Protein AF-A0A3L7T5T5-F1 (afdb_monomer_lite)

Radius of gyration: 37.58 Å; chains: 1; bounding box: 104×114×96 Å

Sequence (449 aa):
VRAEELARLLETLVDSIKRLLSEAETLAAEVQTVSDMNTDAGEIARESTAFPIGKLSQNTRGVASDARAASREAARVARVIDSAAGSLAGATGMLRASQFKRGDASAAMDAAIKSFNDALVEAEDAADRAEERAEEEKREEILARYRELLELQAAVRASTMKIIAPEGKALARRELMESRRLGTVQEQLRGAIESIRSSETDVQNSDALIEMHDTIDDVLLDAKARLSDGDPDGALPAEDEAIAALAAIVEALDEDKSDDESDPFGEQEAPQGEGGAGGGGPPPAGAIPPVAEIKILRSMQRSLAQRTRAFAEQSAVLDPVARAQQVANLAAKQQRIVELGQKIADKIAPSGNPTFVPAREGVKPEPSEAPESLEPTPPQPTEPPKREGEGGSVNSASVAAGFVPNNFTRGTTRISVGAQWLSKNHEETPVKHQDFAFESQSNRREVLR

pLDDT: mean 80.03, std 24.43, range [30.02, 98.56]

Foldseek 3Di:
DQLVVQLVVLVVLLVVLVVLLVLLVVLLVLLVVQDQDLDPVSLVSLQVSLVVLLVSLVVLLVSLVVLCVSDPLSVVLSVLSNQLSVLSNQLSVLSNDSNHDSVRSSVSSVSSSVSSVVSSVSSVVSSVVSLVSNLQVVLVVLLVLLVVLLVLLVVLLVQLVVQDDPPPDAGDPVSLVVLLVSLVVLVVSLVSLVVCCVPPVLCVVQPLSVVLNVLLNVLSNQLSVCSNVRNSVSSNVSSVSNSLSSVLLSVLSPCVVVPPPDCPPVPDDDPDDDDDDDPPPDPSSGSRHLSSSVSSLVSLVVVLVVVVVVCVVCVVVDDPVVSVVSVVVSVVSVVSSVVSVVVSCVVRPPPDDPPPPDPPPDDDDDDDDDDDDDDDDDDDDDDDDDDDDDDDDDDDDDDDDDDDDDDDDDDDDDPDPDPDDDPDDDPDDDDDDDDDDDDDDDDDDDDDD

Structure (mmCIF, N/CA/C/O backbone):
data_AF-A0A3L7T5T5-F1
#
_entry.id   AF-A0A3L7T5T5-F1
#
loop_
_atom_site.group_PDB
_atom_site.id
_atom_site.type_symbol
_atom_site.label_atom_id
_atom_site.label_alt_id
_atom_site.label_comp_id
_atom_site.label_asym_id
_atom_site.label_entity_id
_atom_site.label_seq_id
_atom_site.pdbx_PDB_ins_code
_atom_site.Cartn_x
_atom_site.Cartn_y
_atom_site.Cartn_z
_atom_site.occupancy
_atom_site.B_iso_or_equiv
_atom_site.auth_seq_id
_atom_site.auth_comp_id
_atom_site.auth_asym_id
_atom_site.auth_atom_id
_atom_site.pdbx_PDB_model_num
ATOM 1 N N . VAL A 1 1 ? 15.749 -10.321 -1.994 1.00 60.44 1 VAL A N 1
ATOM 2 C CA . VAL A 1 1 ? 15.123 -9.079 -2.472 1.00 60.44 1 VAL A CA 1
ATOM 3 C C . VAL A 1 1 ? 13.679 -9.180 -2.044 1.00 60.44 1 VAL A C 1
ATOM 5 O O . VAL A 1 1 ? 13.054 -10.168 -2.420 1.00 60.44 1 VAL A O 1
ATOM 8 N N . ARG A 1 2 ? 13.228 -8.302 -1.144 1.00 83.31 2 ARG A N 1
ATOM 9 C CA . ARG A 1 2 ? 11.797 -8.207 -0.788 1.00 83.31 2 ARG A CA 1
ATOM 10 C C . ARG A 1 2 ? 11.009 -7.796 -2.041 1.00 83.31 2 ARG A C 1
ATOM 12 O O . ARG A 1 2 ? 11.610 -7.161 -2.908 1.00 83.31 2 ARG A O 1
ATOM 19 N N . ALA A 1 3 ? 9.730 -8.149 -2.173 1.00 87.94 3 ALA A N 1
ATOM 20 C CA . ALA A 1 3 ? 8.973 -7.849 -3.394 1.00 87.94 3 ALA A CA 1
ATOM 21 C C . ALA A 1 3 ? 9.001 -6.348 -3.752 1.00 87.94 3 ALA A C 1
ATOM 23 O O . ALA A 1 3 ? 9.278 -5.995 -4.894 1.00 87.94 3 ALA A O 1
ATOM 24 N N . GLU A 1 4 ? 8.893 -5.467 -2.755 1.00 87.00 4 GLU A N 1
ATOM 25 C CA . GLU A 1 4 ? 8.993 -4.008 -2.927 1.00 87.00 4 GLU A CA 1
ATOM 26 C C . GLU A 1 4 ? 10.349 -3.550 -3.502 1.00 87.00 4 GLU A C 1
ATOM 28 O O . GLU A 1 4 ? 10.422 -2.678 -4.369 1.00 87.00 4 GLU A O 1
ATOM 33 N N . GLU A 1 5 ? 11.455 -4.153 -3.052 1.00 91.25 5 GLU A N 1
ATOM 34 C CA . GLU A 1 5 ? 12.785 -3.848 -3.593 1.00 91.25 5 GLU A CA 1
ATOM 35 C C . GLU A 1 5 ? 12.887 -4.280 -5.059 1.00 91.25 5 GLU A C 1
ATOM 37 O O . GLU A 1 5 ? 13.530 -3.606 -5.860 1.00 91.25 5 GLU A O 1
ATOM 42 N N . LEU A 1 6 ? 12.258 -5.402 -5.417 1.00 90.50 6 LEU A N 1
ATOM 43 C CA . LEU A 1 6 ? 12.250 -5.915 -6.782 1.00 90.50 6 LEU A CA 1
ATOM 44 C C . LEU A 1 6 ? 11.416 -5.030 -7.713 1.00 90.50 6 LEU A C 1
ATOM 46 O O . LEU A 1 6 ? 11.886 -4.741 -8.813 1.00 90.50 6 LEU A O 1
ATOM 50 N N . ALA A 1 7 ? 10.248 -4.568 -7.262 1.00 89.94 7 ALA A N 1
ATOM 51 C CA . ALA A 1 7 ? 9.403 -3.629 -7.997 1.00 89.94 7 ALA A CA 1
ATOM 52 C C . ALA A 1 7 ? 10.175 -2.339 -8.329 1.00 89.94 7 ALA A C 1
ATOM 54 O O . ALA A 1 7 ? 10.348 -2.006 -9.500 1.00 89.94 7 ALA A O 1
ATOM 55 N N . ARG A 1 8 ? 10.798 -1.704 -7.322 1.00 93.19 8 ARG A N 1
ATOM 56 C CA . ARG A 1 8 ? 11.631 -0.497 -7.516 1.00 93.19 8 ARG A CA 1
ATOM 57 C C . ARG A 1 8 ? 12.801 -0.713 -8.478 1.00 93.19 8 ARG A C 1
ATOM 59 O O . ARG A 1 8 ? 13.155 0.171 -9.262 1.00 93.19 8 ARG A O 1
ATOM 66 N N . LEU A 1 9 ? 13.445 -1.880 -8.407 1.00 95.06 9 LEU A N 1
ATOM 67 C CA . LEU A 1 9 ? 14.549 -2.223 -9.306 1.00 95.06 9 LEU A CA 1
ATOM 68 C C . LEU A 1 9 ? 14.080 -2.359 -10.760 1.00 95.06 9 LEU A C 1
ATOM 70 O O . LEU A 1 9 ? 14.797 -1.932 -11.666 1.00 95.06 9 LEU A O 1
ATOM 74 N N . LEU A 1 10 ? 12.908 -2.953 -10.990 1.00 94.88 10 LEU A N 1
ATOM 75 C CA . LEU A 1 10 ? 12.342 -3.122 -12.328 1.00 94.88 10 LEU A CA 1
ATOM 76 C C . LEU A 1 10 ? 11.818 -1.799 -12.897 1.00 94.88 10 LEU A C 1
ATOM 78 O O . LEU A 1 10 ? 12.083 -1.519 -14.061 1.00 94.88 10 LEU A O 1
ATOM 82 N N . GLU A 1 11 ? 11.215 -0.938 -12.078 1.00 95.31 11 GLU A N 1
ATOM 83 C CA . GLU A 1 11 ? 10.848 0.433 -12.465 1.00 95.31 11 GLU A CA 1
ATOM 84 C C . GLU A 1 11 ? 12.083 1.231 -12.930 1.00 95.31 11 GLU A C 1
ATOM 86 O O . GLU A 1 11 ? 12.118 1.796 -14.024 1.00 95.31 11 GLU A O 1
ATOM 91 N N . THR A 1 12 ? 13.179 1.163 -12.165 1.00 97.31 12 THR A N 1
ATOM 92 C CA . THR A 1 12 ? 14.456 1.801 -12.542 1.00 97.31 12 THR A CA 1
ATOM 93 C C . THR A 1 12 ? 15.024 1.236 -13.856 1.00 97.31 12 THR A C 1
ATOM 95 O O . THR A 1 12 ? 15.672 1.948 -14.637 1.00 97.31 12 THR A O 1
ATOM 98 N N . LEU A 1 13 ? 14.808 -0.058 -14.119 1.00 97.69 13 LEU A N 1
ATOM 99 C CA . LEU A 1 13 ? 15.213 -0.703 -15.367 1.00 97.69 13 LEU A CA 1
ATOM 100 C C . LEU A 1 13 ? 14.363 -0.216 -16.549 1.00 97.69 13 LEU A C 1
ATOM 102 O O . LEU A 1 13 ? 14.933 0.085 -17.599 1.00 97.69 13 LEU A O 1
ATOM 106 N N . VAL A 1 14 ? 13.045 -0.083 -16.374 1.00 98.06 14 VAL A N 1
ATOM 107 C CA . VAL A 1 14 ? 12.121 0.484 -17.370 1.00 98.06 14 VAL A CA 1
ATOM 108 C C . VAL A 1 14 ? 12.571 1.890 -17.775 1.00 98.06 14 VAL A C 1
ATOM 110 O O . VAL A 1 14 ? 12.765 2.155 -18.964 1.00 98.06 14 VAL A O 1
ATOM 113 N N . ASP A 1 15 ? 12.856 2.763 -16.807 1.00 98.00 15 ASP A N 1
ATOM 114 C CA . ASP A 1 15 ? 13.352 4.121 -17.069 1.00 98.00 15 ASP A CA 1
ATOM 115 C C . ASP A 1 15 ? 14.689 4.126 -17.819 1.00 98.00 15 ASP A C 1
ATOM 117 O O . ASP A 1 15 ? 14.915 4.909 -18.752 1.00 98.00 15 ASP A O 1
ATOM 121 N N . SER A 1 16 ? 15.582 3.208 -17.448 1.00 98.25 16 SER A N 1
ATOM 122 C CA . SER A 1 16 ? 16.870 3.047 -18.119 1.00 98.25 16 SER A CA 1
ATOM 123 C C . SER A 1 16 ? 16.700 2.630 -19.584 1.00 98.25 16 SER A C 1
ATOM 125 O O . SER A 1 16 ? 17.394 3.173 -20.447 1.00 98.25 16 SER A O 1
ATOM 127 N N . ILE A 1 17 ? 15.767 1.717 -19.886 1.00 98.19 17 ILE A N 1
ATOM 128 C CA . ILE A 1 17 ? 15.448 1.286 -21.256 1.00 98.19 17 ILE A CA 1
ATOM 129 C C . ILE A 1 17 ? 14.825 2.438 -22.052 1.00 98.19 17 ILE A C 1
ATOM 131 O O . ILE A 1 17 ? 15.272 2.691 -23.170 1.00 98.19 17 ILE A O 1
ATOM 135 N N . LYS A 1 18 ? 13.872 3.189 -21.476 1.00 98.44 18 LYS A N 1
ATOM 136 C CA . LYS A 1 18 ? 13.245 4.360 -22.124 1.00 98.44 18 LYS A CA 1
ATOM 137 C C . LYS A 1 18 ? 14.286 5.398 -22.546 1.00 98.44 18 LYS A C 1
ATOM 139 O O . LYS A 1 18 ? 14.244 5.904 -23.669 1.00 98.44 18 LYS A O 1
ATOM 144 N N . ARG A 1 19 ? 15.278 5.667 -21.690 1.00 98.50 19 ARG A N 1
ATOM 145 C CA . ARG A 1 19 ? 16.389 6.568 -22.032 1.00 98.50 19 ARG A CA 1
ATOM 146 C C . ARG A 1 19 ? 17.253 6.022 -23.173 1.00 98.50 19 ARG A C 1
ATOM 148 O O . ARG A 1 19 ? 17.551 6.763 -24.105 1.00 98.50 19 ARG A O 1
ATOM 155 N N . LEU A 1 20 ? 17.648 4.746 -23.116 1.00 98.31 20 LEU A N 1
ATOM 156 C CA . LEU A 1 20 ? 18.461 4.121 -24.171 1.00 98.31 20 LEU A CA 1
ATOM 157 C C . LEU A 1 20 ? 17.730 4.097 -25.521 1.00 98.31 20 LEU A C 1
ATOM 159 O O . LEU A 1 20 ? 18.356 4.339 -26.552 1.00 98.31 20 LEU A O 1
ATOM 163 N N . LEU A 1 21 ? 16.420 3.843 -25.509 1.00 98.31 21 LEU A N 1
ATOM 164 C CA . LEU A 1 21 ? 15.561 3.871 -26.689 1.00 98.31 21 LEU A CA 1
ATOM 165 C C . LEU A 1 21 ? 15.538 5.270 -27.321 1.00 98.31 21 LEU A C 1
ATOM 167 O O . LEU A 1 21 ? 15.816 5.400 -28.510 1.00 98.31 21 LEU A O 1
ATOM 171 N N . SER A 1 22 ? 15.313 6.317 -26.522 1.00 98.38 22 SER A N 1
ATOM 172 C CA . SER A 1 22 ? 15.314 7.704 -27.009 1.00 98.38 22 SER A CA 1
ATOM 173 C C . SER A 1 22 ? 16.670 8.127 -27.604 1.00 98.38 22 SER A C 1
ATOM 175 O O . SER A 1 22 ? 16.731 8.776 -28.656 1.00 98.38 22 SER A O 1
ATOM 177 N N . GLU A 1 23 ? 17.779 7.717 -26.977 1.00 98.38 23 GLU A N 1
ATOM 178 C CA . GLU A 1 23 ? 19.125 7.928 -27.524 1.00 98.38 23 GLU A CA 1
ATOM 179 C C . GLU A 1 23 ? 19.320 7.170 -28.852 1.00 98.38 23 GLU A C 1
ATOM 181 O O . GLU A 1 23 ? 19.867 7.727 -29.807 1.00 98.38 23 GLU A O 1
ATOM 186 N N . ALA A 1 24 ? 18.841 5.924 -28.950 1.00 98.31 24 ALA A N 1
ATOM 187 C CA . ALA A 1 24 ? 18.936 5.111 -30.163 1.00 98.31 24 ALA A CA 1
ATOM 188 C C . ALA A 1 24 ? 18.140 5.704 -31.336 1.00 98.31 24 ALA A C 1
ATOM 190 O O . ALA A 1 24 ? 18.655 5.744 -32.452 1.00 98.31 24 ALA A O 1
ATOM 191 N N . GLU A 1 25 ? 16.923 6.195 -31.093 1.00 98.38 25 GLU A N 1
ATOM 192 C CA . GLU A 1 25 ? 16.078 6.849 -32.103 1.00 98.38 25 GLU A CA 1
ATOM 193 C C . GLU A 1 25 ? 16.736 8.116 -32.661 1.00 98.38 25 GLU A C 1
ATOM 195 O O . GLU A 1 25 ? 16.765 8.327 -33.877 1.00 98.38 25 GLU A O 1
ATOM 200 N N . THR A 1 26 ? 17.339 8.923 -31.784 1.00 98.31 26 THR A N 1
ATOM 201 C CA . THR A 1 26 ? 18.083 10.126 -32.185 1.00 98.31 26 THR A CA 1
ATOM 202 C C . THR A 1 26 ? 19.253 9.761 -33.101 1.00 98.31 26 THR A C 1
ATOM 204 O O . THR A 1 26 ? 19.405 10.326 -34.185 1.00 98.31 26 THR A O 1
ATOM 207 N N . LEU A 1 27 ? 20.054 8.765 -32.711 1.00 97.94 27 LEU A N 1
ATOM 208 C CA . LEU A 1 27 ? 21.200 8.315 -33.505 1.00 97.94 27 LEU A CA 1
ATOM 209 C C . LEU A 1 27 ? 20.780 7.616 -34.807 1.00 97.94 27 LEU A C 1
ATOM 211 O O . LEU A 1 27 ? 21.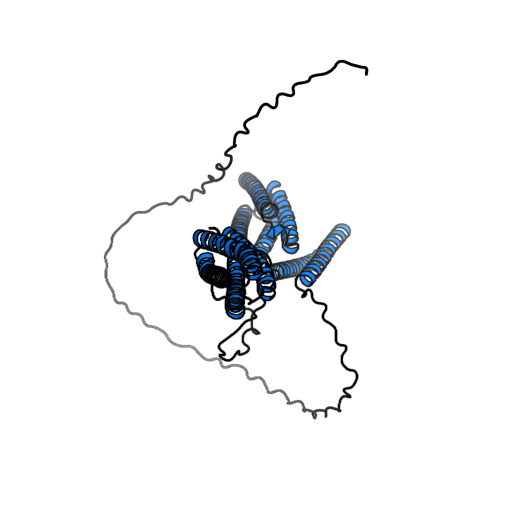484 7.718 -35.811 1.00 97.94 27 LEU A O 1
ATOM 215 N N . ALA A 1 28 ? 19.635 6.931 -34.831 1.00 97.94 28 ALA A N 1
ATOM 216 C CA . ALA A 1 28 ? 19.101 6.326 -36.048 1.00 97.94 28 ALA A CA 1
ATOM 217 C C . ALA A 1 28 ? 18.753 7.397 -37.095 1.00 97.94 28 ALA A C 1
ATOM 219 O O . ALA A 1 28 ? 19.086 7.236 -38.272 1.00 97.94 28 ALA A O 1
ATOM 220 N N . ALA A 1 29 ? 18.173 8.524 -36.669 1.00 97.56 29 ALA A N 1
ATOM 221 C CA . ALA A 1 29 ? 17.934 9.668 -37.545 1.00 97.56 29 ALA A CA 1
ATOM 222 C C . ALA A 1 29 ? 19.247 10.263 -38.089 1.00 97.56 29 ALA A C 1
ATOM 224 O O . ALA A 1 29 ? 19.327 10.591 -39.274 1.00 97.56 29 ALA A O 1
ATOM 225 N N . GLU A 1 30 ? 20.304 10.341 -37.272 1.00 96.75 30 GLU A N 1
ATOM 226 C CA . GLU A 1 30 ? 21.624 10.792 -37.732 1.00 96.75 30 GLU A CA 1
ATOM 227 C C . GLU A 1 30 ? 22.204 9.867 -38.811 1.00 96.75 30 GLU A C 1
ATOM 229 O O . GLU A 1 30 ? 22.649 10.357 -39.852 1.00 96.75 30 GLU A O 1
ATOM 234 N N . VAL A 1 31 ? 22.132 8.541 -38.628 1.00 96.88 31 VAL A N 1
ATOM 235 C CA . VAL A 1 31 ? 22.600 7.546 -39.617 1.00 96.88 31 VAL A CA 1
ATOM 236 C C . VAL A 1 31 ? 21.928 7.739 -40.978 1.00 96.88 31 VAL A C 1
ATOM 238 O O . VAL A 1 31 ? 22.586 7.602 -42.012 1.00 96.88 31 VAL A O 1
ATOM 241 N N . GLN A 1 32 ? 20.650 8.126 -41.009 1.00 95.62 32 GLN A N 1
ATOM 242 C CA . GLN A 1 32 ? 19.938 8.390 -42.263 1.00 95.62 32 GLN A CA 1
ATOM 243 C C . GLN A 1 32 ? 20.503 9.585 -43.046 1.00 95.62 32 GLN A C 1
ATOM 245 O O . GLN A 1 32 ? 20.321 9.648 -44.264 1.00 95.62 32 GLN A O 1
ATOM 250 N N . THR A 1 33 ? 21.212 10.507 -42.391 1.00 94.62 33 THR A N 1
ATOM 251 C CA . THR A 1 33 ? 21.815 11.690 -43.032 1.00 94.62 33 THR A CA 1
ATOM 252 C C . THR A 1 33 ? 23.231 11.447 -43.569 1.00 94.62 33 THR A C 1
ATOM 254 O O . THR A 1 33 ? 23.719 12.228 -44.389 1.00 94.62 33 THR A O 1
ATOM 257 N N . VAL A 1 34 ? 23.886 10.354 -43.161 1.00 93.81 34 VAL A N 1
ATOM 258 C CA . VAL A 1 34 ? 25.283 10.053 -43.509 1.00 93.81 34 VAL A CA 1
ATOM 259 C C . VAL A 1 34 ? 25.417 9.641 -44.977 1.00 93.81 34 VAL A C 1
ATOM 261 O O . VAL A 1 34 ? 24.717 8.751 -45.443 1.00 93.81 34 VAL A O 1
ATOM 264 N N . SER A 1 35 ? 26.339 10.263 -45.719 1.00 89.69 35 SER A N 1
ATOM 265 C CA . SER A 1 35 ? 26.552 9.990 -47.151 1.00 89.69 35 SER A CA 1
ATOM 266 C C . SER A 1 35 ? 27.169 8.612 -47.426 1.00 89.69 35 SER A C 1
ATOM 268 O O . SER A 1 35 ? 28.109 8.200 -46.752 1.00 89.69 35 SER A O 1
ATOM 270 N N . ASP A 1 36 ? 26.705 7.946 -48.490 1.00 88.25 36 ASP A N 1
ATOM 271 C CA . ASP A 1 36 ? 27.209 6.637 -48.952 1.00 88.25 36 ASP A CA 1
ATOM 272 C C . ASP A 1 36 ? 28.468 6.775 -49.822 1.00 88.25 36 ASP A C 1
ATOM 274 O O . ASP A 1 36 ? 29.057 5.788 -50.263 1.00 88.25 36 ASP A O 1
ATOM 278 N N . MET A 1 37 ? 28.883 8.009 -50.113 1.00 87.50 37 MET A N 1
ATOM 279 C CA . MET A 1 37 ? 30.037 8.265 -50.963 1.00 87.50 37 MET A CA 1
ATOM 280 C C . MET A 1 37 ? 31.338 7.937 -50.229 1.00 87.50 37 MET A C 1
ATOM 282 O O . MET A 1 37 ? 31.584 8.418 -49.124 1.00 87.50 37 MET A O 1
ATOM 286 N N . ASN A 1 38 ? 32.212 7.173 -50.886 1.00 86.94 38 ASN A N 1
ATOM 287 C CA . ASN A 1 38 ? 33.535 6.839 -50.366 1.00 86.94 38 ASN A CA 1
ATOM 288 C C . ASN A 1 38 ? 34.528 7.991 -50.606 1.00 86.94 38 ASN A C 1
ATOM 290 O O . ASN A 1 38 ? 35.394 7.915 -51.476 1.00 86.94 38 ASN A O 1
ATOM 294 N N . THR A 1 39 ? 34.326 9.094 -49.888 1.00 91.75 39 THR A N 1
ATOM 295 C CA . THR A 1 39 ? 35.209 10.267 -49.861 1.00 91.75 39 THR A CA 1
ATOM 296 C C . THR A 1 39 ? 35.768 10.459 -48.456 1.00 91.75 39 THR A C 1
ATOM 298 O O . THR A 1 39 ? 35.128 10.055 -47.485 1.00 91.75 39 THR A O 1
ATOM 301 N N . ASP A 1 40 ? 36.905 11.146 -48.326 1.00 89.75 40 ASP A N 1
ATOM 302 C CA . ASP A 1 40 ? 37.505 11.466 -47.020 1.00 89.75 40 ASP A CA 1
ATOM 303 C C . ASP A 1 40 ? 36.504 12.188 -46.094 1.00 89.75 40 ASP A C 1
ATOM 305 O O . ASP A 1 40 ? 36.396 11.890 -44.907 1.00 89.75 40 ASP A O 1
ATOM 309 N N . ALA A 1 41 ? 35.692 13.096 -46.651 1.00 90.62 41 ALA A N 1
ATOM 310 C CA . ALA A 1 41 ? 34.628 13.778 -45.911 1.00 90.62 41 ALA A CA 1
ATOM 311 C C . ALA A 1 41 ? 33.509 12.820 -45.456 1.00 90.62 41 ALA A C 1
ATOM 313 O O . ALA A 1 41 ? 32.978 12.970 -44.356 1.00 90.62 41 ALA A O 1
ATOM 314 N N . GLY A 1 42 ? 33.159 11.828 -46.282 1.00 91.44 42 GLY A N 1
ATOM 315 C CA . GLY A 1 42 ? 32.195 10.784 -45.931 1.00 91.44 42 GLY A CA 1
ATOM 316 C C . GLY A 1 42 ? 32.722 9.833 -44.854 1.00 91.44 42 GLY A C 1
ATOM 317 O O . GLY A 1 42 ? 31.963 9.399 -43.994 1.00 91.44 42 GLY A O 1
ATOM 318 N N . GLU A 1 43 ? 34.019 9.528 -44.851 1.00 92.88 43 GLU A N 1
ATOM 319 C CA . GLU A 1 43 ? 34.664 8.747 -43.788 1.00 92.88 43 GLU A CA 1
ATOM 320 C C . GLU A 1 43 ? 34.662 9.489 -42.444 1.00 92.88 43 GLU A C 1
ATOM 322 O O . GLU A 1 43 ? 34.257 8.914 -41.435 1.00 92.88 43 GLU A O 1
ATOM 327 N N . ILE A 1 44 ? 35.001 10.784 -42.435 1.00 93.94 44 ILE A N 1
ATOM 328 C CA . ILE A 1 44 ? 34.947 11.619 -41.221 1.00 93.94 44 ILE A CA 1
ATOM 329 C C . ILE A 1 44 ? 33.521 11.680 -40.655 1.00 93.94 44 ILE A C 1
ATOM 331 O O . ILE A 1 44 ? 33.331 11.511 -39.450 1.00 93.94 44 ILE A O 1
ATOM 335 N N . ALA A 1 45 ? 32.515 11.886 -41.512 1.00 94.56 45 ALA A N 1
ATOM 336 C CA . ALA A 1 45 ? 31.116 11.909 -41.088 1.00 94.56 45 ALA A CA 1
ATOM 337 C C . ALA A 1 45 ? 30.690 10.562 -40.478 1.00 94.56 45 ALA A C 1
ATOM 339 O O . ALA A 1 45 ? 30.138 10.532 -39.379 1.00 94.56 45 ALA A O 1
ATOM 340 N N . ARG A 1 46 ? 31.023 9.444 -41.137 1.00 95.81 46 ARG A N 1
ATOM 341 C CA . ARG A 1 46 ? 30.734 8.093 -40.633 1.00 95.81 46 ARG A CA 1
ATOM 342 C C . ARG A 1 46 ? 31.376 7.826 -39.280 1.00 95.81 46 ARG A C 1
ATOM 344 O O . ARG A 1 46 ? 30.696 7.313 -38.398 1.00 95.81 46 ARG A O 1
ATOM 351 N N . GLU A 1 47 ? 32.642 8.192 -39.092 1.00 96.50 47 GLU A N 1
ATOM 352 C CA . GLU A 1 47 ? 33.322 7.992 -37.808 1.00 96.50 47 GLU A CA 1
ATOM 353 C C . GLU A 1 47 ? 32.701 8.852 -36.699 1.00 96.50 47 GLU A C 1
ATOM 355 O O . GLU A 1 47 ? 32.516 8.371 -35.578 1.00 96.50 47 GLU A O 1
ATOM 360 N N . SER A 1 48 ? 32.299 10.090 -37.016 1.00 96.19 48 SER A N 1
ATOM 361 C CA . SER A 1 48 ? 31.628 10.973 -36.054 1.00 96.19 48 SER A CA 1
ATOM 362 C C . SER A 1 48 ? 30.284 10.420 -35.562 1.00 96.19 48 SER A C 1
ATOM 364 O O . SER A 1 48 ? 29.976 10.572 -34.383 1.00 96.19 48 SER A O 1
ATOM 366 N N . THR A 1 49 ? 29.538 9.705 -36.415 1.00 96.75 49 THR A N 1
ATOM 367 C CA . THR A 1 49 ? 28.289 9.008 -36.052 1.00 96.75 49 THR A CA 1
ATOM 368 C C . THR A 1 49 ? 28.551 7.640 -35.407 1.00 96.75 49 THR A C 1
ATOM 370 O O . THR A 1 49 ? 27.831 7.216 -34.504 1.00 96.75 49 THR A O 1
ATOM 373 N N . ALA A 1 50 ? 29.607 6.931 -35.815 1.00 97.81 50 ALA A N 1
ATOM 374 C CA . ALA A 1 50 ? 29.942 5.610 -35.285 1.00 97.81 50 ALA A CA 1
ATOM 375 C C . ALA A 1 50 ? 30.336 5.655 -33.800 1.00 97.81 50 ALA A C 1
ATOM 377 O O . ALA A 1 50 ? 29.993 4.744 -33.041 1.00 97.81 50 ALA A O 1
ATOM 378 N N . PHE A 1 51 ? 31.045 6.707 -33.379 1.00 97.94 51 PHE A N 1
ATOM 379 C CA . PHE A 1 51 ? 31.500 6.880 -31.999 1.00 97.94 51 PHE A CA 1
ATOM 380 C C . PHE A 1 51 ? 30.361 6.901 -30.955 1.00 97.94 51 PHE A C 1
ATOM 382 O O . PHE A 1 51 ? 30.404 6.069 -30.040 1.00 97.94 51 PHE A O 1
ATOM 389 N N . PRO A 1 52 ? 29.338 7.780 -31.045 1.00 98.06 52 PRO A N 1
ATOM 390 C CA . PRO A 1 52 ? 28.242 7.802 -30.077 1.00 98.06 52 PRO A CA 1
ATOM 391 C C . PRO A 1 52 ? 27.426 6.502 -30.074 1.00 98.06 52 PRO A C 1
ATOM 393 O O . PRO A 1 52 ? 27.080 6.028 -28.994 1.00 98.06 52 PRO A O 1
ATOM 396 N N . ILE A 1 53 ? 27.215 5.856 -31.230 1.00 98.38 53 ILE A N 1
ATOM 397 C CA . ILE A 1 53 ? 26.543 4.542 -31.306 1.00 98.38 53 ILE A CA 1
ATOM 398 C C . ILE A 1 53 ? 27.353 3.468 -30.563 1.00 98.38 53 ILE A C 1
ATOM 400 O O . ILE A 1 53 ? 26.799 2.667 -29.807 1.00 98.38 53 ILE A O 1
ATOM 404 N N . GLY A 1 54 ? 28.682 3.477 -30.707 1.00 98.06 54 GLY A N 1
ATOM 405 C CA . GLY A 1 54 ? 29.560 2.558 -29.982 1.00 98.06 54 GLY A CA 1
ATOM 406 C C . GLY A 1 54 ? 29.498 2.763 -28.465 1.00 98.06 54 GLY A C 1
ATOM 407 O O . GLY A 1 54 ? 29.449 1.791 -27.707 1.00 98.06 54 GLY A O 1
ATOM 408 N N . LYS A 1 55 ? 29.435 4.023 -28.015 1.00 98.44 55 LYS A N 1
ATOM 409 C CA . LYS A 1 55 ? 29.249 4.369 -26.598 1.00 98.44 55 LYS A CA 1
ATOM 410 C C . LYS A 1 55 ? 27.880 3.913 -26.083 1.00 98.44 55 LYS A C 1
ATOM 412 O O . LYS A 1 55 ? 27.814 3.325 -25.004 1.00 98.44 55 LYS A O 1
ATOM 417 N N . LEU A 1 56 ? 26.814 4.116 -26.860 1.00 98.25 56 LEU A N 1
ATOM 418 C CA . LEU A 1 56 ? 25.474 3.631 -26.525 1.00 98.25 56 LEU A CA 1
ATOM 419 C C . LEU A 1 56 ? 25.458 2.102 -26.384 1.00 98.25 56 LEU A C 1
ATOM 421 O O . LEU A 1 56 ? 24.914 1.593 -25.406 1.00 98.25 56 LEU A O 1
ATOM 425 N N . SER A 1 57 ? 26.123 1.359 -27.278 1.00 98.44 57 SER A N 1
ATOM 426 C CA . SER A 1 57 ? 26.260 -0.104 -27.152 1.00 98.44 57 SER A CA 1
ATOM 427 C C . SER A 1 57 ? 26.954 -0.505 -25.844 1.00 98.44 57 SER A C 1
ATOM 429 O O . SER A 1 57 ? 26.494 -1.416 -25.153 1.00 98.44 57 SER A O 1
ATOM 431 N N . GLN A 1 58 ? 28.027 0.191 -25.452 1.00 98.31 58 GLN A N 1
ATOM 432 C CA . GLN A 1 58 ? 28.719 -0.075 -24.188 1.00 98.31 58 GLN A CA 1
ATOM 433 C C . GLN A 1 58 ? 27.826 0.198 -22.969 1.00 98.31 58 GLN A C 1
ATOM 435 O O . GLN A 1 58 ? 27.751 -0.648 -22.077 1.00 98.31 58 GLN A O 1
ATOM 440 N N . ASN A 1 59 ? 27.123 1.334 -22.948 1.00 98.25 59 ASN A N 1
ATOM 441 C CA . ASN A 1 59 ? 26.161 1.667 -21.893 1.00 98.25 59 ASN A CA 1
ATOM 442 C C . ASN A 1 59 ? 25.046 0.614 -21.806 1.00 98.25 59 ASN A C 1
ATOM 444 O O . ASN A 1 59 ? 24.710 0.159 -20.716 1.00 98.25 59 ASN A O 1
ATOM 448 N N . THR A 1 60 ? 24.536 0.174 -22.959 1.00 98.56 60 THR A N 1
ATOM 449 C CA . THR A 1 60 ? 23.491 -0.854 -23.068 1.00 98.56 60 THR A CA 1
ATOM 450 C C . THR A 1 60 ? 23.943 -2.179 -22.446 1.00 98.56 60 THR A C 1
ATOM 452 O O . THR A 1 60 ? 23.195 -2.797 -21.691 1.00 98.56 60 THR A O 1
ATOM 455 N N . ARG A 1 61 ? 25.199 -2.596 -22.670 1.00 98.50 61 ARG A N 1
ATOM 456 C CA . ARG A 1 61 ? 25.773 -3.784 -22.004 1.00 98.50 61 ARG A CA 1
ATOM 457 C C . ARG A 1 61 ? 25.944 -3.597 -20.500 1.00 98.50 61 ARG A C 1
ATOM 459 O O . ARG A 1 61 ? 25.797 -4.568 -19.765 1.00 98.50 61 ARG A O 1
ATOM 466 N N . GLY A 1 62 ? 26.257 -2.379 -20.054 1.00 98.25 62 GLY A N 1
ATOM 467 C CA . GLY A 1 62 ? 26.287 -2.025 -18.633 1.00 98.25 62 GLY A CA 1
ATOM 468 C C . GLY A 1 62 ? 24.932 -2.280 -17.976 1.00 98.25 62 GLY A C 1
ATOM 469 O O . GLY A 1 62 ? 24.846 -3.105 -17.073 1.00 98.25 62 GLY A O 1
ATOM 470 N N . VAL A 1 63 ? 23.864 -1.697 -18.531 1.00 98.38 63 VAL A N 1
ATOM 471 C CA . VAL A 1 63 ? 22.485 -1.894 -18.043 1.00 98.38 63 VAL A CA 1
ATOM 472 C C . VAL A 1 63 ? 22.085 -3.373 -18.062 1.00 98.38 63 VAL A C 1
ATOM 474 O O . VAL A 1 63 ? 21.533 -3.876 -17.087 1.00 98.38 63 VAL A O 1
ATOM 477 N N . ALA A 1 64 ? 22.415 -4.113 -19.125 1.00 98.06 64 ALA A N 1
ATOM 478 C CA . ALA A 1 64 ? 22.140 -5.548 -19.185 1.00 98.06 64 ALA A CA 1
ATOM 479 C C . ALA A 1 64 ? 22.920 -6.351 -18.125 1.00 98.06 64 ALA A C 1
ATOM 481 O O . ALA A 1 64 ? 22.407 -7.325 -17.575 1.00 98.06 64 ALA A O 1
ATOM 482 N N . SER A 1 65 ? 24.169 -5.978 -17.839 1.00 98.06 65 SER A N 1
ATOM 483 C CA . SER A 1 65 ? 24.974 -6.593 -16.779 1.00 98.06 65 SER A CA 1
ATOM 484 C C . SER A 1 65 ? 24.365 -6.340 -15.400 1.00 98.06 65 SER A C 1
ATOM 486 O O . SER A 1 65 ? 24.223 -7.282 -14.618 1.00 98.06 65 SER A O 1
ATOM 488 N N . ASP A 1 66 ? 23.957 -5.102 -15.128 1.00 97.25 66 ASP A N 1
ATOM 489 C CA . ASP A 1 66 ? 23.339 -4.711 -13.859 1.00 97.25 66 ASP A CA 1
ATOM 490 C C . ASP A 1 66 ? 22.000 -5.440 -13.653 1.00 97.25 66 ASP A C 1
ATOM 492 O O . ASP A 1 66 ? 21.774 -6.048 -12.604 1.00 97.25 66 ASP A O 1
ATOM 496 N N . ALA A 1 67 ? 21.159 -5.505 -14.691 1.00 96.75 67 ALA A N 1
ATOM 497 C CA . ALA A 1 67 ? 19.888 -6.230 -14.666 1.00 96.75 67 ALA A CA 1
ATOM 498 C C . ALA A 1 67 ? 20.062 -7.733 -14.365 1.00 96.75 67 ALA A C 1
ATOM 500 O O . ALA A 1 67 ? 19.300 -8.307 -13.586 1.00 96.75 67 ALA A O 1
ATOM 501 N N . ARG A 1 68 ? 21.098 -8.387 -14.912 1.00 97.19 68 ARG A N 1
ATOM 502 C CA . ARG A 1 68 ? 21.407 -9.798 -14.593 1.00 97.19 68 ARG A CA 1
ATOM 503 C C . ARG A 1 68 ? 21.796 -10.008 -13.140 1.00 97.19 68 ARG A C 1
ATOM 505 O O . ARG A 1 68 ? 21.465 -11.048 -12.572 1.00 97.19 68 ARG A O 1
ATOM 512 N N . ALA A 1 69 ? 22.552 -9.069 -12.579 1.00 95.94 69 ALA A N 1
ATOM 513 C CA . ALA A 1 69 ? 23.016 -9.148 -11.202 1.00 95.94 69 ALA A CA 1
ATOM 514 C C . ALA A 1 69 ? 21.880 -8.887 -10.199 1.00 95.94 69 ALA A C 1
ATOM 516 O O . ALA A 1 69 ? 21.913 -9.433 -9.098 1.00 95.94 69 ALA A O 1
ATOM 517 N N . ALA A 1 70 ? 20.877 -8.093 -10.585 1.00 93.62 70 ALA A N 1
ATOM 518 C CA . ALA A 1 70 ? 19.782 -7.684 -9.713 1.00 93.62 70 ALA A CA 1
ATOM 519 C C . ALA A 1 70 ? 18.804 -8.825 -9.375 1.00 93.62 70 ALA A C 1
ATOM 521 O O . ALA A 1 70 ? 18.524 -9.076 -8.202 1.00 93.62 70 ALA A O 1
ATOM 522 N N . SER A 1 71 ? 18.257 -9.523 -10.379 1.00 94.94 71 SER A N 1
ATOM 523 C CA . SER A 1 71 ? 17.261 -10.579 -10.145 1.00 94.94 71 SER A CA 1
ATOM 524 C C . SER A 1 71 ? 17.119 -11.551 -11.320 1.00 94.94 71 SER A C 1
ATOM 526 O O . SER A 1 71 ? 17.550 -11.286 -12.441 1.00 94.94 71 SER A O 1
ATOM 528 N N . ARG A 1 72 ? 16.464 -12.699 -11.085 1.00 94.31 72 ARG A N 1
ATOM 529 C CA . ARG A 1 72 ? 16.144 -13.660 -12.160 1.00 94.31 72 ARG A CA 1
ATOM 530 C C . ARG A 1 72 ? 15.157 -13.099 -13.183 1.00 94.31 72 ARG A C 1
ATOM 532 O O . ARG A 1 72 ? 15.211 -13.504 -14.340 1.00 94.31 72 ARG A O 1
ATOM 539 N N . GLU A 1 73 ? 14.255 -12.219 -12.755 1.00 93.31 73 GLU A N 1
ATOM 540 C CA . GLU A 1 73 ? 13.245 -11.613 -13.627 1.00 93.31 73 GLU A CA 1
ATOM 541 C C . GLU A 1 73 ? 13.896 -10.558 -14.526 1.00 93.31 73 GLU A C 1
ATOM 543 O O . GLU A 1 73 ? 13.784 -10.651 -15.747 1.00 93.31 73 GLU A O 1
ATOM 548 N N . ALA A 1 74 ? 14.717 -9.678 -13.946 1.00 95.31 74 ALA A N 1
ATOM 549 C CA . ALA A 1 74 ? 15.521 -8.702 -14.680 1.00 95.31 74 ALA A CA 1
ATOM 550 C C . ALA A 1 74 ? 16.553 -9.368 -15.616 1.00 95.31 74 ALA A C 1
ATOM 552 O O . ALA A 1 74 ? 16.836 -8.868 -16.704 1.00 95.31 74 ALA A O 1
ATOM 553 N N . ALA A 1 75 ? 17.069 -10.551 -15.260 1.00 96.69 75 ALA A N 1
ATOM 554 C CA . ALA A 1 75 ? 17.966 -11.316 -16.125 1.00 96.69 75 ALA A CA 1
ATOM 555 C C . ALA A 1 75 ? 17.315 -11.804 -17.435 1.00 96.69 75 ALA A C 1
ATOM 557 O O . ALA A 1 75 ? 18.051 -12.115 -18.375 1.00 96.69 75 ALA A O 1
ATOM 558 N N . ARG A 1 76 ? 15.977 -11.909 -17.518 1.00 96.06 76 ARG A N 1
ATOM 559 C CA . ARG A 1 76 ? 15.279 -12.239 -18.776 1.00 96.06 76 ARG A CA 1
ATOM 560 C C . ARG A 1 76 ? 15.282 -11.039 -19.722 1.00 96.06 76 ARG A C 1
ATOM 562 O O . ARG A 1 76 ? 15.862 -11.152 -20.803 1.00 96.06 76 ARG A O 1
ATOM 569 N N . VAL A 1 77 ? 14.832 -9.884 -19.227 1.00 97.25 77 VAL A N 1
ATOM 570 C CA . VAL A 1 77 ? 14.896 -8.580 -19.912 1.00 97.25 77 VAL A CA 1
ATOM 571 C C . VAL A 1 77 ? 16.319 -8.288 -20.410 1.00 97.25 77 VAL A C 1
ATOM 573 O O . VAL A 1 77 ? 16.535 -7.905 -21.560 1.00 97.25 77 VAL A O 1
ATOM 576 N N . ALA A 1 78 ? 17.334 -8.568 -19.585 1.00 97.81 78 ALA A N 1
ATOM 577 C CA . ALA A 1 78 ? 18.738 -8.350 -19.930 1.00 97.81 78 ALA A CA 1
ATOM 578 C C . ALA A 1 78 ? 19.217 -9.086 -21.198 1.00 97.81 78 ALA A C 1
ATOM 580 O O . ALA A 1 78 ? 20.194 -8.658 -21.818 1.00 97.81 78 ALA A O 1
ATOM 581 N N . ARG A 1 79 ? 18.586 -10.202 -21.595 1.00 97.69 79 ARG A N 1
ATOM 582 C CA . ARG A 1 79 ? 18.936 -10.917 -22.840 1.00 97.69 79 ARG A CA 1
ATOM 583 C C . ARG A 1 79 ? 18.447 -10.168 -24.076 1.00 97.69 79 ARG A C 1
ATOM 585 O O . ARG A 1 79 ? 19.134 -10.159 -25.098 1.00 97.69 79 ARG A O 1
ATOM 592 N N . VAL A 1 80 ? 17.288 -9.524 -23.972 1.00 97.75 80 VAL A N 1
ATOM 593 C CA . VAL A 1 80 ? 16.737 -8.690 -25.042 1.00 97.75 80 VAL A CA 1
ATOM 594 C C . VAL A 1 80 ? 17.572 -7.411 -25.182 1.00 97.75 80 VAL A C 1
ATOM 596 O O . VAL A 1 80 ? 17.985 -7.063 -26.288 1.00 97.75 80 VAL A O 1
ATOM 599 N N . ILE A 1 81 ? 17.974 -6.804 -24.058 1.00 98.12 81 ILE A N 1
ATOM 600 C CA . ILE A 1 81 ? 18.899 -5.653 -24.038 1.00 98.12 81 ILE A CA 1
ATOM 601 C C . ILE A 1 81 ? 20.256 -5.998 -24.686 1.00 98.12 81 ILE A C 1
ATOM 603 O O . ILE A 1 81 ? 20.805 -5.204 -25.451 1.00 98.12 81 ILE A O 1
ATOM 607 N N . ASP A 1 82 ? 20.801 -7.196 -24.454 1.00 98.44 82 ASP A N 1
ATOM 608 C CA . ASP A 1 82 ? 22.037 -7.641 -25.119 1.00 98.44 82 ASP A CA 1
ATOM 609 C C . ASP A 1 82 ? 21.889 -7.742 -26.646 1.00 98.44 82 ASP A C 1
ATOM 611 O O . ASP A 1 82 ? 22.837 -7.448 -27.380 1.00 98.44 82 ASP A O 1
ATOM 615 N N . SER A 1 83 ? 20.706 -8.129 -27.133 1.00 98.12 83 SER A N 1
ATOM 616 C CA . SER A 1 83 ? 20.409 -8.182 -28.571 1.00 98.12 83 SER A CA 1
ATOM 617 C C . SER A 1 83 ? 20.402 -6.777 -29.184 1.00 98.12 83 SER A C 1
ATOM 619 O O . SER A 1 83 ? 20.981 -6.565 -30.257 1.00 98.12 83 SER A O 1
ATOM 621 N N . ALA A 1 84 ? 19.865 -5.789 -28.455 1.00 98.31 84 ALA A N 1
ATOM 622 C CA . ALA A 1 84 ? 19.971 -4.378 -28.823 1.00 98.31 84 ALA A CA 1
ATOM 623 C C . ALA A 1 84 ? 21.441 -3.924 -28.863 1.00 98.31 84 ALA A C 1
ATOM 625 O O . ALA A 1 84 ? 21.902 -3.371 -29.864 1.00 98.31 84 ALA A O 1
ATOM 626 N N . ALA A 1 85 ? 22.225 -4.243 -27.825 1.00 98.50 85 ALA A N 1
ATOM 627 C CA . ALA A 1 85 ? 23.648 -3.906 -27.772 1.00 98.50 85 ALA A CA 1
ATOM 628 C C . ALA A 1 85 ? 24.466 -4.534 -28.912 1.00 98.50 85 ALA A C 1
ATOM 630 O O . ALA A 1 85 ? 25.421 -3.914 -29.393 1.00 98.50 85 ALA A O 1
ATOM 631 N N . GLY A 1 86 ? 24.124 -5.759 -29.326 1.00 98.38 86 GLY A N 1
ATOM 632 C CA . GLY A 1 86 ? 24.720 -6.441 -30.473 1.00 98.38 86 GLY A CA 1
ATOM 633 C C . GLY A 1 86 ? 24.427 -5.720 -31.787 1.00 98.38 86 GLY A C 1
ATOM 634 O O . GLY A 1 86 ? 25.347 -5.469 -32.565 1.00 98.38 86 GLY A O 1
ATOM 635 N N . SER A 1 87 ? 23.173 -5.316 -31.989 1.00 98.50 87 SER A N 1
ATOM 636 C CA . SER A 1 87 ? 22.727 -4.581 -33.178 1.00 98.50 87 SER A CA 1
ATOM 637 C C . SER A 1 87 ? 23.388 -3.199 -33.281 1.00 98.50 87 SER A C 1
ATOM 639 O O . SER A 1 87 ? 23.916 -2.851 -34.337 1.00 98.50 87 SER A O 1
ATOM 641 N N . LEU A 1 88 ? 23.501 -2.467 -32.163 1.00 98.50 88 LEU A N 1
ATOM 642 C CA . LEU A 1 88 ? 24.237 -1.195 -32.091 1.00 98.50 88 LEU A CA 1
ATOM 643 C C . LEU A 1 88 ? 25.724 -1.362 -32.440 1.00 98.50 88 LEU A C 1
ATOM 645 O O . LEU A 1 88 ? 26.270 -0.604 -33.239 1.00 98.50 88 LEU A O 1
ATOM 649 N N . ALA A 1 89 ? 26.387 -2.385 -31.888 1.00 98.44 89 ALA A N 1
ATOM 650 C CA . ALA A 1 89 ? 27.780 -2.677 -32.226 1.00 98.44 89 ALA A CA 1
ATOM 651 C C . ALA A 1 89 ? 27.948 -3.043 -33.714 1.00 98.44 89 ALA A C 1
ATOM 653 O O . ALA A 1 89 ? 28.942 -2.659 -34.336 1.00 98.44 89 ALA A O 1
ATOM 654 N N . GLY A 1 90 ? 26.967 -3.745 -34.291 1.00 98.06 90 GLY A N 1
ATOM 655 C CA . GLY A 1 90 ? 26.885 -4.026 -35.723 1.00 98.06 90 GLY A CA 1
ATOM 656 C C . GLY A 1 90 ? 26.798 -2.750 -36.562 1.00 98.06 90 GLY A C 1
ATOM 657 O O . GLY A 1 90 ? 27.603 -2.577 -37.476 1.00 98.06 90 GLY A O 1
ATOM 658 N N . ALA A 1 91 ? 25.905 -1.823 -36.203 1.00 98.19 91 ALA A N 1
ATOM 659 C CA . ALA A 1 91 ? 25.766 -0.526 -36.868 1.00 98.19 91 ALA A CA 1
ATOM 660 C C . ALA A 1 91 ? 27.073 0.290 -36.824 1.00 98.19 91 ALA A C 1
ATOM 662 O O . ALA A 1 91 ? 27.525 0.790 -37.856 1.00 98.19 91 ALA A O 1
ATOM 663 N N . THR A 1 92 ? 27.747 0.350 -35.666 1.00 98.38 92 THR A N 1
ATOM 664 C CA . THR A 1 92 ? 29.083 0.965 -35.539 1.00 98.38 92 THR A CA 1
ATOM 665 C C . THR A 1 92 ? 30.100 0.320 -36.485 1.00 98.38 92 THR A C 1
ATOM 667 O O . THR A 1 92 ? 30.871 1.024 -37.139 1.00 98.38 92 THR A O 1
ATOM 670 N N . GLY A 1 93 ? 30.113 -1.014 -36.575 1.00 97.94 93 GLY A N 1
ATOM 671 C CA . GLY A 1 93 ? 30.996 -1.747 -37.484 1.00 97.94 93 GLY A CA 1
ATOM 672 C C . GLY A 1 93 ? 30.716 -1.445 -38.959 1.00 97.94 93 GLY A C 1
ATOM 673 O O . GLY A 1 93 ? 31.653 -1.250 -39.731 1.00 97.94 93 GLY A O 1
ATOM 674 N N . MET A 1 94 ? 29.441 -1.349 -39.342 1.00 97.50 94 MET A N 1
ATOM 675 C CA . MET A 1 94 ? 29.014 -1.026 -40.708 1.00 97.50 94 MET A CA 1
ATOM 676 C C . MET A 1 94 ? 29.384 0.405 -41.109 1.00 97.50 94 MET A C 1
ATOM 678 O O . MET A 1 94 ? 29.866 0.613 -42.221 1.00 97.50 94 MET A O 1
ATOM 682 N N . LEU A 1 95 ? 29.234 1.382 -40.207 1.00 96.94 95 LEU A N 1
ATOM 683 C CA . LEU A 1 95 ? 29.660 2.768 -40.449 1.00 96.94 95 LEU A CA 1
ATOM 684 C C . LEU A 1 95 ? 31.171 2.862 -40.712 1.00 96.94 95 LEU A C 1
ATOM 686 O O . LEU A 1 95 ? 31.603 3.593 -41.604 1.00 96.94 95 LEU A O 1
ATOM 690 N N . ARG A 1 96 ? 31.962 2.058 -39.994 1.00 97.00 96 ARG A N 1
ATOM 691 C CA . ARG A 1 96 ? 33.426 1.980 -40.127 1.00 97.00 96 ARG A CA 1
ATOM 692 C C . ARG A 1 96 ? 33.916 1.099 -41.276 1.00 97.00 96 ARG A C 1
ATOM 694 O O . ARG A 1 96 ? 35.120 1.020 -41.514 1.00 97.00 96 ARG A O 1
ATOM 701 N N . ALA A 1 97 ? 33.025 0.408 -41.983 1.00 96.00 97 ALA A N 1
ATOM 702 C CA . ALA A 1 97 ? 33.422 -0.471 -43.072 1.00 96.00 97 ALA A CA 1
ATOM 703 C C . ALA A 1 97 ? 33.995 0.328 -44.255 1.00 96.00 97 ALA A C 1
ATOM 705 O O . ALA A 1 97 ? 33.503 1.401 -44.610 1.00 96.00 97 ALA A O 1
ATOM 706 N N . SER A 1 98 ? 35.005 -0.228 -44.928 1.00 91.69 98 SER A N 1
ATOM 707 C CA . SER A 1 98 ? 35.578 0.383 -46.138 1.00 91.69 98 SER A CA 1
ATOM 708 C C . SER A 1 98 ? 34.567 0.460 -47.288 1.00 91.69 98 SER A C 1
ATOM 710 O O . SER A 1 98 ? 34.589 1.405 -48.070 1.00 91.69 98 SER A O 1
ATOM 712 N N . GLN A 1 99 ? 33.653 -0.512 -47.368 1.00 92.06 99 GLN A N 1
ATOM 713 C CA . GLN A 1 99 ? 32.498 -0.506 -48.265 1.00 92.06 99 GLN A CA 1
ATOM 714 C C . GLN A 1 99 ? 31.231 -0.237 -47.455 1.00 92.06 99 GLN A C 1
ATOM 716 O O . GLN A 1 99 ? 30.542 -1.167 -47.037 1.00 92.06 99 GLN A O 1
ATOM 721 N N . PHE A 1 100 ? 30.943 1.035 -47.200 1.00 93.88 100 PHE A N 1
ATOM 722 C CA . PHE A 1 100 ? 29.748 1.424 -46.461 1.00 93.88 100 PHE A CA 1
ATOM 723 C C . PHE A 1 100 ? 28.493 1.375 -47.328 1.00 93.88 100 PHE A C 1
ATOM 725 O O . PHE A 1 100 ? 28.489 1.799 -48.484 1.00 93.88 100 PHE A O 1
ATOM 732 N N . LYS A 1 101 ? 27.420 0.872 -46.722 1.00 95.31 101 LYS A N 1
ATOM 733 C CA . LYS A 1 101 ? 26.058 0.910 -47.242 1.00 95.31 101 LYS A CA 1
ATOM 734 C C . LYS A 1 101 ? 25.159 1.431 -46.132 1.00 95.31 101 LYS A C 1
ATOM 736 O O . LYS A 1 101 ? 25.025 0.771 -45.100 1.00 95.31 101 LYS A O 1
ATOM 741 N N . ARG A 1 102 ? 24.518 2.584 -46.337 1.00 95.88 102 ARG A N 1
ATOM 742 C CA . ARG A 1 102 ? 23.641 3.178 -45.314 1.00 95.88 102 ARG A CA 1
ATOM 743 C C . ARG A 1 102 ? 22.480 2.269 -44.947 1.00 95.88 102 ARG A C 1
ATOM 745 O O . ARG A 1 102 ? 22.124 2.197 -43.778 1.00 95.88 102 ARG A O 1
ATOM 752 N N . GLY A 1 103 ? 21.934 1.550 -45.929 1.00 95.94 103 GLY A N 1
ATOM 753 C CA . GLY A 1 103 ? 20.832 0.610 -45.712 1.00 95.94 103 GLY A CA 1
ATOM 754 C C . GLY A 1 103 ? 21.146 -0.449 -44.653 1.00 95.94 103 GLY A C 1
ATOM 755 O O . GLY A 1 103 ? 20.308 -0.704 -43.795 1.00 95.94 103 GLY A O 1
ATOM 756 N N . ASP A 1 104 ? 22.365 -0.995 -44.653 1.00 96.50 104 ASP A N 1
ATOM 757 C CA . ASP A 1 104 ? 22.765 -2.033 -43.696 1.00 96.50 104 ASP A CA 1
ATOM 758 C C . ASP A 1 104 ? 22.882 -1.450 -42.276 1.00 96.50 104 ASP A C 1
ATOM 760 O O . ASP A 1 104 ? 22.343 -2.015 -41.324 1.00 96.50 104 ASP A O 1
ATOM 764 N N . ALA A 1 105 ? 23.520 -0.279 -42.136 1.00 97.19 105 ALA A N 1
ATOM 765 C CA . ALA A 1 105 ? 23.649 0.407 -40.848 1.00 97.19 105 ALA A CA 1
ATOM 766 C C . ALA A 1 105 ? 22.288 0.860 -40.290 1.00 97.19 105 ALA A C 1
ATOM 768 O O . ALA A 1 105 ? 22.042 0.712 -39.094 1.00 97.19 105 ALA A O 1
ATOM 769 N N . SER A 1 106 ? 21.394 1.360 -41.150 1.00 97.62 106 SER A N 1
ATOM 770 C CA . SER A 1 106 ? 20.021 1.721 -40.774 1.00 97.62 106 SER A CA 1
ATOM 771 C C . SER A 1 106 ? 19.245 0.498 -40.298 1.00 97.62 106 SER A C 1
ATOM 773 O O . SER A 1 106 ? 18.663 0.537 -39.222 1.00 97.62 106 SER A O 1
ATOM 775 N N . ALA A 1 107 ? 19.308 -0.619 -41.031 1.00 97.81 107 ALA A N 1
ATOM 776 C CA . ALA A 1 107 ? 18.626 -1.850 -40.641 1.00 97.81 107 ALA A CA 1
ATOM 777 C C . ALA A 1 107 ? 19.124 -2.392 -39.288 1.00 97.81 107 ALA A C 1
ATOM 779 O O . ALA A 1 107 ? 18.335 -2.910 -38.499 1.00 97.81 107 ALA A O 1
ATOM 780 N N . ALA A 1 108 ? 20.421 -2.254 -38.990 1.00 97.94 108 ALA A N 1
ATOM 781 C CA . ALA A 1 108 ? 20.973 -2.609 -37.684 1.00 97.94 108 ALA A CA 1
ATOM 782 C C . ALA A 1 108 ? 20.478 -1.677 -36.558 1.00 97.94 108 ALA A C 1
ATOM 784 O O . ALA A 1 108 ? 20.194 -2.154 -35.460 1.00 97.94 108 ALA A O 1
ATOM 785 N N . MET A 1 109 ? 20.324 -0.373 -36.819 1.00 98.44 109 MET A N 1
ATOM 786 C CA . MET A 1 109 ? 19.713 0.562 -35.861 1.00 98.44 109 MET A CA 1
ATOM 787 C C . MET A 1 109 ? 18.232 0.243 -35.621 1.00 98.44 109 MET A C 1
ATOM 789 O O . MET A 1 109 ? 17.809 0.170 -34.469 1.00 98.44 109 MET A O 1
ATOM 793 N N . ASP A 1 110 ? 17.469 -0.041 -36.676 1.00 98.38 110 ASP A N 1
ATOM 794 C CA . ASP A 1 110 ? 16.056 -0.426 -36.571 1.00 98.38 110 ASP A CA 1
ATOM 795 C C . ASP A 1 110 ? 15.892 -1.731 -35.770 1.00 98.38 110 ASP A C 1
ATOM 797 O O . ASP A 1 110 ? 14.999 -1.852 -34.931 1.00 98.38 110 ASP A O 1
ATOM 801 N N . ALA A 1 111 ? 16.797 -2.700 -35.961 1.00 98.25 111 ALA A N 1
ATOM 802 C CA . ALA A 1 111 ? 16.833 -3.928 -35.167 1.00 98.25 111 ALA A CA 1
ATOM 803 C C . ALA A 1 111 ? 17.151 -3.669 -33.681 1.00 98.25 111 ALA A C 1
ATOM 805 O O . ALA A 1 111 ? 16.582 -4.330 -32.805 1.00 98.25 111 ALA A O 1
ATOM 806 N N . ALA A 1 112 ? 18.023 -2.698 -33.382 1.00 98.19 112 ALA A N 1
ATOM 807 C CA . ALA A 1 112 ? 18.301 -2.276 -32.010 1.00 98.19 112 ALA A CA 1
ATOM 808 C C . ALA A 1 112 ? 17.074 -1.623 -31.358 1.00 98.19 112 ALA A C 1
ATOM 810 O O . ALA A 1 112 ? 16.704 -2.009 -30.253 1.00 98.19 112 ALA A O 1
ATOM 811 N N . ILE A 1 113 ? 16.414 -0.694 -32.058 1.00 98.50 113 ILE A N 1
ATOM 812 C CA . ILE A 1 113 ? 15.186 -0.022 -31.602 1.00 98.50 113 ILE A CA 1
ATOM 813 C C . ILE A 1 113 ? 14.075 -1.040 -31.356 1.00 98.50 113 ILE A C 1
ATOM 815 O O . ILE A 1 113 ? 13.419 -1.005 -30.317 1.00 98.50 113 ILE A O 1
ATOM 819 N N . LYS A 1 114 ? 13.888 -1.996 -32.272 1.00 98.25 114 LYS A N 1
ATOM 820 C CA . LYS A 1 114 ? 12.936 -3.089 -32.073 1.00 98.25 114 LYS A CA 1
ATOM 821 C C . LYS A 1 114 ? 13.253 -3.880 -30.800 1.00 98.25 114 LYS A C 1
ATOM 823 O O . LYS A 1 114 ? 12.367 -4.082 -29.983 1.00 98.25 114 LYS A O 1
ATOM 828 N N . SER A 1 115 ? 14.517 -4.254 -30.600 1.00 98.12 115 SER A N 1
ATOM 829 C CA . SER A 1 115 ? 14.943 -4.982 -29.396 1.00 98.12 115 SER A CA 1
ATOM 830 C C . SER A 1 115 ? 14.723 -4.166 -28.113 1.00 98.12 115 SER A C 1
ATOM 832 O O . SER A 1 115 ? 14.377 -4.735 -27.087 1.00 98.12 115 SER A O 1
ATOM 834 N N . PHE A 1 116 ? 14.892 -2.840 -28.143 1.00 98.38 116 PHE A N 1
ATOM 835 C CA . PHE A 1 116 ? 14.569 -1.989 -26.993 1.00 98.38 116 PHE A CA 1
ATOM 836 C C . PHE A 1 116 ? 13.071 -1.934 -26.699 1.00 98.38 116 PHE A C 1
ATOM 838 O O . PHE A 1 116 ? 12.704 -2.001 -25.533 1.00 98.38 116 PHE A O 1
ATOM 845 N N . ASN A 1 117 ? 12.218 -1.853 -27.722 1.00 98.19 117 ASN A N 1
ATOM 846 C CA . ASN A 1 117 ? 10.766 -1.919 -27.536 1.00 98.19 117 ASN A CA 1
ATOM 847 C C . ASN A 1 117 ? 10.334 -3.277 -26.966 1.00 98.19 117 ASN A C 1
ATOM 849 O O . ASN A 1 117 ? 9.572 -3.319 -26.007 1.00 98.19 117 ASN A O 1
ATOM 853 N N . ASP A 1 118 ? 10.878 -4.377 -27.493 1.00 97.81 118 ASP A N 1
ATOM 854 C CA . ASP A 1 118 ? 10.608 -5.723 -26.975 1.00 97.81 118 ASP A CA 1
ATOM 855 C C . ASP A 1 118 ? 11.072 -5.850 -25.505 1.00 97.81 118 ASP A C 1
ATOM 857 O O . ASP A 1 118 ? 10.358 -6.393 -24.664 1.00 97.81 118 ASP A O 1
ATOM 861 N N . ALA A 1 119 ? 12.249 -5.301 -25.171 1.00 97.69 119 ALA A N 1
ATOM 862 C CA . ALA A 1 119 ? 12.765 -5.281 -23.802 1.00 97.69 119 ALA A CA 1
ATOM 863 C C . ALA A 1 119 ? 11.919 -4.403 -22.873 1.00 97.69 119 ALA A C 1
ATOM 865 O O . ALA A 1 119 ? 11.787 -4.727 -21.697 1.00 97.69 119 ALA A O 1
ATOM 866 N N . LEU A 1 120 ? 11.379 -3.297 -23.387 1.00 97.44 120 LEU A N 1
ATOM 867 C CA . LEU A 1 120 ? 10.533 -2.386 -22.629 1.00 97.44 120 LEU A CA 1
ATOM 868 C C . LEU A 1 120 ? 9.230 -3.073 -22.222 1.00 97.44 120 LEU A C 1
ATOM 870 O O . LEU A 1 120 ? 8.917 -3.073 -21.040 1.00 97.44 120 LEU A O 1
ATOM 874 N N . VAL A 1 121 ? 8.549 -3.727 -23.167 1.00 97.31 121 VAL A N 1
ATOM 875 C CA . VAL A 1 121 ? 7.329 -4.496 -22.880 1.00 97.31 121 VAL A CA 1
ATOM 876 C C . VAL A 1 121 ? 7.608 -5.585 -21.841 1.00 97.31 121 VAL A C 1
ATOM 878 O O . VAL A 1 121 ? 6.889 -5.695 -20.856 1.00 97.31 121 VAL A O 1
ATOM 881 N N . GLU A 1 122 ? 8.693 -6.356 -21.997 1.00 96.25 122 GLU A N 1
ATOM 882 C CA . GLU A 1 122 ? 9.031 -7.405 -21.022 1.00 96.25 122 GLU A CA 1
ATOM 883 C C . GLU A 1 122 ? 9.389 -6.836 -19.635 1.00 96.25 122 GLU A C 1
ATOM 885 O O . GLU A 1 122 ? 9.129 -7.481 -18.615 1.00 96.25 122 GLU A O 1
ATOM 890 N N . ALA A 1 123 ? 10.002 -5.649 -19.585 1.00 96.19 123 ALA A N 1
ATOM 891 C CA . ALA A 1 123 ? 10.350 -4.970 -18.342 1.00 96.19 123 ALA A CA 1
ATOM 892 C C . ALA A 1 123 ? 9.124 -4.385 -17.633 1.00 96.19 123 ALA A C 1
ATOM 894 O O . ALA A 1 123 ? 9.033 -4.548 -16.421 1.00 96.19 123 ALA A O 1
ATOM 895 N N . GLU A 1 124 ? 8.203 -3.758 -18.369 1.00 95.69 124 GLU A N 1
ATOM 896 C CA . GLU A 1 124 ? 6.933 -3.232 -17.849 1.00 95.69 124 GLU A CA 1
ATOM 897 C C . GLU A 1 124 ? 6.079 -4.386 -17.303 1.00 95.69 124 GLU A C 1
ATOM 899 O O . GLU A 1 124 ? 5.795 -4.412 -16.112 1.00 95.69 124 GLU A O 1
ATOM 904 N N . ASP A 1 125 ? 5.869 -5.450 -18.086 1.00 94.12 125 ASP A N 1
ATOM 905 C CA . ASP A 1 125 ? 5.172 -6.661 -17.629 1.00 94.12 125 ASP A CA 1
ATOM 906 C C . ASP A 1 125 ? 5.808 -7.285 -16.368 1.00 94.12 125 ASP A C 1
ATOM 908 O O . ASP A 1 125 ? 5.146 -7.934 -15.553 1.00 94.12 125 ASP A O 1
ATOM 912 N N . ALA A 1 126 ? 7.137 -7.218 -16.242 1.00 93.06 126 ALA A N 1
ATOM 913 C CA . ALA A 1 126 ? 7.837 -7.724 -15.066 1.00 93.06 126 ALA A CA 1
ATOM 914 C C . ALA A 1 126 ? 7.700 -6.793 -13.861 1.00 93.06 126 ALA A C 1
ATOM 916 O O . ALA A 1 126 ? 7.596 -7.311 -12.748 1.00 93.06 126 ALA A O 1
ATOM 917 N N . ALA A 1 127 ? 7.731 -5.478 -14.081 1.00 92.56 127 ALA A N 1
ATOM 918 C CA . ALA A 1 127 ? 7.534 -4.469 -13.052 1.00 92.56 127 ALA A CA 1
ATOM 919 C C . ALA A 1 127 ? 6.125 -4.580 -12.466 1.00 92.56 127 ALA A C 1
ATOM 921 O O . ALA A 1 127 ? 6.024 -4.764 -11.257 1.00 92.56 127 ALA A O 1
ATOM 922 N N . ASP A 1 128 ? 5.092 -4.635 -13.310 1.00 90.56 128 ASP A N 1
ATOM 923 C CA . ASP A 1 128 ? 3.687 -4.743 -12.896 1.00 90.56 128 ASP A CA 1
ATOM 924 C C . ASP A 1 128 ? 3.471 -5.973 -12.001 1.00 90.56 128 ASP A C 1
ATOM 926 O O . ASP A 1 128 ? 3.023 -5.869 -10.863 1.00 90.56 128 ASP A O 1
ATOM 930 N N . ARG A 1 129 ? 3.930 -7.156 -12.435 1.00 91.44 129 ARG A N 1
ATOM 931 C CA . ARG A 1 129 ? 3.834 -8.381 -11.615 1.00 91.44 129 ARG A CA 1
ATOM 932 C C . ARG A 1 129 ? 4.620 -8.307 -10.306 1.00 91.44 129 ARG A C 1
ATOM 934 O O . ARG A 1 129 ? 4.322 -9.049 -9.370 1.00 91.44 129 ARG A O 1
ATOM 941 N N . ALA A 1 130 ? 5.720 -7.559 -10.271 1.00 91.50 130 ALA A N 1
ATOM 942 C CA . ALA A 1 130 ? 6.514 -7.403 -9.058 1.00 91.50 130 ALA A CA 1
ATOM 943 C C . ALA A 1 130 ? 5.865 -6.409 -8.090 1.00 91.50 130 ALA A C 1
ATOM 945 O O . ALA A 1 130 ? 5.941 -6.631 -6.883 1.00 91.50 130 ALA A O 1
ATOM 946 N N . GLU A 1 131 ? 5.230 -5.364 -8.616 1.00 89.81 131 GLU A N 1
ATOM 947 C CA . GLU A 1 131 ? 4.422 -4.403 -7.872 1.00 89.81 131 GLU A CA 1
ATOM 948 C C . GLU A 1 131 ? 3.194 -5.083 -7.261 1.00 89.81 131 GLU A C 1
ATOM 950 O O . GLU A 1 131 ? 3.057 -5.049 -6.043 1.00 89.81 131 GLU A O 1
ATOM 955 N N . GLU A 1 132 ? 2.406 -5.825 -8.048 1.00 89.88 132 GLU A N 1
ATOM 956 C CA . GLU A 1 132 ? 1.253 -6.603 -7.561 1.00 89.88 132 GLU A CA 1
ATOM 957 C C . GLU A 1 132 ? 1.638 -7.521 -6.390 1.00 89.88 132 GLU A C 1
ATOM 959 O O . GLU A 1 132 ? 0.999 -7.516 -5.339 1.00 89.88 132 GLU A O 1
ATOM 964 N N . ARG A 1 133 ? 2.750 -8.260 -6.526 1.00 90.44 133 ARG A N 1
ATOM 965 C CA . ARG A 1 133 ? 3.281 -9.115 -5.450 1.00 90.44 133 ARG A CA 1
ATOM 966 C C . ARG A 1 133 ? 3.697 -8.323 -4.214 1.00 90.44 133 ARG A C 1
ATOM 968 O O . ARG A 1 133 ? 3.549 -8.811 -3.099 1.00 90.44 133 ARG A O 1
ATOM 975 N N . ALA A 1 134 ? 4.270 -7.135 -4.395 1.00 90.56 134 ALA A N 1
ATOM 976 C CA . ALA A 1 134 ? 4.669 -6.286 -3.279 1.00 90.56 134 ALA A CA 1
ATOM 977 C C . ALA A 1 134 ? 3.451 -5.733 -2.533 1.00 90.56 134 ALA A C 1
ATOM 979 O O . ALA A 1 134 ? 3.443 -5.734 -1.302 1.00 90.56 134 ALA A O 1
ATOM 980 N N . GLU A 1 135 ? 2.424 -5.302 -3.266 1.00 90.44 135 GLU A N 1
ATOM 981 C CA . GLU A 1 135 ? 1.151 -4.853 -2.707 1.00 90.44 135 GLU A CA 1
ATOM 982 C C . GLU A 1 135 ? 0.429 -5.991 -1.970 1.00 90.44 135 GLU A C 1
ATOM 984 O O . GLU A 1 135 ? -0.073 -5.783 -0.867 1.00 90.44 135 GLU A O 1
ATOM 989 N N . GLU A 1 136 ? 0.410 -7.203 -2.531 1.00 90.81 136 GLU A N 1
ATOM 990 C CA . GLU A 1 136 ? -0.148 -8.406 -1.901 1.00 90.81 136 GLU A CA 1
ATOM 991 C C . GLU A 1 136 ? 0.586 -8.776 -0.603 1.00 90.81 136 GLU A C 1
ATOM 993 O O . GLU A 1 136 ? -0.049 -8.840 0.451 1.00 90.81 136 GLU A O 1
ATOM 998 N N . GLU A 1 137 ? 1.920 -8.907 -0.627 1.00 91.81 137 GLU A N 1
ATOM 999 C CA . GLU A 1 137 ? 2.723 -9.169 0.581 1.00 91.81 137 GLU A CA 1
ATOM 1000 C C . GLU A 1 137 ? 2.470 -8.102 1.661 1.00 91.81 137 GLU A C 1
ATOM 1002 O O . GLU A 1 137 ? 2.376 -8.403 2.857 1.00 91.81 137 GLU A O 1
ATOM 1007 N N . LYS A 1 138 ? 2.341 -6.835 1.249 1.00 92.88 138 LYS A N 1
ATOM 1008 C CA . LYS A 1 138 ? 2.088 -5.728 2.170 1.00 92.88 138 LYS A CA 1
ATOM 1009 C C . LYS A 1 138 ? 0.687 -5.788 2.774 1.00 92.88 138 LYS A C 1
ATOM 1011 O O . LYS A 1 138 ? 0.521 -5.570 3.978 1.00 92.88 138 LYS A O 1
ATOM 1016 N N . ARG A 1 139 ? -0.318 -6.110 1.963 1.00 93.62 139 ARG A N 1
ATOM 1017 C CA . ARG A 1 139 ? -1.703 -6.315 2.397 1.00 93.62 139 ARG A CA 1
ATOM 1018 C C . ARG A 1 139 ? -1.793 -7.456 3.401 1.00 93.62 139 ARG A C 1
ATOM 1020 O O . ARG A 1 139 ? -2.409 -7.275 4.449 1.00 93.62 139 ARG A O 1
ATOM 1027 N N . GLU A 1 140 ? -1.140 -8.585 3.132 1.00 93.94 140 GLU A N 1
ATOM 1028 C CA . GLU A 1 140 ? -1.073 -9.724 4.052 1.00 93.94 140 GLU A CA 1
ATOM 1029 C C . GLU A 1 140 ? -0.434 -9.343 5.393 1.00 93.94 140 GLU A C 1
ATOM 1031 O O . GLU A 1 140 ? -0.948 -9.720 6.450 1.00 93.94 140 GLU A O 1
ATOM 1036 N N . GLU A 1 141 ? 0.647 -8.554 5.376 1.00 95.12 141 GLU A N 1
ATOM 1037 C CA . GLU A 1 141 ? 1.286 -8.044 6.594 1.00 95.12 141 GLU A CA 1
ATOM 1038 C C . GLU A 1 141 ? 0.302 -7.209 7.430 1.00 95.12 141 GLU A C 1
ATOM 1040 O O . GLU A 1 141 ? 0.153 -7.423 8.638 1.00 95.12 141 GLU A O 1
ATOM 1045 N N . ILE A 1 142 ? -0.394 -6.267 6.790 1.00 96.19 142 ILE A N 1
ATOM 1046 C CA . ILE A 1 142 ? -1.381 -5.401 7.443 1.00 96.19 142 ILE A CA 1
ATOM 1047 C C . ILE A 1 142 ? -2.557 -6.235 7.981 1.00 96.19 142 ILE A C 1
ATOM 1049 O O . ILE A 1 142 ? -2.973 -6.067 9.132 1.00 96.19 142 ILE A O 1
ATOM 1053 N N . LEU A 1 143 ? -3.069 -7.169 7.179 1.00 96.31 143 LEU A N 1
ATOM 1054 C CA . LEU A 1 143 ? -4.163 -8.072 7.527 1.00 96.31 143 LEU A CA 1
ATOM 1055 C C . LEU A 1 143 ? -3.812 -8.958 8.728 1.00 96.31 143 LEU A C 1
ATOM 1057 O O . LEU A 1 143 ? -4.631 -9.107 9.638 1.00 96.31 143 LEU A O 1
ATOM 1061 N N . ALA A 1 144 ? -2.597 -9.511 8.769 1.00 97.31 144 ALA A N 1
ATOM 1062 C CA . ALA A 1 144 ? -2.113 -10.306 9.893 1.00 97.31 144 ALA A CA 1
ATOM 1063 C C . ALA A 1 144 ? -2.134 -9.497 11.197 1.00 97.31 144 ALA A C 1
ATOM 1065 O O . ALA A 1 144 ? -2.671 -9.967 12.201 1.00 97.31 144 ALA A O 1
ATOM 1066 N N . ARG A 1 145 ? -1.662 -8.243 11.169 1.00 98.06 145 ARG A N 1
ATOM 1067 C CA . ARG A 1 145 ? -1.705 -7.360 12.345 1.00 98.06 145 ARG A CA 1
ATOM 1068 C C . ARG A 1 145 ? -3.138 -7.080 12.805 1.00 98.06 145 ARG A C 1
ATOM 1070 O O . ARG A 1 145 ? -3.413 -7.148 14.000 1.00 98.06 145 ARG A O 1
ATOM 1077 N N . TYR A 1 146 ? -4.079 -6.815 11.896 1.00 98.31 146 TYR A N 1
ATOM 1078 C CA . TYR A 1 146 ? -5.483 -6.630 12.293 1.00 98.31 146 TYR A CA 1
ATOM 1079 C C . TYR A 1 146 ? -6.118 -7.905 12.858 1.00 98.31 146 TYR A C 1
ATOM 1081 O O . TYR A 1 146 ? -6.889 -7.815 13.815 1.00 98.31 146 TYR A O 1
ATOM 1089 N N . ARG A 1 147 ? -5.785 -9.086 12.319 1.00 98.25 147 ARG A N 1
ATOM 1090 C CA . ARG A 1 147 ? -6.239 -10.379 12.860 1.00 98.25 147 ARG A CA 1
ATOM 1091 C C . ARG A 1 147 ? -5.735 -10.585 14.291 1.00 98.25 147 ARG A C 1
ATOM 1093 O O . ARG A 1 147 ? -6.532 -10.919 15.163 1.00 98.25 147 ARG A O 1
ATOM 1100 N N . GLU A 1 148 ? -4.463 -10.298 14.558 1.00 98.44 148 GLU A N 1
ATOM 1101 C CA . GLU A 1 148 ? -3.894 -10.368 15.912 1.00 98.44 148 GLU A CA 1
ATOM 1102 C C . GLU A 1 148 ? -4.612 -9.426 16.894 1.00 98.44 148 GLU A C 1
ATOM 1104 O O . GLU A 1 148 ? -4.953 -9.820 18.012 1.00 98.44 148 GLU A O 1
ATOM 1109 N N . LEU A 1 149 ? -4.891 -8.185 16.479 1.00 98.44 149 LEU A N 1
ATOM 1110 C CA . LEU A 1 149 ? -5.602 -7.208 17.310 1.00 98.44 149 LEU A CA 1
ATOM 1111 C C . LEU A 1 149 ? -7.064 -7.611 17.555 1.00 98.44 149 LEU A C 1
ATOM 1113 O O . LEU A 1 149 ? -7.567 -7.448 18.669 1.00 98.44 149 LEU A O 1
ATOM 1117 N N . LEU A 1 150 ? -7.733 -8.179 16.548 1.00 98.56 150 LEU A N 1
ATOM 1118 C CA . LEU A 1 150 ? -9.082 -8.732 16.667 1.00 98.56 150 LEU A CA 1
ATOM 1119 C C . LEU A 1 150 ? -9.128 -9.887 17.677 1.00 98.56 150 LEU A C 1
ATOM 1121 O O . LEU A 1 150 ? -9.999 -9.911 18.549 1.00 98.56 150 LEU A O 1
ATOM 1125 N N . GLU A 1 151 ? -8.184 -10.826 17.593 1.00 98.56 151 GLU A N 1
ATOM 1126 C CA . GLU A 1 151 ? -8.071 -11.940 18.538 1.00 98.56 151 GLU A CA 1
ATOM 1127 C C . GLU A 1 151 ? -7.807 -11.450 19.964 1.00 98.56 151 GLU A C 1
ATOM 1129 O O . GLU A 1 151 ? -8.455 -11.910 20.914 1.00 98.56 151 GLU A O 1
ATOM 1134 N N . LEU A 1 152 ? -6.897 -10.483 20.122 1.00 98.50 152 LEU A N 1
ATOM 1135 C CA . LEU A 1 152 ? -6.602 -9.877 21.415 1.00 98.50 152 LEU A CA 1
ATOM 1136 C C . LEU A 1 152 ? -7.853 -9.223 22.011 1.00 98.50 152 LEU A C 1
ATOM 1138 O O . LEU A 1 152 ? -8.178 -9.478 23.173 1.00 98.50 152 LEU A O 1
ATOM 1142 N N . GLN A 1 153 ? -8.590 -8.442 21.221 1.00 98.56 153 GLN A N 1
ATOM 1143 C CA . GLN A 1 153 ? -9.812 -7.795 21.687 1.00 98.56 153 GLN A CA 1
ATOM 1144 C C . GLN A 1 153 ? -10.894 -8.812 22.069 1.00 98.56 153 GLN A C 1
ATOM 1146 O O . GLN A 1 153 ? -11.521 -8.687 23.124 1.00 98.56 153 GLN A O 1
ATOM 1151 N N . ALA A 1 154 ? -11.082 -9.866 21.271 1.00 98.50 154 ALA A N 1
ATOM 1152 C CA . ALA A 1 154 ? -12.009 -10.946 21.598 1.00 98.50 154 ALA A CA 1
ATOM 1153 C C . ALA A 1 154 ? -11.636 -11.647 22.919 1.00 98.50 154 ALA A C 1
ATOM 1155 O O . ALA A 1 154 ? -12.514 -11.992 23.719 1.00 98.50 154 ALA A O 1
ATOM 1156 N N . ALA A 1 155 ? -10.339 -11.817 23.195 1.00 98.50 155 ALA A N 1
ATOM 1157 C CA . ALA A 1 155 ? -9.849 -12.381 24.449 1.00 98.50 155 ALA A CA 1
ATOM 1158 C C . ALA A 1 155 ? -10.070 -11.449 25.655 1.00 98.50 155 ALA A C 1
ATOM 1160 O O . ALA A 1 155 ? -10.420 -11.931 26.744 1.00 98.50 155 ALA A O 1
ATOM 1161 N N . VAL A 1 156 ? -9.900 -10.132 25.479 1.00 98.31 156 VAL A N 1
ATOM 1162 C CA . VAL A 1 156 ? -10.228 -9.129 26.508 1.00 98.31 156 VAL A CA 1
ATOM 1163 C C . VAL A 1 156 ? -11.717 -9.190 26.820 1.00 98.31 156 VAL A C 1
ATOM 1165 O O . VAL A 1 156 ? -12.074 -9.430 27.970 1.00 98.31 156 VAL A O 1
ATOM 1168 N N . ARG A 1 157 ? -12.568 -9.157 25.795 1.00 98.38 157 ARG A N 1
ATOM 1169 C CA . ARG A 1 157 ? -14.025 -9.253 25.926 1.00 98.38 157 ARG A CA 1
ATOM 1170 C C . ARG A 1 157 ? -14.486 -10.528 26.630 1.00 98.38 157 ARG A C 1
ATOM 1172 O O . ARG A 1 157 ? -15.296 -10.496 27.557 1.00 98.38 157 ARG A O 1
ATOM 1179 N N . ALA A 1 158 ? -13.909 -11.677 26.277 1.00 98.44 158 ALA A N 1
ATOM 1180 C CA . ALA A 1 158 ? -14.173 -12.941 26.96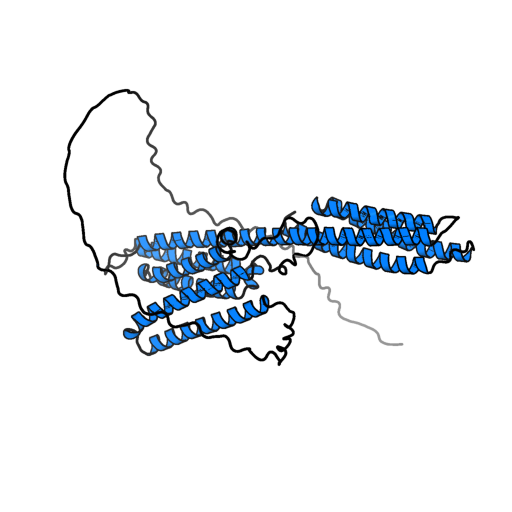9 1.00 98.44 158 ALA A CA 1
ATOM 1181 C C . ALA A 1 158 ? -13.706 -12.942 28.439 1.00 98.44 158 ALA A C 1
ATOM 1183 O O . ALA A 1 158 ? -14.223 -13.710 29.255 1.00 98.44 158 ALA A O 1
ATOM 1184 N N . SER A 1 159 ? -12.713 -12.121 28.787 1.00 98.38 159 SER A N 1
ATOM 1185 C CA . SER A 1 159 ? -12.243 -11.939 30.163 1.00 98.38 159 SER A CA 1
ATOM 1186 C C . SER A 1 159 ? -13.138 -10.972 30.938 1.00 98.38 159 SER A C 1
ATOM 1188 O O . SER A 1 159 ? -13.481 -11.277 32.081 1.00 98.38 159 SER A O 1
ATOM 1190 N N . THR A 1 160 ? -13.595 -9.891 30.300 1.00 98.38 160 THR A N 1
ATOM 1191 C CA . THR A 1 160 ? -14.578 -8.938 30.833 1.00 98.38 160 THR A CA 1
ATOM 1192 C C . THR A 1 160 ? -15.859 -9.660 31.250 1.00 98.38 160 THR A C 1
ATOM 1194 O O . THR A 1 160 ? -16.293 -9.534 32.393 1.00 98.38 160 THR A O 1
ATOM 1197 N N . MET A 1 161 ? -16.389 -10.555 30.407 1.00 97.81 161 MET A N 1
ATOM 1198 C CA . MET A 1 161 ? -17.576 -11.358 30.743 1.00 97.81 161 MET A CA 1
ATOM 1199 C C . MET A 1 161 ? -17.436 -12.198 32.023 1.00 97.81 161 MET A C 1
ATOM 1201 O O . MET A 1 161 ? -18.422 -12.443 32.715 1.00 97.81 161 MET A O 1
ATOM 1205 N N . LYS A 1 162 ? -16.229 -12.682 32.346 1.00 97.81 162 LYS A N 1
ATOM 1206 C CA . LYS A 1 162 ? -16.001 -13.576 33.499 1.00 97.81 162 LYS A CA 1
ATOM 1207 C C . LYS A 1 162 ? -16.011 -12.847 34.837 1.00 97.81 162 LYS A C 1
ATOM 1209 O O . LYS A 1 162 ? -16.112 -13.507 35.868 1.00 97.81 162 LYS A O 1
ATOM 1214 N N . ILE A 1 163 ? -15.841 -11.527 34.821 1.00 97.50 163 ILE A N 1
ATOM 1215 C CA . ILE A 1 163 ? -15.760 -10.700 36.027 1.00 97.50 163 ILE A CA 1
ATOM 1216 C C . ILE A 1 163 ? -17.033 -9.891 36.273 1.00 97.50 163 ILE A C 1
ATOM 1218 O O . ILE A 1 163 ? -17.066 -9.111 37.218 1.00 97.50 163 ILE A O 1
ATOM 1222 N N . ILE A 1 164 ? -18.070 -10.070 35.452 1.00 96.38 164 ILE A N 1
ATOM 1223 C CA . ILE A 1 164 ? -19.362 -9.412 35.650 1.00 96.38 164 ILE A CA 1
ATOM 1224 C C . ILE A 1 164 ? -19.976 -9.896 36.961 1.00 96.38 164 ILE A C 1
ATOM 1226 O O . ILE A 1 164 ? -20.111 -11.099 37.212 1.00 96.38 164 ILE A O 1
ATOM 1230 N N . ALA A 1 165 ? -20.345 -8.938 37.809 1.00 92.75 165 ALA A N 1
ATOM 1231 C CA . ALA A 1 165 ? -21.011 -9.233 39.061 1.00 92.75 165 ALA A CA 1
ATOM 1232 C C . ALA A 1 165 ? -22.437 -9.754 38.795 1.00 92.75 165 ALA A C 1
ATOM 1234 O O . ALA A 1 165 ? -23.106 -9.289 37.871 1.00 92.75 165 ALA A O 1
ATOM 1235 N N . PRO A 1 166 ? -22.953 -10.685 39.616 1.00 90.12 166 PRO A N 1
ATOM 1236 C CA . PRO A 1 166 ? -24.355 -11.074 39.546 1.00 90.12 166 PRO A CA 1
ATOM 1237 C C . PRO A 1 166 ? -25.265 -9.859 39.749 1.00 90.12 166 PRO A C 1
ATOM 1239 O O . PRO A 1 166 ? -24.944 -8.979 40.549 1.00 90.12 166 PRO A O 1
ATOM 1242 N N . GLU A 1 167 ? -26.416 -9.859 39.080 1.00 87.56 167 GLU A N 1
ATOM 1243 C CA . GLU A 1 167 ? -27.362 -8.741 39.050 1.00 87.56 167 GLU A CA 1
ATOM 1244 C C . GLU A 1 167 ? -27.601 -8.118 40.441 1.00 87.56 167 GLU A C 1
ATOM 1246 O O . GLU A 1 167 ? -27.897 -8.808 41.425 1.00 87.56 167 GLU A O 1
ATOM 1251 N N . GLY A 1 168 ? -27.416 -6.797 40.529 1.00 81.88 168 GLY A N 1
ATOM 1252 C CA . GLY A 1 168 ? -27.608 -6.015 41.753 1.00 81.88 168 GLY A CA 1
ATOM 1253 C C . GLY A 1 168 ? -26.495 -6.124 42.804 1.00 81.88 168 GLY A C 1
ATOM 1254 O O . GLY A 1 168 ? -26.650 -5.578 43.899 1.00 81.88 168 GLY A O 1
ATOM 1255 N N . LYS A 1 169 ? -25.378 -6.808 42.520 1.00 90.50 169 LYS A N 1
ATOM 1256 C CA . LYS A 1 169 ? -24.229 -6.896 43.436 1.00 90.50 169 LYS A CA 1
ATOM 1257 C C . LYS A 1 169 ? -23.073 -6.017 42.972 1.00 90.50 169 LYS A C 1
ATOM 1259 O O . LYS A 1 169 ? -22.776 -5.929 41.789 1.00 90.50 169 LYS A O 1
ATOM 1264 N N . ALA A 1 170 ? -22.384 -5.408 43.934 1.00 91.38 170 ALA A N 1
ATOM 1265 C CA . ALA A 1 170 ? -21.114 -4.742 43.673 1.00 91.38 170 ALA A CA 1
ATOM 1266 C C . ALA A 1 170 ? -20.014 -5.775 43.383 1.00 91.38 170 ALA A C 1
ATOM 1268 O O . ALA A 1 170 ? -20.007 -6.858 43.978 1.00 91.38 170 ALA A O 1
ATOM 1269 N N . LEU A 1 171 ? -19.060 -5.406 42.525 1.00 94.25 171 LEU A N 1
ATOM 1270 C CA . LEU A 1 171 ? -17.871 -6.213 42.253 1.00 94.25 171 LEU A CA 1
ATOM 1271 C C . LEU A 1 171 ? -17.088 -6.500 43.531 1.00 94.25 171 LEU A C 1
ATOM 1273 O O . LEU A 1 171 ? -16.840 -5.616 44.361 1.00 94.25 171 LEU A O 1
ATOM 1277 N N . ALA A 1 172 ? -16.609 -7.733 43.657 1.00 96.06 172 ALA A N 1
ATOM 1278 C CA . ALA A 1 172 ? -15.623 -8.056 44.666 1.00 96.06 172 ALA A CA 1
ATOM 1279 C C . ALA A 1 172 ? -14.316 -7.300 44.378 1.00 96.06 172 ALA A C 1
ATOM 1281 O O . ALA A 1 172 ? -13.946 -7.047 43.233 1.00 96.06 172 ALA A O 1
ATOM 1282 N N . ARG A 1 173 ? -13.531 -7.013 45.425 1.00 97.56 173 ARG A N 1
ATOM 1283 C CA . ARG A 1 173 ? -12.237 -6.313 45.293 1.00 97.56 173 ARG A CA 1
ATOM 1284 C C . ARG A 1 173 ? -11.315 -6.941 44.238 1.00 97.56 173 ARG A C 1
ATOM 1286 O O . ARG A 1 173 ? -10.584 -6.222 43.569 1.00 97.56 173 ARG A O 1
ATOM 1293 N N . ARG A 1 174 ? -11.322 -8.271 44.107 1.00 97.25 174 ARG A N 1
ATOM 1294 C CA . ARG A 1 174 ? -10.516 -8.986 43.107 1.00 97.25 174 ARG A CA 1
ATOM 1295 C C . ARG A 1 174 ? -10.990 -8.703 41.680 1.00 97.25 174 ARG A C 1
ATOM 1297 O O . ARG A 1 174 ? -10.153 -8.448 40.825 1.00 97.25 174 ARG A O 1
ATOM 1304 N N . GLU A 1 175 ? -12.297 -8.740 41.449 1.00 97.81 175 GLU A N 1
ATOM 1305 C CA . GLU A 1 175 ? -12.909 -8.476 40.142 1.00 97.81 175 GLU A CA 1
ATOM 1306 C C . GLU A 1 175 ? -12.708 -7.011 39.744 1.00 97.81 175 GLU A C 1
ATOM 1308 O O . GLU A 1 175 ? -12.344 -6.739 38.611 1.00 97.81 175 GLU A O 1
ATOM 1313 N N . LEU A 1 176 ? -12.798 -6.076 40.698 1.00 97.44 176 LEU A N 1
ATOM 1314 C CA . LEU A 1 176 ? -12.486 -4.663 40.465 1.00 97.44 176 LEU A CA 1
ATOM 1315 C C . LEU A 1 176 ? -11.029 -4.442 40.020 1.00 97.44 176 LEU A C 1
ATOM 1317 O O . LEU A 1 176 ? -10.760 -3.647 39.122 1.00 97.44 176 LEU A O 1
ATOM 1321 N N . MET A 1 177 ? -10.073 -5.133 40.649 1.00 98.19 177 MET A N 1
ATOM 1322 C CA . MET A 1 177 ? -8.664 -5.051 40.240 1.00 98.19 177 MET A CA 1
ATOM 1323 C C . MET A 1 177 ? -8.447 -5.654 38.849 1.00 98.19 177 MET A C 1
ATOM 1325 O O . MET A 1 177 ? -7.666 -5.109 38.073 1.00 98.19 177 MET A O 1
ATOM 1329 N N . GLU A 1 178 ? -9.143 -6.746 38.528 1.00 98.12 178 GLU A N 1
ATOM 1330 C CA . GLU A 1 178 ? -9.087 -7.360 37.201 1.00 98.12 178 GLU A CA 1
ATOM 1331 C C . GLU A 1 178 ? -9.727 -6.465 36.132 1.00 98.12 178 GLU A C 1
ATOM 1333 O O . GLU A 1 178 ? -9.126 -6.269 35.084 1.00 98.12 178 GLU A O 1
ATOM 1338 N N . SER A 1 179 ? -10.865 -5.832 36.427 1.00 98.12 179 SER A N 1
ATOM 1339 C CA . SER A 1 179 ? -11.516 -4.841 35.560 1.00 98.12 179 SER A CA 1
ATOM 1340 C C . SER A 1 179 ? -10.545 -3.725 35.180 1.00 98.12 179 SER A C 1
ATOM 1342 O O . SER A 1 179 ? -10.302 -3.468 34.005 1.00 98.12 179 SER A O 1
ATOM 1344 N N . ARG A 1 180 ? -9.869 -3.132 36.171 1.00 98.50 180 ARG A N 1
ATOM 1345 C CA . ARG A 1 180 ? -8.859 -2.089 35.929 1.00 98.50 180 ARG A CA 1
ATOM 1346 C C . ARG A 1 180 ? -7.674 -2.588 35.109 1.00 98.50 180 ARG A C 1
ATOM 1348 O O . ARG A 1 180 ? -7.170 -1.856 34.262 1.00 98.50 180 ARG A O 1
ATOM 1355 N N . ARG A 1 181 ? -7.235 -3.831 35.341 1.00 98.56 181 ARG A N 1
ATOM 1356 C CA . ARG A 1 181 ? -6.176 -4.463 34.544 1.00 98.56 181 ARG A CA 1
ATOM 1357 C C . ARG A 1 181 ? -6.602 -4.600 33.082 1.00 98.56 181 ARG A C 1
ATOM 1359 O O . ARG A 1 181 ? -5.802 -4.284 32.208 1.00 98.56 181 ARG A O 1
ATOM 1366 N N . LEU A 1 182 ? -7.835 -5.038 32.817 1.00 98.44 182 LEU A N 1
ATOM 1367 C CA . LEU A 1 182 ? -8.388 -5.113 31.461 1.00 98.44 182 LEU A CA 1
ATOM 1368 C C . LEU A 1 182 ? -8.497 -3.719 30.827 1.00 98.44 182 LEU A C 1
ATOM 1370 O O . LEU A 1 182 ? -8.143 -3.569 29.664 1.00 98.44 182 LEU A O 1
ATOM 1374 N N . GLY A 1 183 ? -8.839 -2.681 31.598 1.00 98.31 183 GLY A N 1
ATOM 1375 C CA . GLY A 1 183 ? -8.779 -1.288 31.136 1.00 98.31 183 GLY A CA 1
ATOM 1376 C C . GLY A 1 183 ? -7.378 -0.861 30.668 1.00 98.31 183 GLY A C 1
ATOM 1377 O O . GLY A 1 183 ? -7.244 -0.197 29.643 1.00 98.31 183 GLY A O 1
ATOM 1378 N N . THR A 1 184 ? -6.306 -1.290 31.346 1.00 98.50 184 THR A N 1
ATOM 1379 C CA . THR A 1 184 ? -4.932 -1.080 30.846 1.00 98.50 184 THR A CA 1
ATOM 1380 C C . THR A 1 184 ? -4.672 -1.819 29.533 1.00 98.50 184 THR A C 1
ATOM 1382 O O . THR A 1 184 ? -3.995 -1.274 28.666 1.00 98.50 184 THR A O 1
ATOM 1385 N N . VAL A 1 185 ? -5.204 -3.033 29.366 1.00 98.38 185 VAL A N 1
ATOM 1386 C CA . VAL A 1 185 ? -5.063 -3.785 28.107 1.00 98.38 185 VAL A CA 1
ATOM 1387 C C . VAL A 1 185 ? -5.805 -3.082 26.965 1.00 98.38 185 VAL A C 1
ATOM 1389 O O . VAL A 1 185 ? -5.250 -2.991 25.875 1.00 98.38 185 VAL A O 1
ATOM 1392 N N . GLN A 1 186 ? -6.986 -2.505 27.219 1.00 98.12 186 GLN A N 1
ATOM 1393 C CA . GLN A 1 186 ? -7.702 -1.697 26.223 1.00 98.12 186 GLN A CA 1
ATOM 1394 C C . GLN A 1 186 ? -6.874 -0.487 25.752 1.00 98.12 186 GLN A C 1
ATOM 1396 O O . GLN A 1 186 ? -6.785 -0.223 24.556 1.00 98.12 186 GLN A O 1
ATOM 1401 N N . GLU A 1 187 ? -6.184 0.210 26.663 1.00 98.31 187 GLU A N 1
ATOM 1402 C CA . GLU A 1 187 ? -5.281 1.310 26.280 1.00 98.31 187 GLU A CA 1
ATOM 1403 C C . GLU A 1 187 ? -4.085 0.830 25.441 1.00 98.31 187 GLU A C 1
ATOM 1405 O O . GLU A 1 187 ? -3.657 1.517 24.516 1.00 98.31 187 GLU A O 1
ATOM 1410 N N . GLN A 1 188 ? -3.539 -0.351 25.744 1.00 98.31 188 GLN A N 1
ATOM 1411 C CA . GLN A 1 188 ? -2.455 -0.937 24.950 1.00 98.31 188 GLN A CA 1
ATOM 1412 C C . GLN A 1 188 ? -2.927 -1.304 23.541 1.00 98.31 188 GLN A C 1
ATOM 1414 O O . GLN A 1 188 ? -2.218 -1.027 22.575 1.00 98.31 188 GLN A O 1
ATOM 1419 N N . LEU A 1 189 ? -4.125 -1.884 23.422 1.00 98.19 189 LEU A N 1
ATOM 1420 C CA . LEU A 1 189 ? -4.743 -2.211 22.141 1.00 98.19 189 LEU A CA 1
ATOM 1421 C C . LEU A 1 189 ? -4.957 -0.948 21.295 1.00 98.19 189 LEU A C 1
ATOM 1423 O O . LEU A 1 189 ? -4.570 -0.917 20.130 1.00 98.19 189 LEU A O 1
ATOM 1427 N N . ARG A 1 190 ? -5.486 0.114 21.909 1.00 98.12 190 ARG A N 1
ATOM 1428 C CA . ARG A 1 190 ? -5.650 1.433 21.288 1.00 98.12 190 ARG A CA 1
ATOM 1429 C C . ARG A 1 190 ? -4.325 1.982 20.745 1.00 98.12 190 ARG A C 1
ATOM 1431 O O . ARG A 1 190 ? -4.247 2.378 19.587 1.00 98.12 190 ARG A O 1
ATOM 1438 N N . GLY A 1 191 ? -3.256 1.926 21.544 1.00 98.31 191 GLY A N 1
ATOM 1439 C CA . GLY A 1 191 ? -1.917 2.330 21.105 1.00 98.31 191 GLY A CA 1
ATOM 1440 C C . GLY A 1 191 ? -1.359 1.482 19.953 1.00 98.31 191 GLY A C 1
ATOM 1441 O O . GLY A 1 191 ? -0.701 2.017 19.063 1.00 98.31 191 GLY A O 1
ATOM 1442 N N . ALA A 1 192 ? -1.635 0.175 19.933 1.00 98.19 192 ALA A N 1
ATOM 1443 C CA . ALA A 1 192 ? -1.220 -0.708 18.842 1.00 98.19 192 ALA A CA 1
ATOM 1444 C C . ALA A 1 192 ? -1.961 -0.403 17.527 1.00 98.19 192 ALA A C 1
ATOM 1446 O O . ALA A 1 192 ? -1.347 -0.407 16.462 1.00 98.19 192 ALA A O 1
ATOM 1447 N N . ILE A 1 193 ? -3.253 -0.081 17.603 1.00 97.88 193 ILE A N 1
ATOM 1448 C CA . ILE A 1 193 ? -4.069 0.329 16.451 1.00 97.88 193 ILE A CA 1
ATOM 1449 C C . ILE A 1 193 ? -3.564 1.659 15.877 1.00 97.88 193 ILE A C 1
ATOM 1451 O O . ILE A 1 193 ? -3.293 1.745 14.679 1.00 97.88 193 ILE A O 1
ATOM 1455 N N . GLU A 1 194 ? -3.315 2.655 16.731 1.00 97.75 194 GLU A N 1
ATOM 1456 C CA . GLU A 1 194 ? -2.733 3.938 16.311 1.00 97.75 194 GLU A CA 1
ATOM 1457 C C . GLU A 1 194 ? -1.323 3.767 15.715 1.00 97.75 194 GLU A C 1
ATOM 1459 O O . GLU A 1 194 ? -0.936 4.466 14.776 1.00 97.75 194 GLU A O 1
ATOM 1464 N N . SER A 1 195 ? -0.547 2.791 16.196 1.00 98.00 195 SER A N 1
ATOM 1465 C CA . SER A 1 195 ? 0.745 2.460 15.589 1.00 98.00 195 SER A CA 1
ATOM 1466 C C . SER A 1 195 ? 0.595 1.981 14.144 1.00 98.00 195 SER A C 1
ATOM 1468 O O . SER A 1 195 ? 1.432 2.336 13.318 1.00 98.00 195 SER A O 1
ATOM 1470 N N . ILE A 1 196 ? -0.439 1.201 13.809 1.00 97.38 196 ILE A N 1
ATOM 1471 C CA . ILE A 1 196 ? -0.701 0.793 12.417 1.00 97.38 196 ILE A CA 1
ATOM 1472 C C . ILE A 1 196 ? -1.063 2.025 11.583 1.00 97.38 196 ILE A C 1
ATOM 1474 O O . ILE A 1 196 ? -0.448 2.260 10.547 1.00 97.38 196 ILE A O 1
ATOM 1478 N N . ARG A 1 197 ? -1.989 2.860 12.070 1.00 96.12 197 ARG A N 1
ATOM 1479 C CA . ARG A 1 197 ? -2.407 4.098 11.391 1.00 96.12 197 ARG A CA 1
ATOM 1480 C C . ARG A 1 197 ? -1.233 5.030 11.081 1.00 96.12 197 ARG A C 1
ATOM 1482 O O . ARG A 1 197 ? -1.161 5.611 10.003 1.00 96.12 197 ARG A O 1
ATOM 1489 N N . SER A 1 198 ? -0.312 5.199 12.025 1.00 96.75 198 SER A N 1
ATOM 1490 C CA . SER A 1 198 ? 0.800 6.151 11.905 1.00 96.75 198 SER A CA 1
ATOM 1491 C C . SER A 1 198 ? 2.010 5.615 11.131 1.00 96.75 198 SER A C 1
ATOM 1493 O O . SER A 1 198 ? 2.777 6.418 10.599 1.00 96.75 198 SER A O 1
ATOM 1495 N N . SER A 1 199 ? 2.190 4.293 11.045 1.00 96.06 199 SER A N 1
ATOM 1496 C CA . SER A 1 199 ? 3.345 3.683 10.366 1.00 96.06 199 SER A CA 1
ATOM 1497 C C . SER A 1 199 ? 3.061 3.184 8.950 1.00 96.06 199 SER A C 1
ATOM 1499 O O . SER A 1 199 ? 3.992 3.122 8.150 1.00 96.06 199 SER A O 1
ATOM 1501 N N . GLU A 1 200 ? 1.809 2.863 8.621 1.00 95.69 200 GLU A N 1
ATOM 1502 C CA . GLU A 1 200 ? 1.449 2.276 7.329 1.00 95.69 200 GLU A CA 1
ATOM 1503 C C . GLU A 1 200 ? 0.861 3.332 6.381 1.00 95.69 200 GLU A C 1
ATOM 1505 O O . GLU A 1 200 ? -0.246 3.833 6.587 1.00 95.69 200 GLU A O 1
ATOM 1510 N N . THR A 1 201 ? 1.592 3.668 5.314 1.00 93.81 201 THR A N 1
ATOM 1511 C CA . THR A 1 201 ? 1.195 4.703 4.341 1.00 93.81 201 THR A CA 1
ATOM 1512 C C . THR A 1 201 ? -0.096 4.364 3.606 1.00 93.81 201 THR A C 1
ATOM 1514 O O . THR A 1 201 ? -0.919 5.248 3.383 1.00 93.81 201 THR A O 1
ATOM 1517 N N . ASP A 1 202 ? -0.322 3.090 3.279 1.00 91.88 202 ASP A N 1
ATOM 1518 C CA . ASP A 1 202 ? -1.552 2.652 2.610 1.00 91.88 202 ASP A CA 1
ATOM 1519 C C . ASP A 1 202 ? -2.787 2.910 3.485 1.00 91.88 202 ASP A C 1
ATOM 1521 O O . ASP A 1 202 ? -3.828 3.347 2.996 1.00 91.88 202 ASP A O 1
ATOM 1525 N N . VAL A 1 203 ? -2.656 2.728 4.806 1.00 95.06 203 VAL A N 1
ATOM 1526 C CA . VAL A 1 203 ? -3.733 3.011 5.768 1.00 95.06 203 VAL A CA 1
ATOM 1527 C C . VAL A 1 203 ? -4.013 4.515 5.825 1.00 95.06 203 VAL A C 1
ATOM 1529 O O . VAL A 1 203 ? -5.171 4.919 5.889 1.00 95.06 203 VAL A O 1
ATOM 1532 N N . GLN A 1 204 ? -2.974 5.352 5.747 1.00 95.19 204 GLN A N 1
ATOM 1533 C CA . GLN A 1 204 ? -3.102 6.817 5.734 1.00 95.19 204 GLN A CA 1
ATOM 1534 C C . GLN A 1 204 ? -3.737 7.358 4.451 1.00 95.19 204 GLN A C 1
ATOM 1536 O O . GLN A 1 204 ? -4.383 8.403 4.477 1.00 95.19 204 GLN A O 1
ATOM 1541 N N . ASN A 1 205 ? -3.568 6.658 3.331 1.00 92.69 205 ASN A N 1
ATOM 1542 C CA . ASN A 1 205 ? -4.147 7.053 2.047 1.00 92.69 205 ASN A CA 1
ATOM 1543 C C . ASN A 1 205 ? -5.623 6.629 1.902 1.00 92.69 205 ASN A C 1
ATOM 1545 O O . ASN A 1 205 ? -6.321 7.069 0.977 1.00 92.69 205 ASN A O 1
ATOM 1549 N N . SER A 1 206 ? -6.119 5.807 2.831 1.00 94.62 206 SER A N 1
ATOM 1550 C CA . SER A 1 206 ? -7.484 5.299 2.833 1.00 94.62 206 SER A CA 1
ATOM 1551 C C . SER A 1 206 ? -8.380 6.055 3.815 1.00 94.62 206 SER A C 1
ATOM 1553 O O . SER A 1 206 ? -8.413 5.786 5.016 1.00 94.62 206 SER A O 1
ATOM 1555 N N . ASP A 1 207 ? -9.183 6.983 3.288 1.00 94.31 207 ASP A N 1
ATOM 1556 C CA . ASP A 1 207 ? -10.126 7.771 4.092 1.00 94.31 207 ASP A CA 1
ATOM 1557 C C . ASP A 1 207 ? -11.147 6.885 4.844 1.00 94.31 207 ASP A C 1
ATOM 1559 O O . ASP A 1 207 ? -11.553 7.213 5.960 1.00 94.31 207 ASP A O 1
ATOM 1563 N N . ALA A 1 208 ? -11.561 5.757 4.251 1.00 94.81 208 ALA A N 1
ATOM 1564 C CA . ALA A 1 208 ? -12.489 4.816 4.881 1.00 94.81 208 ALA A CA 1
ATOM 1565 C C . ALA A 1 208 ? -11.851 4.079 6.069 1.00 94.81 208 ALA A C 1
ATOM 1567 O O . ALA A 1 208 ? -12.505 3.895 7.098 1.00 94.81 208 ALA A O 1
ATOM 1568 N N . LEU A 1 209 ? -10.577 3.683 5.957 1.00 96.12 209 LEU A N 1
ATOM 1569 C CA . LEU A 1 209 ? -9.853 3.093 7.082 1.00 96.12 209 LEU A CA 1
ATOM 1570 C C . LEU A 1 209 ? -9.591 4.111 8.180 1.00 96.12 209 LEU A C 1
ATOM 1572 O O . LEU A 1 209 ? -9.769 3.764 9.341 1.00 96.12 209 LEU A O 1
ATOM 1576 N N . ILE A 1 210 ? -9.227 5.351 7.842 1.00 96.50 210 ILE A N 1
ATOM 1577 C CA . ILE A 1 210 ? -9.054 6.416 8.840 1.00 96.50 210 ILE A CA 1
ATOM 1578 C C . ILE A 1 210 ? -10.325 6.578 9.680 1.00 96.50 210 ILE A C 1
ATOM 1580 O O . ILE A 1 210 ? -10.257 6.585 10.905 1.00 96.50 210 ILE A O 1
ATOM 1584 N N . GLU A 1 211 ? -11.489 6.636 9.036 1.00 96.62 211 GLU A N 1
ATOM 1585 C CA . GLU A 1 211 ? -12.767 6.765 9.739 1.00 96.62 211 GLU A CA 1
ATOM 1586 C C . GLU A 1 211 ? -13.090 5.536 10.612 1.00 96.62 211 GLU A C 1
ATOM 1588 O O . GLU A 1 211 ? -13.643 5.659 11.710 1.00 96.62 211 GLU A O 1
ATOM 1593 N N . MET A 1 212 ? -12.734 4.333 10.149 1.00 97.25 212 MET A N 1
ATOM 1594 C CA . MET A 1 212 ? -12.885 3.116 10.948 1.00 97.25 212 MET A CA 1
ATOM 1595 C C . MET A 1 212 ? -11.925 3.102 12.146 1.00 97.25 212 MET A C 1
ATOM 1597 O O . MET A 1 212 ? -12.324 2.690 13.231 1.00 97.25 212 MET A O 1
ATOM 1601 N N . HIS A 1 213 ? -10.693 3.594 11.986 1.00 97.88 213 HIS A N 1
ATOM 1602 C CA . HIS A 1 213 ? -9.734 3.779 13.080 1.00 97.88 213 HIS A CA 1
ATOM 1603 C C . HIS A 1 213 ? -10.261 4.743 14.132 1.00 97.88 213 HIS A C 1
ATOM 1605 O O . HIS A 1 213 ? -10.244 4.400 15.308 1.00 97.88 213 HIS A O 1
ATOM 1611 N N . ASP A 1 214 ? -10.786 5.897 13.721 1.00 96.88 214 ASP A N 1
ATOM 1612 C CA . ASP A 1 214 ? -11.372 6.870 14.648 1.00 96.88 214 ASP A CA 1
ATOM 1613 C C . ASP A 1 214 ? -12.577 6.257 15.392 1.00 96.88 214 ASP A C 1
ATOM 1615 O O . ASP A 1 214 ? -12.713 6.407 16.606 1.00 96.88 214 ASP A O 1
ATOM 1619 N N . THR A 1 215 ? -13.398 5.458 14.697 1.00 95.81 215 THR A N 1
ATOM 1620 C CA . THR A 1 215 ? -14.491 4.702 15.332 1.00 95.81 215 THR A CA 1
ATOM 1621 C C . THR A 1 215 ? -13.971 3.702 16.367 1.00 95.81 215 THR A C 1
ATOM 1623 O O . THR A 1 215 ? -14.556 3.593 17.444 1.00 95.81 215 THR A O 1
ATOM 1626 N N . ILE A 1 216 ? -12.898 2.966 16.057 1.00 97.94 216 ILE A N 1
ATOM 1627 C CA . ILE A 1 216 ? -12.290 2.004 16.982 1.00 97.94 216 ILE A CA 1
ATOM 1628 C C . ILE A 1 216 ? -11.659 2.729 18.184 1.00 97.94 216 ILE A C 1
ATOM 1630 O O . ILE A 1 216 ? -11.829 2.276 19.315 1.00 97.94 216 ILE A O 1
ATOM 1634 N N . ASP A 1 217 ? -10.982 3.861 17.975 1.00 98.31 217 ASP A N 1
ATOM 1635 C CA . ASP A 1 217 ? -10.381 4.660 19.052 1.00 98.31 217 ASP A CA 1
ATOM 1636 C C . ASP A 1 217 ? -11.433 5.089 20.082 1.00 98.31 217 ASP A C 1
ATOM 1638 O O . ASP A 1 217 ? -11.267 4.841 21.280 1.00 98.31 217 ASP A O 1
ATOM 1642 N N . ASP A 1 218 ? -12.551 5.644 19.604 1.00 96.81 218 ASP A N 1
ATOM 1643 C CA . ASP A 1 218 ? -13.655 6.118 20.440 1.00 96.81 218 ASP A CA 1
ATOM 1644 C C . ASP A 1 218 ? -14.236 4.999 21.321 1.00 96.81 218 ASP A C 1
ATOM 1646 O O . ASP A 1 218 ? -14.440 5.183 22.527 1.00 96.81 218 ASP A O 1
ATOM 1650 N N . VAL A 1 219 ? -14.495 3.818 20.746 1.00 97.62 219 VAL A N 1
ATOM 1651 C CA . VAL A 1 219 ? -15.097 2.700 21.497 1.00 97.62 219 VAL A CA 1
ATOM 1652 C C . VAL A 1 219 ? -14.115 2.053 22.463 1.00 97.62 219 VAL A C 1
ATOM 1654 O O . VAL A 1 219 ? -14.503 1.672 23.566 1.00 97.62 219 VAL A O 1
ATOM 1657 N N . LEU A 1 220 ? -12.833 1.957 22.103 1.00 98.25 220 LEU A N 1
ATOM 1658 C CA . LEU A 1 220 ? -11.816 1.432 23.011 1.00 98.25 220 LEU A CA 1
ATOM 1659 C C . LEU A 1 220 ? -11.576 2.390 24.180 1.00 98.25 220 LEU A C 1
ATOM 1661 O O . LEU A 1 220 ? -11.365 1.944 25.311 1.00 98.25 220 LEU A O 1
ATOM 1665 N N . LEU A 1 221 ? -11.663 3.700 23.938 1.00 98.31 221 LEU A N 1
ATOM 1666 C CA . LEU A 1 221 ? -11.578 4.714 24.981 1.00 98.31 221 LEU A CA 1
ATOM 1667 C C . LEU A 1 221 ? -12.762 4.631 25.960 1.00 98.31 221 LEU A C 1
ATOM 1669 O O . LEU A 1 221 ? -12.549 4.696 27.174 1.00 98.31 221 LEU A O 1
ATOM 1673 N N . ASP A 1 222 ? -13.985 4.429 25.459 1.00 97.94 222 ASP A N 1
ATOM 1674 C CA . ASP A 1 222 ? -15.180 4.205 26.287 1.00 97.94 222 ASP A CA 1
ATOM 1675 C C . ASP A 1 222 ? -15.077 2.897 27.093 1.00 97.94 222 ASP A C 1
ATOM 1677 O O . ASP A 1 222 ? -15.235 2.907 28.317 1.00 97.94 222 ASP A O 1
ATOM 1681 N N . ALA A 1 223 ? -14.708 1.782 26.450 1.00 98.25 223 ALA A N 1
ATOM 1682 C CA . ALA A 1 223 ? -14.504 0.496 27.122 1.00 98.25 223 ALA A CA 1
ATOM 1683 C C . ALA A 1 223 ? -13.457 0.600 28.243 1.00 98.25 223 ALA A C 1
ATOM 1685 O O . ALA A 1 223 ? -13.686 0.154 29.370 1.00 98.25 223 ALA A O 1
ATOM 1686 N N . LYS A 1 224 ? -12.320 1.252 27.968 1.00 98.50 224 LYS A N 1
ATOM 1687 C CA . LYS A 1 224 ? -11.277 1.531 28.961 1.00 98.50 224 LYS A CA 1
ATOM 1688 C C . LYS A 1 224 ? -11.821 2.318 30.150 1.00 98.50 224 LYS A C 1
ATOM 1690 O O . LYS A 1 224 ? -11.490 1.973 31.290 1.00 98.50 224 LYS A O 1
ATOM 1695 N N . ALA A 1 225 ? -12.581 3.387 29.907 1.00 98.44 225 ALA A N 1
ATOM 1696 C CA . ALA A 1 225 ? -13.127 4.227 30.969 1.00 98.44 225 ALA A CA 1
ATOM 1697 C C . ALA A 1 225 ? -14.034 3.403 31.895 1.00 98.44 225 ALA A C 1
ATOM 1699 O O . ALA A 1 225 ? -13.782 3.340 33.100 1.00 98.44 225 ALA A O 1
ATOM 1700 N N . ARG A 1 226 ? -14.984 2.653 31.321 1.00 98.06 226 ARG A N 1
ATOM 1701 C CA . ARG A 1 226 ? -15.910 1.789 32.074 1.00 98.06 226 ARG A CA 1
ATOM 1702 C C . ARG A 1 226 ? -15.179 0.703 32.865 1.00 98.06 226 ARG A C 1
ATOM 1704 O O . ARG A 1 226 ? -15.403 0.540 34.064 1.00 98.06 226 ARG A O 1
ATOM 1711 N N . LEU A 1 227 ? -14.210 0.023 32.252 1.00 98.31 227 LEU A N 1
ATOM 1712 C CA . LEU A 1 227 ? -13.387 -0.979 32.939 1.00 98.31 227 LEU A CA 1
ATOM 1713 C C . LEU A 1 227 ? -12.554 -0.387 34.085 1.00 98.31 227 LEU A C 1
ATOM 1715 O O . LEU A 1 227 ? -12.385 -1.031 35.127 1.00 98.31 227 LEU A O 1
ATOM 1719 N N . SER A 1 228 ? -12.048 0.836 33.923 1.00 98.00 228 SER A N 1
ATOM 1720 C CA . SER A 1 228 ? -11.269 1.538 34.953 1.00 98.00 228 SER A CA 1
ATOM 1721 C C . SER A 1 228 ? -12.127 1.924 36.163 1.00 98.00 228 SER A C 1
ATOM 1723 O O . SER A 1 228 ? -11.676 1.809 37.314 1.00 98.00 228 SER A O 1
ATOM 1725 N N . ASP A 1 229 ? -13.378 2.299 35.902 1.00 97.38 229 ASP A N 1
ATOM 1726 C CA . ASP A 1 229 ? -14.382 2.628 36.914 1.00 97.38 229 ASP A CA 1
ATOM 1727 C C . ASP A 1 229 ? -14.954 1.387 37.615 1.00 97.38 229 ASP A C 1
ATOM 1729 O O . ASP A 1 229 ? -15.545 1.493 38.691 1.00 97.38 229 ASP A O 1
ATOM 1733 N N . GLY A 1 230 ? -14.689 0.192 37.079 1.00 96.88 230 GLY A N 1
ATOM 1734 C CA . GLY A 1 230 ? -15.227 -1.058 37.607 1.00 96.88 230 GLY A CA 1
ATOM 1735 C C . GLY A 1 230 ? -16.648 -1.327 37.128 1.00 96.88 230 GLY A C 1
ATOM 1736 O O . GLY A 1 230 ? -17.457 -1.843 37.891 1.00 96.88 230 GLY A O 1
ATOM 1737 N N . ASP A 1 231 ? -16.954 -0.975 35.885 1.00 97.19 231 ASP A N 1
ATOM 1738 C CA . ASP A 1 231 ? -18.210 -1.288 35.210 1.00 97.19 231 ASP A CA 1
ATOM 1739 C C . ASP A 1 231 ? -17.962 -2.216 34.000 1.00 97.19 231 ASP A C 1
ATOM 1741 O O . ASP A 1 231 ? -17.974 -1.776 32.848 1.00 97.19 231 ASP A O 1
ATOM 1745 N N . PRO A 1 232 ? -17.669 -3.512 34.232 1.00 97.19 232 PRO A N 1
ATOM 1746 C CA . PRO A 1 232 ? -17.407 -4.463 33.155 1.00 97.19 232 PRO A CA 1
ATOM 1747 C C . PRO A 1 232 ? -18.657 -4.783 32.328 1.00 97.19 232 PRO A C 1
ATOM 1749 O O . PRO A 1 232 ? -18.522 -5.097 31.151 1.00 97.19 232 PRO A O 1
ATOM 1752 N N . ASP A 1 233 ? -19.856 -4.695 32.911 1.00 96.81 233 ASP A N 1
ATOM 1753 C CA . ASP A 1 233 ? -21.111 -4.904 32.178 1.00 96.81 233 ASP A CA 1
ATOM 1754 C C . ASP A 1 233 ? -21.347 -3.754 31.193 1.00 96.81 233 ASP A C 1
ATOM 1756 O O . ASP A 1 233 ? -21.575 -3.973 30.002 1.00 96.81 233 ASP A O 1
ATOM 1760 N N . GLY A 1 234 ? -21.145 -2.517 31.657 1.00 95.75 234 GLY A N 1
ATOM 1761 C CA . GLY A 1 234 ? -21.147 -1.349 30.795 1.00 95.75 234 GLY A CA 1
ATOM 1762 C C . GLY A 1 234 ? -20.066 -1.397 29.716 1.00 95.75 234 GLY A C 1
ATOM 1763 O O . GLY A 1 234 ? -20.291 -0.860 28.640 1.00 95.75 234 GLY A O 1
ATOM 1764 N N . ALA A 1 235 ? -18.909 -2.022 29.928 1.00 97.50 235 ALA A N 1
ATOM 1765 C CA . ALA A 1 235 ? -17.854 -2.073 28.909 1.00 97.50 235 ALA A CA 1
ATOM 1766 C C . ALA A 1 235 ? -18.200 -2.955 27.690 1.00 97.50 235 ALA A C 1
ATOM 1768 O O . ALA A 1 235 ? -17.743 -2.660 26.583 1.00 97.50 235 ALA A O 1
ATOM 1769 N N . LEU A 1 236 ? -19.026 -3.997 27.861 1.00 97.56 236 LEU A N 1
ATOM 1770 C CA . LEU A 1 236 ? -19.273 -5.007 26.822 1.00 97.56 236 LEU A CA 1
ATOM 1771 C C . LEU A 1 236 ? -19.784 -4.452 25.479 1.00 97.56 236 LEU A C 1
ATOM 1773 O O . LEU A 1 236 ? -19.253 -4.872 24.452 1.00 97.56 236 LEU A O 1
ATOM 1777 N N . PRO A 1 237 ? -20.758 -3.520 25.419 1.00 96.00 237 PRO A N 1
ATOM 1778 C CA . PRO A 1 237 ? -21.229 -2.986 24.141 1.00 96.00 237 PRO A CA 1
ATOM 1779 C C . PRO A 1 237 ? -20.131 -2.288 23.331 1.00 96.00 237 PRO A C 1
ATOM 1781 O O . PRO A 1 237 ? -20.094 -2.423 22.111 1.00 96.00 237 PRO A O 1
ATOM 1784 N N . ALA A 1 238 ? -19.228 -1.566 23.999 1.00 96.56 238 ALA A N 1
ATOM 1785 C CA . ALA A 1 238 ? -18.109 -0.898 23.342 1.00 96.56 238 ALA A CA 1
ATOM 1786 C C . ALA A 1 238 ? -17.054 -1.912 22.866 1.00 96.56 238 ALA A C 1
ATOM 1788 O O . ALA A 1 238 ? -16.520 -1.788 21.764 1.00 96.56 238 ALA A O 1
ATOM 1789 N N . GLU A 1 239 ? -16.807 -2.968 23.649 1.00 98.00 239 GLU A N 1
ATOM 1790 C CA . GLU A 1 239 ? -15.932 -4.066 23.232 1.00 98.00 239 GLU A CA 1
ATOM 1791 C C . GLU A 1 239 ? -16.490 -4.832 22.024 1.00 98.00 239 GLU A C 1
ATOM 1793 O O . GLU A 1 239 ? -15.735 -5.130 21.098 1.00 98.00 239 GLU A O 1
ATOM 1798 N N . ASP A 1 240 ? -17.797 -5.110 22.003 1.00 97.81 240 ASP A N 1
ATOM 1799 C CA . ASP A 1 240 ? -18.495 -5.760 20.886 1.00 97.81 240 ASP A CA 1
ATOM 1800 C C . ASP A 1 240 ? -18.439 -4.908 19.611 1.00 97.81 240 ASP A C 1
ATOM 1802 O O . ASP A 1 240 ? -18.226 -5.432 18.514 1.00 97.81 240 ASP A O 1
ATOM 1806 N N . GLU A 1 241 ? -18.575 -3.588 19.748 1.00 96.50 241 GLU A N 1
ATOM 1807 C CA . GLU A 1 241 ? -18.441 -2.655 18.632 1.00 96.50 241 GLU A CA 1
ATOM 1808 C C . GLU A 1 241 ? -17.010 -2.636 18.073 1.00 96.50 241 GLU A C 1
ATOM 1810 O O . GLU A 1 241 ? -16.834 -2.695 16.854 1.00 96.50 241 GLU A O 1
ATOM 1815 N N . ALA A 1 242 ? -15.990 -2.638 18.940 1.00 97.94 242 ALA A N 1
ATOM 1816 C CA . ALA A 1 242 ? -14.589 -2.722 18.525 1.00 97.94 242 ALA A CA 1
ATOM 1817 C C . ALA A 1 242 ? -14.286 -4.028 17.772 1.00 97.94 242 ALA A C 1
ATOM 1819 O O . ALA A 1 242 ? -13.623 -4.006 16.735 1.00 97.94 242 ALA A O 1
ATOM 1820 N N . ILE A 1 243 ? -14.808 -5.164 18.257 1.00 98.38 243 ILE A N 1
ATOM 1821 C CA . ILE A 1 243 ? -14.686 -6.468 17.584 1.00 98.38 243 ILE A CA 1
ATOM 1822 C C . ILE A 1 243 ? -15.332 -6.409 16.200 1.00 98.38 243 ILE A C 1
ATOM 1824 O O . ILE A 1 243 ? -14.719 -6.841 15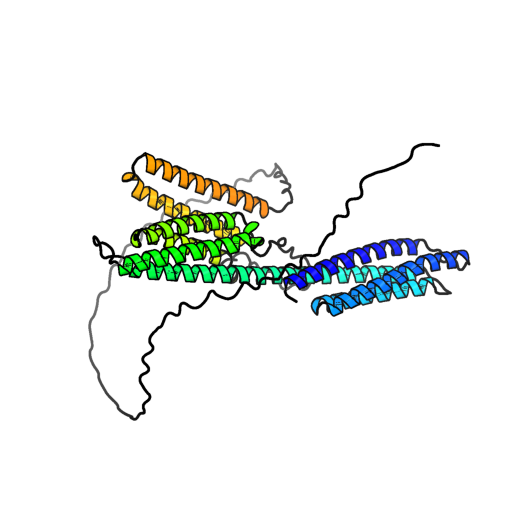.228 1.00 98.38 243 ILE A O 1
ATOM 1828 N N . ALA A 1 244 ? -16.546 -5.865 16.090 1.00 97.44 244 ALA A N 1
ATOM 1829 C CA . ALA A 1 244 ? -17.247 -5.762 14.813 1.00 97.44 244 ALA A CA 1
ATOM 1830 C C . ALA A 1 244 ? -16.502 -4.865 13.810 1.00 97.44 244 ALA A C 1
ATOM 1832 O O . ALA A 1 244 ? -16.427 -5.200 12.628 1.00 97.44 244 ALA A O 1
ATOM 1833 N N . ALA A 1 245 ? -15.929 -3.752 14.274 1.00 97.44 245 ALA A N 1
ATOM 1834 C CA . ALA A 1 245 ? -15.140 -2.842 13.450 1.00 97.44 245 ALA A CA 1
ATOM 1835 C C . ALA A 1 245 ? -13.831 -3.489 12.959 1.00 97.44 245 ALA A C 1
ATOM 1837 O O . ALA A 1 245 ? -13.557 -3.482 11.759 1.00 97.44 245 ALA A O 1
ATOM 1838 N N . LEU A 1 246 ? -13.063 -4.124 13.853 1.00 98.25 246 LEU A N 1
ATOM 1839 C CA . LEU A 1 246 ? -11.842 -4.857 13.492 1.00 98.25 246 LEU A CA 1
ATOM 1840 C C . LEU A 1 246 ? -12.141 -6.031 12.550 1.00 98.25 246 LEU A C 1
ATOM 1842 O O . LEU A 1 246 ? -11.442 -6.218 11.557 1.00 98.25 246 LEU A O 1
ATOM 1846 N N . ALA A 1 247 ? -13.208 -6.789 12.813 1.00 97.56 247 ALA A N 1
ATOM 1847 C CA . ALA A 1 247 ? -13.643 -7.879 11.944 1.00 97.56 247 ALA A CA 1
ATOM 1848 C C . ALA A 1 247 ? -14.023 -7.378 10.546 1.00 97.56 247 ALA A C 1
ATOM 1850 O O . ALA A 1 247 ? -13.690 -8.032 9.562 1.00 97.56 247 ALA A O 1
ATOM 1851 N N . ALA A 1 248 ? -14.656 -6.208 10.444 1.00 96.19 248 ALA A N 1
ATOM 1852 C CA . ALA A 1 248 ? -14.980 -5.609 9.157 1.00 96.19 248 ALA A CA 1
ATOM 1853 C C . ALA A 1 248 ? -13.737 -5.161 8.371 1.00 96.19 248 ALA A C 1
ATOM 1855 O O . ALA A 1 248 ? -13.737 -5.283 7.150 1.00 96.19 248 ALA A O 1
ATOM 1856 N N . ILE A 1 249 ? -12.687 -4.669 9.042 1.00 97.12 249 ILE A N 1
ATOM 1857 C CA . ILE A 1 249 ? -11.396 -4.380 8.391 1.00 97.12 249 ILE A CA 1
ATOM 1858 C C . ILE A 1 249 ? -10.771 -5.679 7.876 1.00 97.12 249 ILE A C 1
ATOM 1860 O O . ILE A 1 249 ? -10.384 -5.749 6.713 1.00 97.12 249 ILE A O 1
ATOM 1864 N N . VAL A 1 250 ? -10.715 -6.714 8.721 1.00 97.19 250 VAL A N 1
ATOM 1865 C CA . VAL A 1 250 ? -10.174 -8.027 8.344 1.00 97.19 250 VAL A CA 1
ATOM 1866 C C . VAL A 1 250 ? -10.935 -8.598 7.146 1.00 97.19 250 VAL A C 1
ATOM 1868 O O . VAL A 1 250 ? -10.307 -8.982 6.175 1.00 97.19 250 VAL A O 1
ATOM 1871 N N . GLU A 1 251 ? -12.269 -8.607 7.166 1.00 95.38 251 GLU A N 1
ATOM 1872 C CA . GLU A 1 251 ? -13.104 -9.090 6.052 1.00 95.38 251 GLU A CA 1
ATOM 1873 C C . GLU A 1 251 ? -12.920 -8.264 4.770 1.00 95.38 251 GLU A C 1
ATOM 1875 O O . GLU A 1 251 ? -12.988 -8.802 3.667 1.00 95.38 251 GLU A O 1
ATOM 1880 N N . ALA A 1 252 ? -12.698 -6.955 4.895 1.00 94.56 252 ALA A N 1
ATOM 1881 C CA . ALA A 1 252 ? -12.509 -6.087 3.743 1.00 94.56 252 ALA A CA 1
ATOM 1882 C C . ALA A 1 252 ? -11.163 -6.305 3.041 1.00 94.56 252 ALA A C 1
ATOM 1884 O O . ALA A 1 252 ? -11.124 -6.236 1.814 1.00 94.56 252 ALA A O 1
ATOM 1885 N N . LEU A 1 253 ? -10.100 -6.555 3.811 1.00 93.75 253 LEU A N 1
ATOM 1886 C CA . LEU A 1 253 ? -8.736 -6.768 3.314 1.00 93.75 253 LEU A CA 1
ATOM 1887 C C . LEU A 1 253 ? -8.450 -8.225 2.906 1.00 93.75 253 LEU A C 1
ATOM 1889 O O . LEU A 1 253 ? -7.464 -8.479 2.224 1.00 93.75 253 LEU A O 1
ATOM 1893 N N . ASP A 1 254 ? -9.281 -9.175 3.335 1.00 93.25 254 ASP A N 1
ATOM 1894 C CA . ASP A 1 254 ? -9.168 -10.602 3.018 1.00 93.25 254 ASP A CA 1
ATOM 1895 C C . ASP A 1 254 ? -9.752 -10.882 1.621 1.00 93.25 254 ASP A C 1
ATOM 1897 O O . ASP A 1 254 ? -10.967 -11.037 1.455 1.00 93.25 254 ASP A O 1
ATOM 1901 N N . GLU A 1 255 ? -8.890 -10.879 0.601 1.00 73.94 255 GLU A N 1
ATOM 1902 C CA . GLU A 1 255 ? -9.290 -11.042 -0.803 1.00 73.94 255 GLU A CA 1
ATOM 1903 C C . GLU A 1 255 ? -9.635 -12.478 -1.189 1.00 73.94 255 GLU A C 1
ATOM 1905 O O . GLU A 1 255 ? -10.529 -12.643 -2.016 1.00 73.94 255 GLU A O 1
ATOM 1910 N N . ASP A 1 256 ? -9.069 -13.487 -0.517 1.00 61.28 256 ASP A N 1
ATOM 1911 C CA . ASP A 1 256 ? -9.334 -14.919 -0.759 1.00 61.28 256 ASP A CA 1
ATOM 1912 C C . ASP A 1 256 ? -10.823 -15.296 -0.653 1.00 61.28 256 ASP A C 1
ATOM 1914 O O . ASP A 1 256 ? -11.265 -16.319 -1.167 1.00 61.28 256 ASP A O 1
ATOM 1918 N N . LYS A 1 257 ? -11.634 -14.469 0.019 1.00 56.88 257 LYS A N 1
ATOM 1919 C CA . LYS A 1 257 ? -13.093 -14.649 0.111 1.00 56.88 257 LYS A CA 1
ATOM 1920 C C . LYS A 1 257 ? -13.878 -14.001 -1.035 1.00 56.88 257 LYS A C 1
ATOM 1922 O O . LYS A 1 257 ? -15.096 -14.144 -1.082 1.00 56.88 257 LYS A O 1
ATOM 1927 N N . SER A 1 258 ? -13.229 -13.228 -1.903 1.00 50.41 258 SER A N 1
ATOM 1928 C CA . SER A 1 258 ? -13.878 -12.452 -2.975 1.00 50.41 258 SER A CA 1
ATOM 1929 C C . SER A 1 258 ? -14.058 -13.267 -4.250 1.00 50.41 258 SER A C 1
ATOM 1931 O O . SER A 1 258 ? -15.106 -13.151 -4.890 1.00 50.41 258 SER A O 1
ATOM 1933 N N . ASP A 1 259 ? -13.053 -14.080 -4.586 1.00 51.31 259 ASP A N 1
ATOM 1934 C CA . ASP A 1 259 ? -12.961 -14.762 -5.880 1.00 51.31 259 ASP A CA 1
ATOM 1935 C C . ASP A 1 259 ? -13.905 -15.969 -5.979 1.00 51.31 259 ASP A C 1
ATOM 1937 O O . ASP A 1 259 ? -14.409 -16.266 -7.059 1.00 51.31 259 ASP A O 1
ATOM 1941 N N . ASP A 1 260 ? -14.240 -16.608 -4.853 1.00 46.94 260 ASP A N 1
ATOM 1942 C CA . ASP A 1 260 ? -15.095 -17.805 -4.843 1.00 46.94 260 ASP A CA 1
ATOM 1943 C C . ASP A 1 260 ? -16.610 -17.513 -4.767 1.00 46.94 260 ASP A C 1
ATOM 1945 O O . ASP A 1 260 ? -17.416 -18.384 -5.097 1.00 46.94 260 ASP A O 1
ATOM 1949 N N . GLU A 1 261 ? -17.050 -16.317 -4.345 1.00 46.94 261 GLU A N 1
ATOM 1950 C CA . GLU A 1 261 ? -18.477 -16.077 -4.035 1.00 46.94 261 GLU A CA 1
ATOM 1951 C C . GLU A 1 261 ? -19.168 -14.956 -4.832 1.00 46.94 261 GLU A C 1
ATOM 1953 O O . GLU A 1 261 ? -20.386 -14.797 -4.701 1.00 46.94 261 GLU A O 1
ATOM 1958 N N . SER A 1 262 ? -18.468 -14.167 -5.662 1.00 44.59 262 SER A N 1
ATOM 1959 C CA . SER A 1 262 ? -19.082 -12.921 -6.160 1.00 44.59 262 SER A CA 1
ATOM 1960 C C . SER A 1 262 ? -18.780 -12.440 -7.580 1.00 44.59 262 SER A C 1
ATOM 1962 O O . SER A 1 262 ? -19.036 -11.266 -7.850 1.00 44.59 262 SER A O 1
ATOM 1964 N N . ASP A 1 263 ? -18.410 -13.319 -8.519 1.00 48.44 263 ASP A N 1
ATOM 1965 C CA . ASP A 1 263 ? -18.500 -12.967 -9.946 1.00 48.44 263 ASP A CA 1
ATOM 1966 C C . ASP A 1 263 ? -19.433 -13.865 -10.789 1.00 48.44 263 ASP A C 1
ATOM 1968 O O . ASP A 1 263 ? -18.987 -14.646 -11.626 1.00 48.44 263 ASP A O 1
ATOM 1972 N N . PRO A 1 264 ? -20.767 -13.721 -10.648 1.00 50.69 264 PRO A N 1
ATOM 1973 C CA . PRO A 1 264 ? -21.731 -14.273 -11.603 1.00 50.69 264 PRO A CA 1
ATOM 1974 C C . PRO A 1 264 ? -21.725 -13.557 -12.974 1.00 50.69 264 PRO A C 1
ATOM 1976 O O . PRO A 1 264 ? -22.578 -13.857 -13.810 1.00 50.69 264 PRO A O 1
ATOM 1979 N N . PHE A 1 265 ? -20.814 -12.602 -13.211 1.00 58.09 265 PHE A N 1
ATOM 1980 C CA . PHE A 1 265 ? -20.618 -11.903 -14.488 1.00 58.09 265 PHE A CA 1
ATOM 1981 C C . PHE A 1 265 ? -19.276 -12.234 -15.175 1.00 58.09 265 PHE A C 1
ATOM 1983 O O . PHE A 1 265 ? -19.110 -11.895 -16.346 1.00 58.09 265 PHE A O 1
ATOM 1990 N N . GLY A 1 266 ? -18.367 -12.944 -14.503 1.00 51.25 266 GLY A N 1
ATOM 1991 C CA . GLY A 1 266 ? -17.086 -13.420 -15.038 1.00 51.25 266 GLY A CA 1
ATOM 1992 C C . GLY A 1 266 ? -17.212 -14.700 -15.864 1.00 51.25 266 GLY A C 1
ATOM 1993 O O . GLY A 1 266 ? -16.352 -15.005 -16.689 1.00 51.25 266 GLY A O 1
ATOM 1994 N N . GLU A 1 267 ? -18.327 -15.421 -15.721 1.00 43.06 267 GLU A N 1
ATOM 1995 C CA . GLU A 1 267 ? -18.678 -16.588 -16.534 1.00 43.06 267 GLU A CA 1
ATOM 1996 C C . GLU A 1 267 ? -19.585 -16.206 -17.717 1.00 43.06 267 GLU A C 1
ATOM 1998 O O . GLU A 1 267 ? -20.703 -16.697 -17.870 1.00 43.06 267 GLU A O 1
ATOM 2003 N N . GLN A 1 268 ? -19.106 -15.332 -18.602 1.00 40.19 268 GLN A N 1
ATOM 2004 C CA . GLN A 1 268 ? -19.626 -15.269 -19.970 1.00 40.19 268 GLN A CA 1
ATOM 2005 C C . GLN A 1 268 ? -18.506 -15.574 -20.964 1.00 40.19 268 GLN A C 1
ATOM 2007 O O . GLN A 1 268 ? -17.743 -14.705 -21.367 1.00 40.19 268 GLN A O 1
ATOM 2012 N N . GLU A 1 269 ? -18.421 -16.868 -21.298 1.00 43.56 269 GLU A N 1
ATOM 2013 C CA . GLU A 1 269 ? -17.829 -17.477 -22.496 1.00 43.56 269 GLU A CA 1
ATOM 2014 C C . GLU A 1 269 ? -16.847 -16.601 -23.300 1.00 43.56 269 GLU A C 1
ATOM 2016 O O . GLU A 1 269 ? -17.237 -15.883 -24.221 1.00 43.56 269 GLU A O 1
ATOM 2021 N N . ALA A 1 270 ? -15.546 -16.779 -23.063 1.00 36.06 270 ALA A N 1
ATOM 2022 C CA . ALA A 1 270 ? -14.540 -16.504 -24.084 1.00 36.06 270 ALA A CA 1
ATOM 2023 C C . ALA A 1 270 ? -14.148 -17.832 -24.763 1.00 36.06 270 ALA A C 1
ATOM 2025 O O . ALA A 1 270 ? -13.622 -18.730 -24.096 1.00 36.06 270 ALA A O 1
ATOM 2026 N N . PRO A 1 271 ? -14.398 -18.009 -26.074 1.00 42.16 271 PRO A N 1
ATOM 2027 C CA . PRO A 1 271 ? -13.927 -19.177 -26.794 1.00 42.16 271 PRO A CA 1
ATOM 2028 C C . PRO A 1 271 ? -12.403 -19.132 -26.899 1.00 42.16 271 PRO A C 1
ATOM 2030 O O . PRO A 1 271 ? -11.791 -18.082 -27.080 1.00 42.16 271 PRO A O 1
ATOM 2033 N N . GLN A 1 272 ? -11.814 -20.316 -26.808 1.00 41.69 272 GLN A N 1
ATOM 2034 C CA . GLN A 1 272 ? -10.394 -20.607 -26.942 1.00 41.69 272 GLN A CA 1
ATOM 2035 C C . GLN A 1 272 ? -9.796 -19.933 -28.193 1.00 41.69 272 GLN A C 1
ATOM 2037 O O . GLN A 1 272 ? -9.997 -20.391 -29.318 1.00 41.69 272 GLN A O 1
ATOM 2042 N N . GLY A 1 273 ? -9.082 -18.825 -27.979 1.00 36.06 273 GLY A N 1
ATOM 2043 C CA . GLY A 1 273 ? -8.421 -18.020 -29.001 1.00 36.06 273 GLY A CA 1
ATOM 2044 C C . GLY A 1 273 ? -7.034 -17.601 -28.525 1.00 36.06 273 GLY A C 1
ATOM 2045 O O . GLY A 1 273 ? -6.881 -16.855 -27.565 1.00 36.06 273 GLY A O 1
ATOM 2046 N N . GLU A 1 274 ? -6.025 -18.143 -29.190 1.00 38.53 274 GLU A N 1
ATOM 2047 C CA . GLU A 1 274 ? -4.602 -17.928 -28.962 1.00 38.53 274 GLU A CA 1
ATOM 2048 C C . GLU A 1 274 ? -4.184 -16.537 -29.481 1.00 38.53 274 GLU A C 1
ATOM 2050 O O . GLU A 1 274 ? -4.294 -16.266 -30.675 1.00 38.53 274 GLU A O 1
ATOM 2055 N N . GLY A 1 275 ? -3.686 -15.672 -28.587 1.00 37.62 275 GLY A N 1
ATOM 2056 C CA . GLY A 1 275 ? -2.876 -14.497 -28.934 1.00 37.62 275 GLY A CA 1
ATOM 2057 C C . GLY A 1 275 ? -3.460 -13.118 -28.592 1.00 37.62 275 GLY A C 1
ATOM 2058 O O . GLY A 1 275 ? -4.383 -12.649 -29.244 1.00 37.62 275 GLY A O 1
ATOM 2059 N N . GLY A 1 276 ? -2.779 -12.413 -27.680 1.00 36.56 276 GLY A N 1
ATOM 2060 C CA . GLY A 1 276 ? -2.541 -10.970 -27.810 1.00 36.56 276 GLY A CA 1
ATOM 2061 C C . GLY A 1 276 ? -3.371 -10.013 -26.948 1.00 36.56 276 GLY A C 1
ATOM 2062 O O . GLY A 1 276 ? -4.477 -9.655 -27.321 1.00 36.56 276 GLY A O 1
ATOM 2063 N N . ALA A 1 277 ? -2.701 -9.498 -25.910 1.00 35.12 277 ALA A N 1
ATOM 2064 C CA . ALA A 1 277 ? -2.675 -8.102 -25.456 1.00 35.12 277 ALA A CA 1
ATOM 2065 C C . ALA A 1 277 ? -3.970 -7.416 -24.973 1.00 35.12 277 ALA A C 1
ATOM 2067 O O . ALA A 1 277 ? -4.936 -7.243 -25.709 1.00 35.12 277 ALA A O 1
ATOM 2068 N N . GLY A 1 278 ? -3.877 -6.843 -23.766 1.00 36.12 278 GLY A N 1
ATOM 2069 C CA . GLY A 1 278 ? -4.682 -5.682 -23.383 1.00 36.12 278 GLY A CA 1
ATOM 2070 C C . GLY A 1 278 ? -5.636 -5.887 -22.214 1.00 36.12 278 GLY A C 1
ATOM 2071 O O . GLY A 1 278 ? -6.725 -5.324 -22.227 1.00 36.12 278 GLY A O 1
ATOM 2072 N N . GLY A 1 279 ? -5.246 -6.657 -21.197 1.00 35.12 279 GLY A N 1
ATOM 2073 C CA . GLY A 1 279 ? -5.845 -6.500 -19.876 1.00 35.12 279 GLY A CA 1
ATOM 2074 C C . GLY A 1 279 ? -5.251 -5.250 -19.249 1.00 35.12 279 GLY A C 1
ATOM 2075 O O . GLY A 1 279 ? -4.192 -5.331 -18.641 1.00 35.12 279 GLY A O 1
ATOM 2076 N N . GLY A 1 280 ? -5.877 -4.092 -19.475 1.00 36.44 280 GLY A N 1
ATOM 2077 C CA . GLY A 1 280 ? -5.582 -2.889 -18.705 1.00 36.44 280 GLY A CA 1
ATOM 2078 C C . GLY A 1 280 ? -5.902 -3.193 -17.252 1.00 36.44 280 GLY A C 1
ATOM 2079 O O . GLY A 1 280 ? -7.065 -3.112 -16.856 1.00 36.44 280 GLY A O 1
ATOM 2080 N N . GLY A 1 281 ? -4.883 -3.626 -16.510 1.00 43.34 281 GLY A N 1
ATOM 2081 C CA . GLY A 1 281 ? -4.966 -3.805 -15.075 1.00 43.34 281 GLY A CA 1
ATOM 2082 C C . GLY A 1 281 ? -5.496 -2.511 -14.458 1.00 43.34 281 GLY A C 1
ATOM 2083 O O . GLY A 1 281 ? -5.176 -1.422 -14.958 1.00 43.34 281 GLY A O 1
ATOM 2084 N N . PRO A 1 282 ? -6.357 -2.593 -13.430 1.00 49.69 282 PRO A N 1
ATOM 2085 C CA . PRO A 1 282 ? -6.679 -1.428 -12.623 1.00 49.69 282 PRO A CA 1
ATOM 2086 C C . PRO A 1 282 ? -5.376 -0.701 -12.256 1.00 49.69 282 PRO A C 1
ATOM 2088 O O . PRO A 1 282 ? -4.372 -1.372 -12.020 1.00 49.69 282 PRO A O 1
ATOM 2091 N N . PRO A 1 283 ? -5.356 0.644 -12.239 1.00 48.81 283 PRO A N 1
ATOM 2092 C CA . PRO A 1 283 ? -4.165 1.375 -11.821 1.00 48.81 283 PRO A CA 1
ATOM 2093 C C . PRO A 1 283 ? -3.682 0.855 -10.458 1.00 48.81 283 PRO A C 1
ATOM 2095 O O . PRO A 1 283 ? -4.540 0.499 -9.641 1.00 48.81 283 PRO A O 1
ATOM 2098 N N . PRO A 1 284 ? -2.356 0.828 -10.212 1.00 53.09 284 PRO A N 1
ATOM 2099 C CA . PRO A 1 284 ? -1.794 0.349 -8.954 1.00 53.09 284 PRO A CA 1
ATOM 2100 C C . PRO A 1 284 ? -2.468 1.103 -7.815 1.00 53.09 284 PRO A C 1
ATOM 2102 O O . PRO A 1 284 ? -2.462 2.340 -7.767 1.00 53.09 284 PRO A O 1
ATOM 2105 N N . ALA A 1 285 ? -3.177 0.358 -6.974 1.00 60.91 285 ALA A N 1
ATOM 2106 C CA . ALA A 1 285 ? -4.071 0.941 -5.988 1.00 60.91 285 ALA A CA 1
ATOM 2107 C C . ALA A 1 285 ? -3.450 0.978 -4.586 1.00 60.91 285 ALA A C 1
ATOM 2109 O O . ALA A 1 285 ? -4.116 1.393 -3.635 1.00 60.91 285 ALA A O 1
ATOM 2110 N N . GLY A 1 286 ? -2.175 0.597 -4.464 1.00 79.81 286 GLY A N 1
ATOM 2111 C CA . GLY A 1 286 ? -1.522 0.370 -3.187 1.00 79.81 286 GLY A CA 1
ATOM 2112 C C . GLY A 1 286 ? -2.012 -0.922 -2.536 1.00 79.81 286 GLY A C 1
ATOM 2113 O O . GLY A 1 286 ? -2.882 -1.631 -3.043 1.00 79.81 286 GLY A O 1
ATOM 2114 N N . ALA A 1 287 ? -1.490 -1.213 -1.345 1.00 86.94 287 ALA A N 1
ATOM 2115 C CA . ALA A 1 287 ? -1.832 -2.445 -0.627 1.00 86.94 287 ALA A CA 1
ATOM 2116 C C . ALA A 1 287 ? -3.314 -2.522 -0.202 1.00 86.94 287 ALA A C 1
ATOM 2118 O O . ALA A 1 287 ? -3.803 -3.589 0.170 1.00 86.94 287 ALA A O 1
ATOM 2119 N N . ILE A 1 288 ? -4.033 -1.393 -0.210 1.00 89.12 288 ILE A N 1
ATOM 2120 C CA . ILE A 1 288 ? -5.445 -1.313 0.169 1.00 89.12 288 ILE A CA 1
ATOM 2121 C C . ILE A 1 288 ? -6.272 -0.999 -1.081 1.00 89.12 288 ILE A C 1
ATOM 2123 O O . ILE A 1 288 ? -6.341 0.153 -1.508 1.00 89.12 288 ILE A O 1
ATOM 2127 N N . PRO A 1 289 ? -6.948 -2.002 -1.658 1.00 88.00 289 PRO A N 1
ATOM 2128 C CA . PRO A 1 289 ? -7.675 -1.833 -2.904 1.00 88.00 289 PRO A CA 1
ATOM 2129 C C . PRO A 1 289 ? -8.961 -1.014 -2.675 1.00 88.00 289 PRO A C 1
ATOM 2131 O O . PRO A 1 289 ? -9.584 -1.107 -1.609 1.00 88.00 289 PRO A O 1
ATOM 2134 N N . PRO A 1 290 ? -9.475 -0.295 -3.690 1.00 88.75 290 PRO A N 1
ATOM 2135 C CA . PRO A 1 290 ? -10.716 0.473 -3.576 1.00 88.75 290 PRO A CA 1
ATOM 2136 C C . PRO A 1 290 ? -11.917 -0.404 -3.198 1.00 88.75 290 PRO A C 1
ATOM 2138 O O . PRO A 1 290 ? -12.826 0.037 -2.496 1.00 88.75 290 PRO A O 1
ATOM 2141 N N . VAL A 1 291 ? -11.909 -1.676 -3.613 1.00 90.38 291 VAL A N 1
ATOM 2142 C CA . VAL A 1 291 ? -12.933 -2.663 -3.241 1.00 90.38 291 VAL A CA 1
ATOM 2143 C C . VAL A 1 291 ? -12.969 -2.888 -1.725 1.00 90.38 291 VAL A C 1
ATOM 2145 O O . VAL A 1 291 ? -14.061 -2.975 -1.155 1.00 90.38 291 VAL A O 1
ATOM 2148 N N . ALA A 1 292 ? -11.814 -2.915 -1.051 1.00 92.31 292 ALA A N 1
ATOM 2149 C CA . ALA A 1 292 ? -11.754 -2.999 0.406 1.00 92.31 292 ALA A CA 1
ATOM 2150 C C . ALA A 1 292 ? -12.356 -1.743 1.055 1.00 92.31 292 ALA A C 1
ATOM 2152 O O . ALA A 1 292 ? -13.169 -1.865 1.973 1.00 92.31 292 ALA A O 1
ATOM 2153 N N . GLU A 1 293 ? -12.066 -0.542 0.535 1.00 93.19 293 GLU A N 1
ATOM 2154 C CA . GLU A 1 293 ? -12.673 0.702 1.039 1.00 93.19 293 GLU A CA 1
ATOM 2155 C C . GLU A 1 293 ? -14.210 0.672 0.930 1.00 93.19 293 GLU A C 1
ATOM 2157 O O . GLU A 1 293 ? -14.918 1.054 1.866 1.00 93.19 293 GLU A O 1
ATOM 2162 N N . ILE A 1 294 ? -14.754 0.141 -0.172 1.00 94.06 294 ILE A N 1
ATOM 2163 C CA . ILE A 1 294 ? -16.204 -0.039 -0.348 1.00 94.06 294 ILE A CA 1
ATOM 2164 C C . ILE A 1 294 ? -16.767 -1.054 0.656 1.00 94.06 294 ILE A C 1
ATOM 2166 O O . ILE A 1 294 ? -17.836 -0.818 1.233 1.00 94.06 294 ILE A O 1
ATOM 2170 N N . LYS A 1 295 ? -16.087 -2.190 0.871 1.00 94.81 295 LYS A N 1
ATOM 2171 C CA . LYS A 1 295 ? -16.502 -3.201 1.861 1.00 94.81 295 LYS A CA 1
ATOM 2172 C C . LYS A 1 295 ? -16.552 -2.587 3.269 1.00 94.81 295 LYS A C 1
ATOM 2174 O O . LYS A 1 295 ? -17.544 -2.787 3.978 1.00 94.81 295 LYS A O 1
ATOM 2179 N N . ILE A 1 296 ? -15.564 -1.764 3.630 1.00 95.56 296 ILE A N 1
ATOM 2180 C CA . ILE A 1 296 ? -15.534 -1.001 4.888 1.00 95.56 296 ILE A CA 1
ATOM 2181 C C . ILE A 1 296 ? -16.711 -0.023 4.958 1.00 95.56 296 ILE A C 1
ATOM 2183 O O . ILE A 1 296 ? -17.464 -0.039 5.929 1.00 95.56 296 ILE A O 1
ATOM 2187 N N . LEU A 1 297 ? -16.968 0.776 3.921 1.00 95.38 297 LEU A N 1
ATOM 2188 C CA . LEU A 1 297 ? -18.127 1.677 3.925 1.00 95.38 297 LEU A CA 1
ATOM 2189 C C . LEU A 1 297 ? -19.453 0.937 4.091 1.00 95.38 297 LEU A C 1
ATOM 2191 O O . LEU A 1 297 ? -20.343 1.389 4.816 1.00 95.38 297 LEU A O 1
ATOM 2195 N N . ARG A 1 298 ? -19.596 -0.222 3.448 1.00 95.69 298 ARG A N 1
ATOM 2196 C CA . ARG A 1 298 ? -20.790 -1.056 3.590 1.00 95.69 298 ARG A CA 1
ATOM 2197 C C . ARG A 1 298 ? -20.944 -1.557 5.026 1.00 95.69 298 ARG A C 1
ATOM 2199 O O . ARG A 1 298 ? -22.065 -1.569 5.538 1.00 95.69 298 ARG A O 1
ATOM 2206 N N . SER A 1 299 ? -19.860 -1.951 5.693 1.00 95.25 299 SER A N 1
ATOM 2207 C CA . SER A 1 299 ? -19.911 -2.370 7.099 1.00 95.25 299 SER A CA 1
ATOM 2208 C C . SER A 1 299 ? -20.311 -1.207 8.018 1.00 95.25 299 SER A C 1
ATOM 2210 O O . SER A 1 299 ? -21.194 -1.371 8.865 1.00 95.25 299 SER A O 1
ATOM 2212 N N . MET A 1 300 ? -19.781 -0.005 7.772 1.00 95.56 300 MET A N 1
ATOM 2213 C CA . MET A 1 300 ? -20.157 1.216 8.487 1.00 95.56 300 MET A CA 1
ATOM 2214 C C . MET A 1 300 ? -21.640 1.556 8.311 1.00 95.56 300 MET A C 1
ATOM 2216 O O . MET A 1 300 ? -22.326 1.846 9.290 1.00 95.56 300 MET A O 1
ATOM 2220 N N . GLN A 1 301 ? -22.170 1.459 7.088 1.00 96.06 301 GLN A N 1
ATOM 2221 C CA . GLN A 1 301 ? -23.595 1.665 6.804 1.00 96.06 301 GLN A CA 1
ATOM 2222 C C . GLN A 1 301 ? -24.479 0.666 7.559 1.00 96.06 301 GLN A C 1
ATOM 2224 O O . GLN A 1 301 ? -25.495 1.055 8.141 1.00 96.06 301 GLN A O 1
ATOM 2229 N N . ARG A 1 302 ? -24.092 -0.619 7.595 1.00 95.25 302 ARG A N 1
ATOM 2230 C CA . ARG A 1 302 ? -24.811 -1.641 8.376 1.00 95.25 302 ARG A CA 1
ATOM 2231 C C . ARG A 1 302 ? -24.784 -1.315 9.870 1.00 95.25 302 ARG A C 1
ATOM 2233 O O . ARG A 1 302 ? -25.838 -1.366 10.504 1.00 95.25 302 ARG A O 1
ATOM 2240 N N . SER A 1 303 ? -23.619 -0.950 10.414 1.00 93.56 303 SER A N 1
ATOM 2241 C CA . SER A 1 303 ? -23.469 -0.558 11.823 1.00 93.56 303 SER A CA 1
ATOM 2242 C C . SER A 1 303 ? -24.341 0.655 12.152 1.00 93.56 303 SER A C 1
ATOM 2244 O O . SER A 1 303 ? -25.107 0.634 13.115 1.00 93.56 303 SER A O 1
ATOM 2246 N N . LEU A 1 304 ? -24.318 1.690 11.310 1.00 94.56 304 LEU A N 1
ATOM 2247 C CA . LEU A 1 304 ? -25.124 2.893 11.495 1.00 94.56 304 LEU A CA 1
ATOM 2248 C C . LEU A 1 304 ? -26.630 2.597 11.444 1.00 94.56 304 LEU A C 1
ATOM 2250 O O . LEU A 1 304 ? -27.392 3.103 12.272 1.00 94.56 304 LEU A O 1
ATOM 2254 N N . ALA A 1 305 ? -27.068 1.737 10.523 1.00 94.81 305 ALA A N 1
ATOM 2255 C CA . ALA A 1 305 ? -28.461 1.308 10.440 1.00 94.81 305 ALA A CA 1
ATOM 2256 C C . ALA A 1 305 ? -28.902 0.539 11.697 1.00 94.81 305 ALA A C 1
ATOM 2258 O O . ALA A 1 305 ? -29.996 0.776 12.212 1.00 94.81 305 ALA A O 1
ATOM 2259 N N . GLN A 1 306 ? -28.054 -0.353 12.221 1.00 93.31 306 GLN A N 1
ATOM 2260 C CA . GLN A 1 306 ? -28.317 -1.067 13.474 1.00 93.31 306 GLN A CA 1
ATOM 2261 C C . GLN A 1 306 ? -28.431 -0.099 14.657 1.00 93.31 306 GLN A C 1
ATOM 2263 O O . GLN A 1 306 ? -29.414 -0.161 15.395 1.00 93.31 306 GLN A O 1
ATOM 2268 N N . ARG A 1 307 ? -27.498 0.853 14.789 1.00 91.38 307 ARG A N 1
ATOM 2269 C CA . ARG A 1 307 ? -27.542 1.881 15.843 1.00 91.38 307 ARG A CA 1
ATOM 2270 C C . ARG A 1 307 ? -28.777 2.759 15.748 1.00 91.38 307 ARG A C 1
ATOM 2272 O O . ARG A 1 307 ? -29.378 3.072 16.765 1.00 91.38 307 ARG A O 1
ATOM 2279 N N . THR A 1 308 ? -29.188 3.120 14.537 1.00 94.81 308 THR A N 1
ATOM 2280 C CA . THR A 1 308 ? -30.396 3.926 14.320 1.00 94.81 308 THR A CA 1
ATOM 2281 C C . THR A 1 308 ? -31.652 3.180 14.778 1.00 94.81 308 THR A C 1
ATOM 2283 O O . THR A 1 308 ? -32.525 3.781 15.401 1.00 94.81 308 THR A O 1
ATOM 2286 N N . ARG A 1 309 ? -31.736 1.862 14.535 1.00 94.44 309 ARG A N 1
ATOM 2287 C CA . ARG A 1 309 ? -32.844 1.026 15.033 1.00 94.44 309 ARG A CA 1
ATOM 2288 C C . ARG A 1 309 ? -32.829 0.911 16.557 1.00 94.44 309 ARG A C 1
ATOM 2290 O O . ARG A 1 309 ? -33.844 1.198 17.182 1.00 94.44 309 ARG A O 1
ATOM 2297 N N . ALA A 1 310 ? -31.678 0.582 17.146 1.00 90.81 310 ALA A N 1
ATOM 2298 C CA . ALA A 1 310 ? -31.528 0.494 18.600 1.00 90.81 310 ALA A CA 1
ATOM 2299 C C . ALA A 1 310 ? -31.855 1.833 19.288 1.00 90.81 310 ALA A C 1
ATOM 2301 O O . ALA A 1 310 ? -32.547 1.877 20.304 1.00 90.81 310 ALA A O 1
ATOM 2302 N N . PHE A 1 311 ? -31.427 2.947 18.689 1.00 93.56 311 PHE A N 1
ATOM 2303 C CA . PHE A 1 311 ? -31.769 4.284 19.155 1.00 93.56 311 PHE A CA 1
ATOM 2304 C C . PHE A 1 311 ? -33.274 4.552 19.079 1.00 93.56 311 PHE A C 1
ATOM 2306 O O . PHE A 1 311 ? -33.834 5.091 20.028 1.00 93.56 311 PHE A O 1
ATOM 2313 N N . ALA A 1 312 ? -33.953 4.166 17.993 1.00 93.62 312 ALA A N 1
ATOM 2314 C CA . ALA A 1 312 ? -35.397 4.357 17.863 1.00 93.62 312 ALA A CA 1
ATOM 2315 C C . ALA A 1 312 ? -36.172 3.654 18.992 1.00 93.62 312 ALA A C 1
ATOM 2317 O O . ALA A 1 312 ? -37.075 4.261 19.572 1.00 93.62 312 ALA A O 1
ATOM 2318 N N . GLU A 1 313 ? -35.768 2.435 19.357 1.00 93.50 313 GLU A N 1
ATOM 2319 C CA . GLU A 1 313 ? -36.359 1.653 20.453 1.00 93.50 313 GLU A CA 1
ATOM 2320 C C . GLU A 1 313 ? -36.152 2.313 21.827 1.00 93.50 313 GLU A C 1
ATOM 2322 O O . GLU A 1 313 ? -37.062 2.338 22.654 1.00 93.50 313 GLU A O 1
ATOM 2327 N N . GLN A 1 314 ? -34.977 2.903 22.060 1.00 91.12 314 GLN A N 1
ATOM 2328 C CA . GLN A 1 314 ? -34.620 3.532 23.339 1.00 91.12 314 GLN A CA 1
ATOM 2329 C C . GLN A 1 314 ? -35.040 5.007 23.429 1.00 91.12 314 GLN A C 1
ATOM 2331 O O . GLN A 1 314 ? -35.119 5.574 24.523 1.00 91.12 314 GLN A O 1
ATOM 2336 N N . SER A 1 315 ? -35.343 5.639 22.291 1.00 90.88 315 SER A N 1
ATOM 2337 C CA . SER A 1 315 ? -35.547 7.085 22.180 1.00 90.88 315 SER A CA 1
ATOM 2338 C C . SER A 1 315 ? -36.626 7.616 23.122 1.00 90.88 315 SER A C 1
ATOM 2340 O O . SER A 1 315 ? -36.470 8.712 23.653 1.00 90.88 315 SER A O 1
ATOM 2342 N N . ALA A 1 316 ? -37.685 6.841 23.379 1.00 91.06 316 ALA A N 1
ATOM 2343 C CA . ALA A 1 316 ? -38.802 7.234 24.236 1.00 91.06 316 ALA A CA 1
ATOM 2344 C C . ALA A 1 316 ? -38.405 7.442 25.709 1.00 91.06 316 ALA A C 1
ATOM 2346 O O . ALA A 1 316 ? -39.047 8.234 26.398 1.00 91.06 316 ALA A O 1
ATOM 2347 N N . VAL A 1 317 ? -37.354 6.757 26.169 1.00 93.12 317 VAL A N 1
ATOM 2348 C CA . VAL A 1 317 ? -36.876 6.787 27.561 1.00 93.12 317 VAL A CA 1
ATOM 2349 C C . VAL A 1 317 ? -35.826 7.883 27.776 1.00 93.12 317 VAL A C 1
ATOM 2351 O O . VAL A 1 317 ? -35.648 8.360 28.894 1.00 93.12 317 VAL A O 1
ATOM 2354 N N . LEU A 1 318 ? -35.156 8.318 26.706 1.00 90.94 318 LEU A N 1
ATOM 2355 C CA . LEU A 1 318 ? -34.135 9.362 26.765 1.00 90.94 318 LEU A CA 1
ATOM 2356 C C . LEU A 1 318 ? -34.746 10.744 26.995 1.00 90.94 318 LEU A C 1
ATOM 2358 O O . LEU A 1 318 ? -35.791 11.084 26.418 1.00 90.94 318 LEU A O 1
ATOM 2362 N N . ASP A 1 319 ? -34.039 11.568 27.770 1.00 95.50 319 ASP A N 1
ATOM 2363 C CA . ASP A 1 319 ? -34.371 12.978 27.908 1.00 95.50 319 ASP A CA 1
ATOM 2364 C C . ASP A 1 319 ? -34.249 13.704 26.549 1.00 95.50 319 ASP A C 1
ATOM 2366 O O . ASP A 1 319 ? -33.499 13.268 25.665 1.00 95.50 319 ASP A O 1
ATOM 2370 N N . PRO A 1 320 ? -34.988 14.808 26.337 1.00 94.06 320 PRO A N 1
ATOM 2371 C CA . PRO A 1 320 ? -35.013 15.486 25.043 1.00 94.06 320 PRO A CA 1
ATOM 2372 C C . PRO A 1 320 ? -33.645 15.984 24.558 1.00 94.06 320 PRO A C 1
ATOM 2374 O O . PRO A 1 320 ? -33.417 16.023 23.349 1.00 94.06 320 PRO A O 1
ATOM 2377 N N . VAL A 1 321 ? -32.743 16.359 25.471 1.00 95.19 321 VAL A N 1
ATOM 2378 C CA . VAL A 1 321 ? -31.425 16.906 25.127 1.00 95.19 321 VAL A CA 1
ATOM 2379 C C . VAL A 1 321 ? -30.489 15.780 24.699 1.00 95.19 321 VAL A C 1
ATOM 2381 O O . VAL A 1 321 ? -29.909 15.859 23.615 1.00 95.19 321 VAL A O 1
ATOM 2384 N N . ALA A 1 322 ? -30.401 14.695 25.474 1.00 92.44 322 ALA A N 1
ATOM 2385 C CA . ALA A 1 322 ? -29.619 13.520 25.090 1.00 92.44 322 ALA A CA 1
ATOM 2386 C C . ALA A 1 322 ? -30.128 12.910 23.779 1.00 92.44 322 ALA A C 1
ATOM 2388 O O . ALA A 1 322 ? -29.335 12.546 22.911 1.00 92.44 322 ALA A O 1
ATOM 2389 N N . ARG A 1 323 ? -31.453 12.865 23.589 1.00 93.56 323 ARG A N 1
ATOM 2390 C CA . ARG A 1 323 ? -32.064 12.410 22.335 1.00 93.56 323 ARG A CA 1
ATOM 2391 C C . ARG A 1 323 ? -31.619 13.262 21.147 1.00 93.56 323 ARG A C 1
ATOM 2393 O O . ARG A 1 323 ? -31.221 12.706 20.128 1.00 93.56 323 ARG A O 1
ATOM 2400 N N . ALA A 1 324 ? -31.668 14.589 21.270 1.00 94.44 324 ALA A N 1
ATOM 2401 C CA . ALA A 1 324 ? -31.235 15.495 20.207 1.00 94.44 324 ALA A CA 1
ATOM 2402 C C . ALA A 1 324 ? -29.742 15.324 19.878 1.00 94.44 324 ALA A C 1
ATOM 2404 O O . ALA A 1 324 ? -29.383 15.279 18.702 1.00 94.44 324 ALA A O 1
ATOM 2405 N N . GLN A 1 325 ? -28.889 15.154 20.894 1.00 94.50 325 GLN A N 1
ATOM 2406 C CA . GLN A 1 325 ? -27.456 14.930 20.697 1.00 94.50 325 GLN A CA 1
ATOM 2407 C C . GLN A 1 325 ? -27.171 13.614 19.960 1.00 94.50 325 GLN A C 1
ATOM 2409 O O . GLN A 1 325 ? -26.369 13.589 19.030 1.00 94.50 325 GLN A O 1
ATOM 2414 N N . GLN A 1 326 ? -27.849 12.525 20.330 1.00 92.06 326 GLN A N 1
ATOM 2415 C CA . GLN A 1 326 ? -27.677 11.230 19.664 1.00 92.06 326 GLN A CA 1
ATOM 2416 C C . GLN A 1 326 ? -28.149 11.267 18.204 1.00 92.06 326 GLN A C 1
ATOM 2418 O O . GLN A 1 326 ? -27.462 10.750 17.325 1.00 92.06 326 GLN A O 1
ATOM 2423 N N . VAL A 1 327 ? -29.269 11.943 17.916 1.00 95.38 327 VAL A N 1
ATOM 2424 C CA . VAL A 1 327 ? -29.723 12.166 16.531 1.00 95.38 327 VAL A CA 1
ATOM 2425 C C . VAL A 1 327 ? -28.687 12.956 15.734 1.00 95.38 327 VAL A C 1
ATOM 2427 O O . VAL A 1 327 ? -28.378 12.577 14.606 1.00 95.38 327 VAL A O 1
ATOM 2430 N N . ALA A 1 328 ? -28.126 14.022 16.311 1.00 95.12 328 ALA A N 1
ATOM 2431 C CA . ALA A 1 328 ? -27.095 14.820 15.653 1.00 95.12 328 ALA A CA 1
ATOM 2432 C C . ALA A 1 328 ? -25.835 13.991 15.351 1.00 95.12 328 ALA A C 1
ATOM 2434 O O . ALA A 1 328 ? -25.311 14.063 14.241 1.00 95.12 328 ALA A O 1
ATOM 2435 N N . ASN A 1 329 ? -25.399 13.147 16.291 1.00 92.38 329 ASN A N 1
ATOM 2436 C CA . ASN A 1 329 ? -24.256 12.255 16.099 1.00 92.38 329 ASN A CA 1
ATOM 2437 C C . ASN A 1 329 ? -24.511 11.228 14.979 1.00 92.38 329 ASN A C 1
ATOM 2439 O O . ASN A 1 329 ? -23.656 11.035 14.116 1.00 92.38 329 ASN A O 1
ATOM 2443 N N . LEU A 1 330 ? -25.689 10.589 14.952 1.00 94.56 330 LEU A N 1
ATOM 2444 C CA . LEU A 1 330 ? -26.062 9.645 13.888 1.00 94.56 330 LEU A CA 1
ATOM 2445 C C . LEU A 1 330 ? -26.132 10.331 12.516 1.00 94.56 330 LEU A C 1
ATOM 2447 O O . LEU A 1 330 ? -25.649 9.779 11.529 1.00 94.56 330 LEU A O 1
ATOM 2451 N N . ALA A 1 331 ? -26.687 11.544 12.453 1.00 95.75 331 ALA A N 1
ATOM 2452 C CA . ALA A 1 331 ? -26.748 12.333 11.226 1.00 95.75 331 ALA A CA 1
ATOM 2453 C C . ALA A 1 331 ? -25.349 12.729 10.724 1.00 95.75 331 ALA A C 1
ATOM 2455 O O . ALA A 1 331 ? -25.079 12.610 9.530 1.00 95.75 331 ALA A O 1
ATOM 2456 N N . ALA A 1 332 ? -24.446 13.132 11.624 1.00 94.88 332 ALA A N 1
ATOM 2457 C CA . ALA A 1 332 ? -23.058 13.438 11.280 1.00 94.88 332 ALA A CA 1
ATOM 2458 C C . ALA A 1 332 ? -22.331 12.209 10.709 1.00 94.88 332 ALA A C 1
ATOM 2460 O O . ALA A 1 332 ? -21.704 12.308 9.656 1.00 94.88 332 ALA A O 1
ATOM 2461 N N . LYS A 1 333 ? -22.491 11.031 11.332 1.00 93.75 333 LYS A N 1
ATOM 2462 C CA . LYS A 1 333 ? -21.930 9.769 10.813 1.00 93.75 333 LYS A CA 1
ATOM 2463 C C . LYS A 1 333 ? -22.506 9.398 9.442 1.00 93.75 333 LYS A C 1
ATOM 2465 O O . LYS A 1 333 ? -21.761 8.991 8.556 1.00 93.75 333 LYS A O 1
ATOM 2470 N N . GLN A 1 334 ? -23.813 9.576 9.232 1.00 95.88 334 GLN A N 1
ATOM 2471 C CA . GLN A 1 334 ? -24.443 9.331 7.929 1.00 95.88 334 GLN A CA 1
ATOM 2472 C C . GLN A 1 334 ? -23.861 10.236 6.840 1.00 95.88 334 GLN A C 1
ATOM 2474 O O . GLN A 1 334 ? -23.553 9.761 5.748 1.00 95.88 334 GLN A O 1
ATOM 2479 N N . GLN A 1 335 ? -23.719 11.528 7.141 1.00 96.12 335 GLN A N 1
ATOM 2480 C CA . GLN A 1 335 ? -23.161 12.508 6.217 1.00 96.12 335 GLN A CA 1
ATOM 2481 C C . GLN A 1 335 ? -21.711 12.163 5.867 1.00 96.12 335 GLN A C 1
ATOM 2483 O O . GLN A 1 335 ? -21.349 12.138 4.692 1.00 96.12 335 GLN A O 1
ATOM 2488 N N . ARG A 1 336 ? -20.912 11.794 6.871 1.00 95.06 336 ARG A N 1
ATOM 2489 C CA . ARG A 1 336 ? -19.522 11.381 6.684 1.00 95.06 336 ARG A CA 1
ATOM 2490 C C . ARG A 1 336 ? -19.389 10.160 5.771 1.00 95.06 336 ARG A C 1
ATOM 2492 O O . ARG A 1 336 ? -18.589 10.180 4.844 1.00 95.06 336 ARG A O 1
ATOM 2499 N N . ILE A 1 337 ? -20.217 9.133 5.962 1.00 94.62 337 ILE A N 1
ATOM 2500 C CA . ILE A 1 337 ? -20.246 7.949 5.085 1.00 94.62 337 ILE A CA 1
ATOM 2501 C C . ILE A 1 337 ? -20.584 8.326 3.633 1.00 94.62 337 ILE A C 1
ATOM 2503 O O . ILE A 1 337 ? -20.015 7.752 2.705 1.00 94.62 337 ILE A O 1
ATOM 2507 N N . VAL A 1 338 ? -21.503 9.274 3.418 1.00 96.06 338 VAL A N 1
ATOM 2508 C CA . VAL A 1 338 ? -21.858 9.748 2.067 1.00 96.06 338 VAL A CA 1
ATOM 2509 C C . VAL A 1 338 ? -20.679 10.468 1.413 1.00 96.06 338 VAL A C 1
ATOM 2511 O O . VAL A 1 338 ? -20.378 10.192 0.254 1.00 96.06 338 VAL A O 1
ATOM 2514 N N . GLU A 1 339 ? -19.986 11.337 2.149 1.00 96.06 339 GLU A N 1
ATOM 2515 C CA . GLU A 1 339 ? -18.788 12.035 1.663 1.00 96.06 339 GLU A CA 1
ATOM 2516 C C . GLU A 1 339 ? -17.669 11.058 1.291 1.00 96.06 339 GLU A C 1
ATOM 2518 O O . GLU A 1 339 ? -17.070 11.179 0.224 1.00 96.06 339 GLU A O 1
ATOM 2523 N N . LEU A 1 340 ? -17.415 10.054 2.135 1.00 93.94 340 LEU A N 1
ATOM 2524 C CA . LEU A 1 340 ? -16.442 9.002 1.842 1.00 93.94 340 LEU A CA 1
ATOM 2525 C C . LEU A 1 340 ? -16.834 8.205 0.592 1.00 93.94 340 LEU A C 1
ATOM 2527 O O . LEU A 1 340 ? -15.989 7.931 -0.257 1.00 93.94 340 LEU A O 1
ATOM 2531 N N . GLY A 1 341 ? -18.122 7.883 0.443 1.00 92.38 341 GLY A N 1
ATOM 2532 C CA . GLY A 1 341 ? -18.641 7.201 -0.741 1.00 92.38 341 GLY A CA 1
ATOM 2533 C C . GLY A 1 341 ? -18.444 8.005 -2.027 1.00 92.38 341 GLY A C 1
ATOM 2534 O O . GLY A 1 341 ? -18.069 7.429 -3.044 1.00 92.38 341 GLY A O 1
ATOM 2535 N N . GLN A 1 342 ? -18.641 9.326 -1.983 1.00 94.00 342 GLN A N 1
ATOM 2536 C CA . GLN A 1 342 ? -18.377 10.213 -3.122 1.00 94.00 342 GLN A CA 1
ATOM 2537 C C . GLN A 1 342 ? -16.892 10.232 -3.484 1.00 94.00 342 GLN A C 1
ATOM 2539 O O . GLN A 1 342 ? -16.552 10.019 -4.641 1.00 94.00 342 GLN A O 1
ATOM 2544 N N . LYS A 1 343 ? -16.003 10.379 -2.495 1.00 91.88 343 LYS A N 1
ATOM 2545 C CA . LYS A 1 343 ? -14.555 10.347 -2.735 1.00 91.88 343 LYS A CA 1
ATOM 2546 C C . LYS A 1 343 ? -14.085 9.031 -3.353 1.00 91.88 343 LYS A C 1
ATOM 2548 O O . LYS A 1 343 ? -13.245 9.042 -4.244 1.00 91.88 343 LYS A O 1
ATOM 2553 N N . ILE A 1 344 ? -14.617 7.899 -2.894 1.00 89.44 344 ILE A N 1
ATOM 2554 C CA . ILE A 1 344 ? -14.278 6.584 -3.453 1.00 89.44 344 ILE A CA 1
ATOM 2555 C C . ILE A 1 344 ? -14.833 6.434 -4.869 1.00 89.44 344 ILE A C 1
ATOM 2557 O O . ILE A 1 344 ? -14.135 5.929 -5.744 1.00 89.44 344 ILE A O 1
ATOM 2561 N N . ALA A 1 345 ? -16.051 6.919 -5.125 1.00 89.12 345 ALA A N 1
ATOM 2562 C CA . ALA A 1 345 ? -16.603 6.952 -6.475 1.00 89.12 345 ALA A CA 1
ATOM 2563 C C . ALA A 1 345 ? -15.736 7.798 -7.421 1.00 89.12 345 ALA A C 1
ATOM 2565 O O . ALA A 1 345 ? -15.478 7.359 -8.536 1.00 89.12 345 ALA A O 1
ATOM 2566 N N . ASP A 1 346 ? -15.228 8.946 -6.965 1.00 88.62 346 ASP A N 1
ATOM 2567 C CA . ASP A 1 346 ? -14.325 9.802 -7.742 1.00 88.62 346 ASP A CA 1
ATOM 2568 C C . ASP A 1 346 ? -12.956 9.142 -7.985 1.00 88.62 346 ASP A C 1
ATOM 2570 O O . ASP A 1 346 ? -12.391 9.299 -9.064 1.00 88.62 346 ASP A O 1
ATOM 2574 N N . LYS A 1 347 ? -12.432 8.372 -7.014 1.00 84.94 347 LYS A N 1
ATOM 2575 C CA . LYS A 1 347 ? -11.194 7.582 -7.172 1.00 84.94 347 LYS A CA 1
ATOM 2576 C C . LYS A 1 347 ? -11.341 6.468 -8.217 1.00 84.94 347 LYS A C 1
ATOM 2578 O O . LYS A 1 347 ? -10.388 6.180 -8.932 1.00 84.94 347 LYS A O 1
ATOM 2583 N N . ILE A 1 348 ? -12.505 5.816 -8.269 1.00 84.31 348 ILE A N 1
ATOM 2584 C CA . ILE A 1 348 ? -12.769 4.666 -9.154 1.00 84.31 348 ILE A CA 1
ATOM 2585 C C . ILE A 1 348 ? -13.256 5.114 -10.534 1.00 84.31 348 ILE A C 1
ATOM 2587 O O . ILE A 1 348 ? -13.061 4.398 -11.518 1.00 84.31 348 ILE A O 1
ATOM 2591 N N . ALA A 1 349 ? -13.910 6.276 -10.626 1.00 80.62 349 ALA A N 1
ATOM 2592 C CA . ALA A 1 349 ? -14.384 6.804 -11.892 1.00 80.62 349 ALA A CA 1
ATOM 2593 C C . ALA A 1 349 ? -13.200 6.903 -12.867 1.00 80.62 349 ALA A C 1
ATOM 2595 O O . ALA A 1 349 ? -12.196 7.543 -12.543 1.00 80.62 349 ALA A O 1
ATOM 2596 N N . PRO A 1 350 ? -13.291 6.282 -14.060 1.00 59.16 350 PRO A N 1
ATOM 2597 C CA . PRO A 1 350 ? -12.225 6.376 -15.038 1.00 59.16 350 PRO A CA 1
ATOM 2598 C C . PRO A 1 350 ? -11.989 7.857 -15.314 1.00 59.16 350 PRO A C 1
ATOM 2600 O O . PRO A 1 350 ? -12.924 8.599 -15.619 1.00 59.16 350 PRO A O 1
ATOM 2603 N N . SER A 1 351 ? -10.740 8.296 -15.217 1.00 48.09 351 SER A N 1
ATOM 2604 C CA . SER A 1 351 ? -10.288 9.674 -15.439 1.00 48.09 351 SER A CA 1
ATOM 2605 C C . SER A 1 351 ? -10.404 10.128 -16.909 1.00 48.09 351 SER A C 1
ATOM 2607 O O . SER A 1 351 ? -9.664 10.987 -17.382 1.00 48.09 351 SER A O 1
ATOM 2609 N N . GLY A 1 352 ? -11.377 9.586 -17.643 1.00 42.28 352 GLY A N 1
ATOM 2610 C CA . GLY A 1 352 ? -11.862 10.074 -18.919 1.00 42.28 352 GLY A CA 1
ATOM 2611 C C . GLY A 1 352 ? -13.316 10.498 -18.766 1.00 42.28 352 GLY A C 1
ATOM 2612 O O . GLY A 1 352 ? -14.178 9.668 -18.490 1.00 42.28 352 GLY A O 1
ATOM 2613 N N . ASN A 1 353 ? -13.595 11.787 -18.987 1.00 32.31 353 ASN A N 1
ATOM 2614 C CA . ASN A 1 353 ? -14.950 12.285 -19.225 1.00 32.31 353 ASN A CA 1
ATOM 2615 C C . ASN A 1 353 ? -15.704 11.280 -20.113 1.00 32.31 353 ASN A C 1
ATOM 2617 O O . ASN A 1 353 ? -15.295 11.106 -21.270 1.00 32.31 353 ASN A O 1
ATOM 2621 N N . PRO A 1 354 ? -16.801 10.646 -19.654 1.00 38.66 354 PRO A N 1
ATOM 2622 C CA . PRO A 1 354 ? -17.691 9.989 -20.584 1.00 38.66 354 PRO A CA 1
ATOM 2623 C C . PRO A 1 354 ? -18.192 11.101 -21.497 1.00 38.66 354 PRO A C 1
ATOM 2625 O O . PRO A 1 354 ? -18.936 11.991 -21.084 1.00 38.66 354 PRO A O 1
ATOM 2628 N N . THR A 1 355 ? -17.717 11.099 -22.741 1.00 35.09 355 THR A N 1
ATOM 2629 C CA . THR A 1 355 ? -18.309 11.924 -23.782 1.00 35.09 355 THR A CA 1
ATOM 2630 C C . THR A 1 355 ? -19.718 11.384 -23.926 1.00 35.09 355 THR A C 1
ATOM 2632 O O . THR A 1 355 ? -19.939 10.355 -24.558 1.00 35.09 355 THR A O 1
ATOM 2635 N N . PHE A 1 356 ? -20.657 12.027 -23.238 1.00 38.41 356 PHE A N 1
ATOM 2636 C CA . PHE A 1 356 ? -22.073 11.766 -23.367 1.00 38.41 356 PHE A CA 1
ATOM 2637 C C . PHE A 1 356 ? -22.397 12.110 -24.815 1.00 38.41 356 PHE A C 1
ATOM 2639 O O . PHE A 1 356 ? -22.543 13.277 -25.166 1.00 38.41 356 PHE A O 1
ATOM 2646 N N . VAL A 1 357 ? -22.399 11.108 -25.691 1.00 38.72 357 VAL A N 1
ATOM 2647 C CA . VAL A 1 357 ? -22.977 11.253 -27.019 1.00 38.72 357 VAL A CA 1
ATOM 2648 C C . VAL A 1 357 ? -24.472 11.374 -26.743 1.00 38.72 357 VAL A C 1
ATOM 2650 O O . VAL A 1 357 ? -25.070 10.379 -26.326 1.00 38.72 357 VAL A O 1
ATOM 2653 N N . PRO A 1 358 ? -25.090 12.568 -26.863 1.00 40.44 358 PRO A N 1
ATOM 2654 C CA . PRO A 1 358 ? -26.523 12.669 -26.671 1.00 40.44 358 PRO A CA 1
ATOM 2655 C C . PRO A 1 358 ? -27.180 11.700 -27.648 1.00 40.44 358 PRO A C 1
ATOM 2657 O O . PRO A 1 358 ? -26.817 11.647 -28.829 1.00 40.44 358 PRO A O 1
ATOM 2660 N N . ALA A 1 359 ? -28.103 10.895 -27.124 1.00 41.03 359 ALA A N 1
ATOM 2661 C CA . ALA A 1 359 ? -28.914 9.995 -27.918 1.00 41.03 359 ALA A CA 1
ATOM 2662 C C . ALA A 1 359 ? -29.431 10.757 -29.143 1.00 41.03 359 ALA A C 1
ATOM 2664 O O . ALA A 1 359 ? -30.027 11.827 -29.008 1.00 41.03 359 ALA A O 1
ATOM 2665 N N . ARG A 1 360 ? -29.160 10.223 -30.339 1.00 42.22 360 ARG A N 1
ATOM 2666 C CA . ARG A 1 360 ? -29.748 10.718 -31.585 1.00 42.22 360 ARG A CA 1
ATOM 2667 C C . ARG A 1 360 ? -31.263 10.788 -31.393 1.00 42.22 360 ARG A C 1
ATOM 2669 O O . ARG A 1 360 ? -31.929 9.755 -31.353 1.00 42.22 360 ARG A O 1
ATOM 2676 N N . GLU A 1 361 ? -31.795 12.003 -31.297 1.00 46.50 361 GLU A N 1
ATOM 2677 C CA . GLU A 1 361 ? -33.212 12.273 -31.510 1.00 46.50 361 GLU A CA 1
ATOM 2678 C C . GLU A 1 361 ? -33.583 11.735 -32.893 1.00 46.50 361 GLU A C 1
ATOM 2680 O O . GLU A 1 361 ? -33.085 12.213 -33.913 1.00 46.50 361 GLU A O 1
ATOM 2685 N N . GLY A 1 362 ? -34.429 10.706 -32.930 1.00 48.47 362 GLY A N 1
ATOM 2686 C CA . GLY A 1 362 ? -34.957 10.194 -34.190 1.00 48.47 362 GLY A CA 1
ATOM 2687 C C . GLY A 1 362 ? -35.126 8.686 -34.280 1.00 48.47 362 GLY A C 1
ATOM 2688 O O . GLY A 1 362 ? -34.862 8.129 -35.339 1.00 48.47 362 GLY A O 1
ATOM 2689 N N . VAL A 1 363 ? -35.608 8.015 -33.231 1.00 42.00 363 VAL A N 1
ATOM 2690 C CA . VAL A 1 363 ? -36.310 6.737 -33.423 1.00 42.00 363 VAL A CA 1
ATOM 2691 C C . VAL A 1 363 ? -37.709 6.888 -32.850 1.00 42.00 363 VAL A C 1
ATOM 2693 O O . VAL A 1 363 ? -37.931 6.904 -31.644 1.00 42.00 363 VAL A O 1
ATOM 2696 N N . LYS A 1 364 ? -38.649 7.091 -33.769 1.00 45.84 364 LYS A N 1
ATOM 2697 C CA . LYS A 1 364 ? -40.086 7.090 -33.525 1.00 45.84 364 LYS A CA 1
ATOM 2698 C C . LYS A 1 364 ? -40.471 5.669 -33.079 1.00 45.84 364 LYS A C 1
ATOM 2700 O O . LYS A 1 364 ? -40.217 4.749 -33.854 1.00 45.84 364 LYS A O 1
ATOM 2705 N N . PRO A 1 365 ? -41.037 5.460 -31.880 1.00 42.72 365 PRO A N 1
ATOM 2706 C CA . PRO A 1 365 ? -41.438 4.125 -31.459 1.00 42.72 365 PRO A CA 1
ATOM 2707 C C . PRO A 1 365 ? -42.604 3.644 -32.330 1.00 42.72 365 PRO A C 1
ATOM 2709 O O . PRO A 1 365 ? -43.632 4.319 -32.442 1.00 42.72 365 PRO A O 1
ATOM 2712 N N . GLU A 1 366 ? -42.424 2.491 -32.973 1.00 43.06 366 GLU A N 1
ATOM 2713 C CA . GLU A 1 366 ? -43.533 1.705 -33.510 1.00 43.06 366 GLU A CA 1
ATOM 2714 C C . GLU A 1 366 ? -44.428 1.227 -32.353 1.00 43.06 366 GLU A C 1
ATOM 2716 O O . GLU A 1 366 ? -43.925 0.913 -31.269 1.00 43.06 366 GLU A O 1
ATOM 2721 N N . PRO A 1 367 ? -45.757 1.198 -32.540 1.00 46.25 367 PRO A N 1
ATOM 2722 C CA . PRO A 1 367 ? -46.678 0.764 -31.503 1.00 46.25 367 PRO A CA 1
ATOM 2723 C C . PRO A 1 367 ? -46.567 -0.752 -31.311 1.00 46.25 367 PRO A C 1
ATOM 2725 O O . PRO A 1 367 ? -46.990 -1.532 -32.159 1.00 46.25 367 PRO A O 1
ATOM 2728 N N . SER A 1 368 ? -46.003 -1.145 -30.170 1.00 48.31 368 SER A N 1
ATOM 2729 C CA . SER A 1 368 ? -46.037 -2.513 -29.660 1.00 48.31 368 SER A CA 1
ATOM 2730 C C . SER A 1 368 ? -47.491 -2.937 -29.444 1.00 48.31 368 SER A C 1
ATOM 2732 O O . SER A 1 368 ? -48.222 -2.309 -28.675 1.00 48.31 368 SER A O 1
ATOM 2734 N N . GLU A 1 369 ? -47.894 -4.010 -30.120 1.00 45.59 369 GLU A N 1
ATOM 2735 C CA . GLU A 1 369 ? -49.160 -4.703 -29.900 1.00 45.59 369 GLU A CA 1
ATOM 2736 C C . GLU A 1 369 ? -49.287 -5.134 -28.432 1.00 45.59 369 GLU A C 1
ATOM 2738 O O . GLU A 1 369 ? -48.337 -5.619 -27.812 1.00 45.59 369 GLU A O 1
ATOM 2743 N N . ALA A 1 370 ? -50.469 -4.897 -27.868 1.00 45.12 370 ALA A N 1
ATOM 2744 C CA . ALA A 1 370 ? -50.817 -5.265 -26.506 1.00 45.12 370 ALA A CA 1
ATOM 2745 C C . ALA A 1 370 ? -51.047 -6.783 -26.417 1.00 45.12 370 ALA A C 1
ATOM 2747 O O . ALA A 1 370 ? -51.821 -7.308 -27.220 1.00 45.12 370 ALA A O 1
ATOM 2748 N N . PRO A 1 371 ? -50.451 -7.497 -25.445 1.00 48.22 371 PRO A N 1
ATOM 2749 C CA . PRO A 1 371 ? -50.813 -8.881 -25.210 1.00 48.22 371 PRO A CA 1
ATOM 2750 C C . PRO A 1 371 ? -52.190 -8.967 -24.543 1.00 48.22 371 PRO A C 1
ATOM 2752 O O . PRO A 1 371 ? -52.503 -8.258 -23.582 1.00 48.22 371 PRO A O 1
ATOM 2755 N N . GLU A 1 372 ? -52.995 -9.855 -25.116 1.00 44.62 372 GLU A N 1
ATOM 2756 C CA . GLU A 1 372 ? -54.320 -10.274 -24.686 1.00 44.62 372 GLU A CA 1
ATOM 2757 C C . GLU A 1 372 ? -54.388 -10.703 -23.217 1.00 44.62 372 GLU A C 1
ATOM 2759 O O . GLU A 1 372 ? -53.452 -11.209 -22.600 1.00 44.62 372 GLU A O 1
ATOM 2764 N N . SER A 1 373 ? -55.585 -10.493 -22.691 1.00 45.31 373 SER A N 1
ATOM 2765 C CA . SER A 1 373 ? -56.053 -10.749 -21.342 1.00 45.31 373 SER A CA 1
ATOM 2766 C C . SER A 1 373 ? -55.925 -12.227 -20.960 1.00 45.31 373 SER A C 1
ATOM 2768 O O . SER A 1 373 ? -56.572 -13.080 -21.562 1.00 45.31 373 SER A O 1
ATOM 2770 N N . LEU A 1 374 ? -55.157 -12.530 -19.911 1.00 42.97 374 LEU A N 1
ATOM 2771 C CA . LEU A 1 374 ? -55.211 -13.828 -19.239 1.00 42.97 374 LEU A CA 1
ATOM 2772 C C . LEU A 1 374 ? -56.240 -13.777 -18.103 1.00 42.97 374 LEU A C 1
ATOM 2774 O O . LEU A 1 374 ? -56.118 -12.995 -17.159 1.00 42.97 374 LEU A O 1
ATOM 2778 N N . GLU A 1 375 ? -57.269 -14.610 -18.238 1.00 49.88 375 GLU A N 1
ATOM 2779 C CA . GLU A 1 375 ? -58.308 -14.865 -17.241 1.00 49.88 375 GLU A CA 1
ATOM 2780 C C . GLU A 1 375 ? -57.735 -15.514 -15.960 1.00 49.88 375 GLU A C 1
ATOM 2782 O O . GLU A 1 375 ? -56.773 -16.284 -16.027 1.00 49.88 375 GLU A O 1
ATOM 2787 N N . PRO A 1 376 ? -58.322 -15.247 -14.777 1.00 51.34 376 PRO A N 1
ATOM 2788 C CA . PRO A 1 376 ? -57.854 -15.802 -13.511 1.00 51.34 376 PRO A CA 1
ATOM 2789 C C . PRO A 1 376 ? -58.352 -17.240 -13.285 1.00 51.34 376 PRO A C 1
ATOM 2791 O O . PRO A 1 376 ? -59.551 -17.498 -13.169 1.00 51.34 376 PRO A O 1
ATOM 2794 N N . THR A 1 377 ? -57.416 -18.177 -13.142 1.00 51.47 377 THR A N 1
ATOM 2795 C CA . THR A 1 377 ? -57.680 -19.570 -12.748 1.00 51.47 377 THR A CA 1
ATOM 2796 C C . THR A 1 377 ? -58.107 -19.660 -11.269 1.00 51.47 377 THR A C 1
ATOM 2798 O O . THR A 1 377 ? -57.449 -19.061 -10.414 1.00 51.47 377 THR A O 1
ATOM 2801 N N . PRO A 1 378 ? -59.173 -20.408 -10.917 1.00 62.50 378 PRO A N 1
ATOM 2802 C CA . PRO A 1 378 ? -59.634 -20.555 -9.533 1.00 62.50 378 PRO A CA 1
ATOM 2803 C C . PRO A 1 378 ? -58.735 -21.482 -8.680 1.00 62.50 378 PRO A C 1
ATOM 2805 O O . PRO A 1 378 ? -58.070 -22.369 -9.222 1.00 62.50 378 PRO A O 1
ATOM 2808 N N . PRO A 1 379 ? -58.724 -21.312 -7.340 1.00 58.31 379 PRO A N 1
ATOM 2809 C CA . PRO A 1 379 ? -57.826 -22.030 -6.435 1.00 58.31 379 PRO A CA 1
ATOM 2810 C C . PRO A 1 379 ? -58.245 -23.493 -6.212 1.00 58.31 379 PRO A C 1
ATOM 2812 O O . PRO A 1 379 ? -59.422 -23.792 -6.005 1.00 58.31 379 PRO A O 1
ATOM 2815 N N . GLN A 1 380 ? -57.262 -24.401 -6.207 1.00 53.78 380 GLN A N 1
ATOM 2816 C CA . GLN A 1 380 ? -57.452 -25.805 -5.823 1.00 53.78 380 GLN A CA 1
ATOM 2817 C C . GLN A 1 380 ? -57.547 -25.982 -4.291 1.00 53.78 380 GLN A C 1
ATOM 2819 O O . GLN A 1 380 ? -56.970 -25.182 -3.550 1.00 53.78 380 GLN A O 1
ATOM 2824 N N . PRO A 1 381 ? -58.256 -27.021 -3.800 1.00 53.38 381 PRO A N 1
ATOM 2825 C CA . PRO A 1 381 ? -58.541 -27.222 -2.382 1.00 53.38 381 PRO A CA 1
ATOM 2826 C C . PRO A 1 381 ? -57.415 -27.951 -1.636 1.00 53.38 381 PRO A C 1
ATOM 2828 O O . PRO A 1 381 ? -56.685 -28.767 -2.189 1.00 53.38 381 PRO A O 1
ATOM 2831 N N . THR A 1 382 ? -57.345 -27.672 -0.338 1.00 55.31 382 THR A N 1
ATOM 2832 C CA . THR A 1 382 ? -56.469 -28.267 0.674 1.00 55.31 382 THR A CA 1
ATOM 2833 C C . THR A 1 382 ? -56.864 -29.706 1.041 1.00 55.31 382 THR A C 1
ATOM 2835 O O . THR A 1 382 ? -58.022 -29.978 1.353 1.00 55.31 382 THR A O 1
ATOM 2838 N N . GLU A 1 383 ? -55.885 -30.614 1.109 1.00 50.72 383 GLU A N 1
ATOM 2839 C CA . GLU A 1 383 ? -56.007 -31.945 1.732 1.00 50.72 383 GLU A CA 1
ATOM 2840 C C . GLU A 1 383 ? -55.156 -32.016 3.020 1.00 50.72 383 GLU A C 1
ATOM 2842 O O . GLU A 1 383 ? -53.972 -31.670 2.982 1.00 50.72 383 GLU A O 1
ATOM 2847 N N . PRO A 1 384 ? -55.715 -32.459 4.166 1.00 54.84 384 PRO A N 1
ATOM 2848 C CA . PRO A 1 384 ? -54.958 -32.746 5.386 1.00 54.84 384 PRO A CA 1
ATOM 2849 C C . PRO A 1 384 ? -54.947 -34.278 5.689 1.00 54.84 384 PRO A C 1
ATOM 2851 O O . PRO A 1 384 ? -55.372 -35.080 4.862 1.00 54.84 384 PRO A O 1
ATOM 2854 N N . PRO A 1 385 ? -54.405 -34.741 6.832 1.00 55.69 385 PRO A N 1
ATOM 2855 C CA . PRO A 1 385 ? -53.161 -35.499 6.939 1.00 55.69 385 PRO A CA 1
ATOM 2856 C C . PRO A 1 385 ? -53.362 -37.016 7.158 1.00 55.69 385 PRO A C 1
ATOM 2858 O O . PRO A 1 385 ? -54.336 -37.450 7.773 1.00 55.69 385 PRO A O 1
ATOM 2861 N N . LYS A 1 386 ? -52.377 -37.841 6.773 1.00 51.59 386 LYS A N 1
ATOM 2862 C CA . LYS A 1 386 ? -52.316 -39.256 7.188 1.00 51.59 386 LYS A CA 1
ATOM 2863 C C . LYS A 1 386 ? -51.509 -39.424 8.479 1.00 51.59 386 LYS A C 1
ATOM 2865 O O .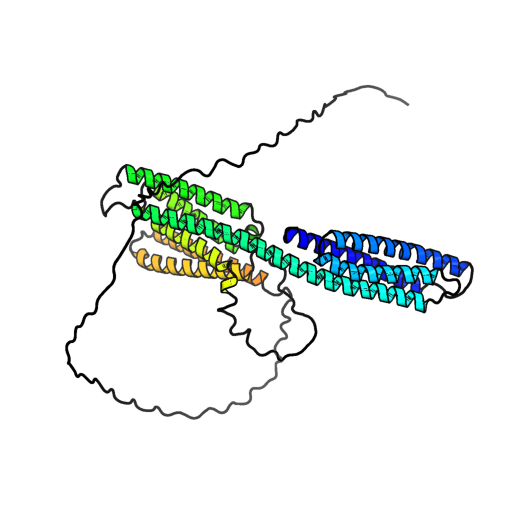 LYS A 1 386 ? -50.303 -39.197 8.507 1.00 51.59 386 LYS A O 1
ATOM 2870 N N . ARG A 1 387 ? -52.212 -39.828 9.542 1.00 48.06 387 ARG A N 1
ATOM 2871 C CA . ARG A 1 387 ? -51.689 -40.555 10.714 1.00 48.06 387 ARG A CA 1
ATOM 2872 C C . ARG A 1 387 ? -51.688 -42.063 10.424 1.00 48.06 387 ARG A C 1
ATOM 2874 O O . ARG A 1 387 ? -52.429 -42.483 9.547 1.00 48.06 387 ARG A O 1
ATOM 2881 N N . GLU A 1 388 ? -50.928 -42.794 11.250 1.00 41.91 388 GLU A N 1
ATOM 2882 C CA . GLU A 1 388 ? -50.749 -44.261 11.404 1.00 41.91 388 GLU A CA 1
ATOM 2883 C C . GLU A 1 388 ? -49.281 -44.648 11.130 1.00 41.91 388 GLU A C 1
ATOM 2885 O O . GLU A 1 388 ? -48.717 -44.246 10.123 1.00 41.91 388 GLU A O 1
ATOM 2890 N N . GLY A 1 389 ? -48.559 -45.379 11.978 1.00 39.25 389 GLY A N 1
ATOM 2891 C CA . GLY A 1 389 ? -48.894 -46.020 13.242 1.00 39.25 389 GLY A CA 1
ATOM 2892 C C . GLY A 1 389 ? -47.686 -46.814 13.768 1.00 39.25 389 GLY A C 1
ATOM 2893 O O . GLY A 1 389 ? -46.798 -47.197 13.014 1.00 39.25 389 GLY A O 1
ATOM 2894 N N . GLU A 1 390 ? -47.676 -46.964 15.088 1.00 39.06 390 GLU A N 1
ATOM 2895 C CA . GLU A 1 390 ? -47.012 -47.947 15.955 1.00 39.06 390 GLU A CA 1
ATOM 2896 C C . GLU A 1 390 ? -46.357 -49.199 15.327 1.00 39.06 390 GLU A C 1
ATOM 2898 O O . GLU A 1 390 ? -46.958 -49.897 14.515 1.00 39.06 390 GLU A O 1
ATOM 2903 N N . GLY A 1 391 ? -45.212 -49.607 15.902 1.00 36.09 391 GLY A N 1
ATOM 2904 C CA . GLY A 1 391 ? -44.987 -51.026 16.221 1.00 36.09 391 GLY A CA 1
ATOM 2905 C C . GLY A 1 391 ? -43.556 -51.574 16.090 1.00 36.09 391 GLY A C 1
ATOM 2906 O O . GLY A 1 391 ? -42.992 -51.589 15.005 1.00 36.09 391 GLY A O 1
ATOM 2907 N N . GLY A 1 392 ? -43.041 -52.157 17.187 1.00 34.75 392 GLY A N 1
ATOM 2908 C CA . GLY A 1 392 ? -42.042 -53.251 17.186 1.00 34.75 392 GLY A CA 1
ATOM 2909 C C . GLY A 1 392 ? -40.589 -52.844 17.508 1.00 34.75 392 GLY A C 1
ATOM 2910 O O . GLY A 1 392 ? -39.930 -52.268 16.661 1.00 34.75 392 GLY A O 1
ATOM 2911 N N . SER A 1 393 ? -40.028 -52.989 18.717 1.00 35.88 393 SER A N 1
ATOM 2912 C CA . SER A 1 393 ? -39.810 -54.179 19.573 1.00 35.88 393 SER A CA 1
ATOM 2913 C C . SER A 1 393 ? -38.591 -55.050 19.179 1.00 35.88 393 SER A C 1
ATOM 2915 O O . SER A 1 393 ? -38.605 -55.701 18.144 1.00 35.88 393 SER A O 1
ATOM 2917 N N . VAL A 1 394 ? -37.590 -55.058 20.084 1.00 42.22 394 VAL A N 1
ATOM 2918 C CA . VAL A 1 394 ? -36.500 -56.032 20.385 1.00 42.22 394 VAL A CA 1
ATOM 2919 C C . VAL A 1 394 ? -35.662 -56.677 19.264 1.00 42.22 394 VAL A C 1
ATOM 2921 O O . VAL A 1 394 ? -36.161 -57.483 18.490 1.00 42.22 394 VAL A O 1
ATOM 2924 N N . ASN A 1 395 ? -34.326 -56.563 19.368 1.00 39.06 395 ASN A N 1
ATOM 2925 C CA . ASN A 1 395 ? -33.527 -57.658 19.947 1.00 39.06 395 ASN A CA 1
ATOM 2926 C C . ASN A 1 395 ? -32.053 -57.317 20.232 1.00 39.06 395 ASN A C 1
ATOM 2928 O O . ASN A 1 395 ? -31.392 -56.552 19.539 1.00 39.06 395 ASN A O 1
ATOM 2932 N N . SER A 1 396 ? -31.575 -57.971 21.282 1.00 38.97 396 SER A N 1
ATOM 2933 C CA . SER A 1 396 ? -30.249 -57.992 21.895 1.00 38.97 396 SER A CA 1
ATOM 2934 C C . SER A 1 396 ? -29.428 -59.224 21.479 1.00 38.97 396 SER A C 1
ATOM 2936 O O . SER A 1 396 ? -29.992 -60.312 21.454 1.00 38.97 396 SER A O 1
ATOM 2938 N N . ALA A 1 397 ? -28.112 -59.071 21.264 1.00 37.44 397 ALA A N 1
ATOM 2939 C CA . ALA A 1 397 ? -27.012 -60.043 21.503 1.00 37.44 397 ALA A CA 1
ATOM 2940 C C . ALA A 1 397 ? -25.695 -59.395 21.000 1.00 37.44 397 ALA A C 1
ATOM 2942 O O . ALA A 1 397 ? -25.645 -58.962 19.858 1.00 37.44 397 ALA A O 1
ATOM 2943 N N . SER A 1 398 ? -24.673 -59.073 21.805 1.00 36.16 398 SER A N 1
ATOM 2944 C CA . SER A 1 398 ? -23.744 -59.901 22.605 1.00 36.16 398 SER A CA 1
ATOM 2945 C C . SER A 1 398 ? -22.832 -60.827 21.788 1.00 36.16 398 SER A C 1
ATOM 2947 O O . SER A 1 398 ? -23.268 -61.926 21.469 1.00 36.16 398 SER A O 1
ATOM 2949 N N . VAL A 1 399 ? -21.575 -60.400 21.553 1.00 39.22 399 VAL A N 1
ATOM 2950 C CA . VAL A 1 399 ? -20.297 -61.173 21.536 1.00 39.22 399 VAL A CA 1
ATOM 2951 C C . VAL A 1 399 ? -19.172 -60.115 21.742 1.00 39.22 399 VAL A C 1
ATOM 2953 O O . VAL A 1 399 ? -19.103 -59.175 20.959 1.00 39.22 399 VAL A O 1
ATOM 2956 N N . ALA A 1 400 ? -18.494 -59.970 22.897 1.00 33.28 400 ALA A N 1
ATOM 2957 C CA . ALA A 1 400 ? -17.281 -60.678 23.376 1.00 33.28 400 ALA A CA 1
ATOM 2958 C C . ALA A 1 400 ? -16.119 -60.684 22.336 1.00 33.28 400 ALA A C 1
ATOM 2960 O O . ALA A 1 400 ? -16.367 -60.937 21.173 1.00 33.28 400 ALA A O 1
ATOM 2961 N N . ALA A 1 401 ? -14.823 -60.467 22.589 1.00 33.47 401 ALA A N 1
ATOM 2962 C CA . ALA A 1 401 ? -13.980 -60.271 23.768 1.00 33.47 401 ALA A CA 1
ATOM 2963 C C . ALA A 1 401 ? -12.556 -59.818 23.317 1.00 33.47 401 ALA A C 1
ATOM 2965 O O . ALA A 1 401 ? -12.192 -60.020 22.160 1.00 33.47 401 ALA A O 1
ATOM 2966 N N . GLY A 1 402 ? -11.748 -59.307 24.264 1.00 32.47 402 GLY A N 1
ATOM 2967 C CA . GLY A 1 402 ? -10.274 -59.133 24.204 1.00 32.47 402 GLY A CA 1
ATOM 2968 C C . GLY A 1 402 ? -9.834 -57.691 24.525 1.00 32.47 402 GLY A C 1
ATOM 2969 O O . GLY A 1 402 ? -9.975 -56.835 23.665 1.00 32.47 402 GLY A O 1
ATOM 2970 N N . PHE A 1 403 ? -9.452 -57.263 25.746 1.00 30.02 403 PHE A N 1
ATOM 2971 C CA . PHE A 1 403 ? -8.372 -57.705 26.673 1.00 30.02 403 PHE A CA 1
ATOM 2972 C C . PHE A 1 403 ? -6.998 -57.683 25.947 1.00 30.02 403 PHE A C 1
ATOM 2974 O O . PHE A 1 403 ? -6.874 -58.387 24.956 1.00 30.02 403 PHE A O 1
ATOM 2981 N N . VAL A 1 404 ? -5.920 -56.950 26.308 1.00 40.75 404 VAL A N 1
ATOM 2982 C CA . VAL A 1 404 ? -5.377 -56.412 27.592 1.00 40.75 404 VAL A CA 1
ATOM 2983 C C . VAL A 1 404 ? -4.342 -55.253 27.341 1.00 40.75 404 VAL A C 1
ATOM 2985 O O . VAL A 1 404 ? -4.259 -54.823 26.195 1.00 40.75 404 VAL A O 1
ATOM 2988 N N . PRO A 1 405 ? -3.573 -54.680 28.318 1.00 55.38 405 PRO A N 1
ATOM 2989 C CA . PRO A 1 405 ? -3.411 -53.224 28.460 1.00 55.38 405 PRO A CA 1
ATOM 2990 C C . PRO A 1 405 ? -1.934 -52.738 28.428 1.00 55.38 405 PRO A C 1
ATOM 2992 O O . PRO A 1 405 ? -1.009 -53.540 28.353 1.00 55.38 405 PRO A O 1
ATOM 2995 N N . ASN A 1 406 ? -1.686 -51.428 28.573 1.00 32.47 406 ASN A N 1
ATOM 2996 C CA . ASN A 1 406 ? -0.781 -50.905 29.616 1.00 32.47 406 ASN A CA 1
ATOM 2997 C C . ASN A 1 406 ? -0.694 -49.368 29.635 1.00 32.47 406 ASN A C 1
ATOM 2999 O O . ASN A 1 406 ? -0.390 -48.734 28.634 1.00 32.47 406 ASN A O 1
ATOM 3003 N N . ASN A 1 407 ? -0.922 -48.823 30.834 1.00 35.28 407 ASN A N 1
ATOM 3004 C CA . ASN A 1 407 ? -0.184 -47.758 31.523 1.00 35.28 407 ASN A CA 1
ATOM 3005 C C . ASN A 1 407 ? 0.591 -46.715 30.698 1.00 35.28 407 ASN A C 1
ATOM 3007 O O . ASN A 1 407 ? 1.662 -47.033 30.193 1.00 35.28 407 ASN A O 1
ATOM 3011 N N . PHE A 1 408 ? 0.214 -45.433 30.823 1.00 34.44 408 PHE A N 1
ATOM 3012 C CA . PHE A 1 408 ? 1.170 -44.400 31.258 1.00 34.44 408 PHE A CA 1
ATOM 3013 C C . PHE A 1 408 ? 0.480 -43.128 31.804 1.00 34.44 408 PHE A C 1
ATOM 3015 O O . PHE A 1 408 ? -0.260 -42.438 31.116 1.00 34.44 408 PHE A O 1
ATOM 3022 N N . THR A 1 409 ? 0.730 -42.889 33.095 1.00 38.62 409 THR A N 1
ATOM 3023 C CA . THR A 1 409 ? 0.853 -41.621 33.846 1.00 38.62 409 THR A CA 1
ATOM 3024 C C . THR A 1 409 ? -0.042 -40.406 33.561 1.00 38.62 409 THR A C 1
ATOM 3026 O O . THR A 1 409 ? 0.032 -39.742 32.533 1.00 38.62 409 THR A O 1
ATOM 3029 N N . ARG A 1 410 ? -0.736 -40.005 34.637 1.00 38.62 410 ARG A N 1
ATOM 3030 C CA . ARG A 1 410 ? -1.306 -38.676 34.893 1.00 38.62 410 ARG A CA 1
ATOM 3031 C C . ARG A 1 410 ? -0.239 -37.576 34.805 1.00 38.62 410 ARG A C 1
ATOM 3033 O O . ARG A 1 410 ? 0.697 -37.575 35.601 1.00 38.62 410 ARG A O 1
ATOM 3040 N N . GLY A 1 411 ? -0.455 -36.603 33.924 1.00 31.41 411 GLY A N 1
ATOM 3041 C CA . GLY A 1 411 ? 0.188 -35.292 33.951 1.00 31.41 411 GLY A CA 1
ATOM 3042 C C . GLY A 1 411 ? -0.862 -34.212 34.200 1.00 31.41 411 GLY A C 1
ATOM 3043 O O . GLY A 1 411 ? -1.687 -33.925 33.342 1.00 31.41 411 GLY A O 1
ATOM 3044 N N . THR A 1 412 ? -0.865 -33.642 35.400 1.00 37.41 412 THR A N 1
ATOM 3045 C CA . THR A 1 412 ? -1.590 -32.414 35.740 1.00 37.41 412 THR A CA 1
ATOM 3046 C C . THR A 1 412 ? -0.916 -31.221 35.066 1.00 37.41 412 THR A C 1
ATOM 3048 O O . THR A 1 412 ? 0.111 -30.749 35.553 1.00 37.41 412 THR A O 1
ATOM 3051 N N . THR A 1 413 ? -1.497 -30.706 33.985 1.00 34.91 413 THR A N 1
ATOM 3052 C CA . THR A 1 413 ? -1.056 -29.446 33.374 1.00 34.91 413 THR A CA 1
ATOM 3053 C C . THR A 1 413 ? -1.783 -28.284 34.045 1.00 34.91 413 THR A C 1
ATOM 3055 O O . THR A 1 413 ? -2.962 -28.033 33.804 1.00 34.91 413 THR A O 1
ATOM 3058 N N . ARG A 1 414 ? -1.070 -27.579 34.931 1.00 32.94 414 ARG A N 1
ATOM 3059 C CA . ARG A 1 414 ? -1.417 -26.214 35.343 1.00 32.94 414 ARG A CA 1
ATOM 3060 C C . ARG A 1 414 ? -1.235 -25.305 34.130 1.00 32.94 414 ARG A C 1
ATOM 3062 O O . ARG A 1 414 ? -0.124 -25.187 33.626 1.00 32.94 414 ARG A O 1
ATOM 3069 N N . ILE A 1 415 ? -2.302 -24.638 33.707 1.00 34.97 415 ILE A N 1
ATOM 3070 C CA . ILE A 1 415 ? -2.226 -23.513 32.775 1.00 34.97 415 ILE A CA 1
ATOM 3071 C C . ILE A 1 415 ? -1.706 -22.313 33.576 1.00 34.97 415 ILE A C 1
ATOM 3073 O O . ILE A 1 415 ? -2.449 -21.673 34.318 1.00 34.97 415 ILE A O 1
ATOM 3077 N N . SER A 1 416 ? -0.401 -22.062 33.494 1.00 33.38 416 SER A N 1
ATOM 3078 C CA . SER A 1 416 ? 0.210 -20.797 33.895 1.00 33.38 416 SER A CA 1
ATOM 3079 C C . SER A 1 416 ? 0.168 -19.850 32.700 1.00 33.38 416 SER A C 1
ATOM 3081 O O . SER A 1 416 ? 0.900 -20.047 31.733 1.00 33.38 416 SER A O 1
ATOM 3083 N N . VAL A 1 417 ? -0.691 -18.835 32.763 1.00 36.94 417 VAL A N 1
ATOM 3084 C CA . VAL A 1 417 ? -0.670 -17.706 31.827 1.00 36.94 417 VAL A CA 1
ATOM 3085 C C . VAL A 1 417 ? 0.582 -16.887 32.145 1.00 36.94 417 VAL A C 1
ATOM 3087 O O . VAL A 1 417 ? 0.654 -16.216 33.174 1.00 36.94 417 VAL A O 1
ATOM 3090 N N . GLY A 1 418 ? 1.611 -17.034 31.311 1.00 32.09 418 GLY A N 1
ATOM 3091 C CA . GLY A 1 418 ? 2.865 -16.299 31.415 1.00 32.09 418 GLY A CA 1
ATOM 3092 C C . GLY A 1 418 ? 2.710 -14.888 30.862 1.00 32.09 418 GLY A C 1
ATOM 3093 O O . GLY A 1 418 ? 2.664 -14.696 29.653 1.00 32.09 418 GLY A O 1
ATOM 3094 N N . ALA A 1 419 ? 2.672 -13.899 31.752 1.00 42.09 419 ALA A N 1
ATOM 3095 C CA . ALA A 1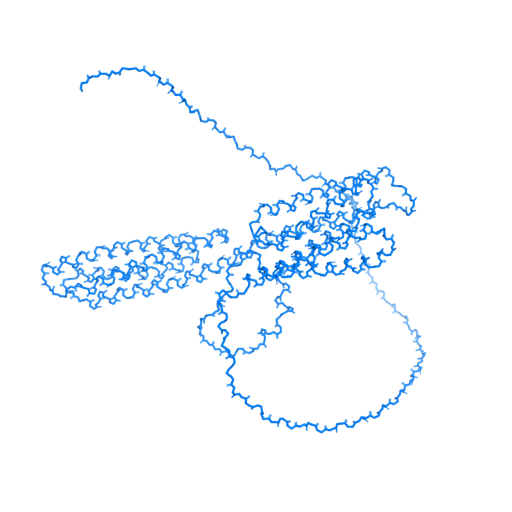 419 ? 2.959 -12.510 31.422 1.00 42.09 419 ALA A CA 1
ATOM 3096 C C . ALA A 1 419 ? 4.483 -12.347 31.321 1.00 42.09 419 ALA A C 1
ATOM 3098 O O . ALA A 1 419 ? 5.151 -12.087 32.321 1.00 42.09 419 ALA A O 1
ATOM 3099 N N . GLN A 1 420 ? 5.047 -12.578 30.136 1.00 39.78 420 GLN A N 1
ATOM 3100 C CA . GLN A 1 420 ? 6.466 -12.325 29.885 1.00 39.78 420 GLN A CA 1
ATOM 3101 C C . GLN A 1 420 ? 6.733 -12.080 28.397 1.00 39.78 420 GLN A C 1
ATOM 3103 O O . GLN A 1 420 ? 7.416 -12.866 27.758 1.00 39.78 420 GLN A O 1
ATOM 3108 N N . TRP A 1 421 ? 6.198 -10.990 27.846 1.00 40.62 421 TRP A N 1
ATOM 3109 C CA . TRP A 1 421 ? 6.629 -10.447 26.554 1.00 40.62 421 TRP A CA 1
ATOM 3110 C C . TRP A 1 421 ? 6.358 -8.940 26.516 1.00 40.62 421 TRP A C 1
ATOM 3112 O O . TRP A 1 421 ? 5.222 -8.533 26.332 1.00 40.62 421 TRP A O 1
ATOM 3122 N N . LEU A 1 422 ? 7.399 -8.143 26.798 1.00 42.28 422 LEU A N 1
ATOM 3123 C CA . LEU A 1 422 ? 7.607 -6.740 26.380 1.00 42.28 422 LEU A CA 1
ATOM 3124 C C . LEU A 1 422 ? 8.882 -6.197 27.055 1.00 42.28 422 LEU A C 1
ATOM 3126 O O . LEU A 1 422 ? 8.863 -5.302 27.893 1.00 42.28 422 LEU A O 1
ATOM 3130 N N . SER A 1 423 ? 10.027 -6.795 26.726 1.00 39.81 423 SER A N 1
ATOM 3131 C CA . SER A 1 423 ? 11.333 -6.176 26.983 1.00 39.81 423 SER A CA 1
ATOM 3132 C C . SER A 1 423 ? 12.333 -6.681 25.952 1.00 39.81 423 SER A C 1
ATOM 3134 O O . SER A 1 423 ? 13.154 -7.553 26.221 1.00 39.81 423 SER A O 1
ATOM 3136 N N . LYS A 1 424 ? 12.176 -6.191 24.723 1.00 44.78 424 LYS A N 1
ATOM 3137 C CA . LYS A 1 424 ? 13.190 -6.208 23.666 1.00 44.78 424 LYS A CA 1
ATOM 3138 C C . LYS A 1 424 ? 12.712 -5.269 22.564 1.00 44.78 424 LYS A C 1
ATOM 3140 O O . LYS A 1 424 ? 11.897 -5.669 21.748 1.00 44.78 424 LYS A O 1
ATOM 3145 N N . ASN A 1 425 ? 13.125 -4.006 22.669 1.00 42.19 425 ASN A N 1
ATOM 3146 C CA . ASN A 1 425 ? 13.438 -3.081 21.571 1.00 42.19 425 ASN A CA 1
ATOM 3147 C C . ASN A 1 425 ? 13.689 -1.683 22.158 1.00 42.19 425 ASN A C 1
ATOM 3149 O O . ASN A 1 425 ? 12.827 -0.817 22.150 1.00 42.19 425 ASN A O 1
ATOM 3153 N N . HIS A 1 426 ? 14.891 -1.497 22.699 1.00 38.22 426 HIS A N 1
ATOM 3154 C CA . HIS A 1 426 ? 15.564 -0.202 22.761 1.00 38.22 426 HIS A CA 1
ATOM 3155 C C . HIS A 1 426 ? 17.066 -0.493 22.726 1.00 38.22 426 HIS A C 1
ATOM 3157 O O . HIS A 1 426 ? 17.721 -0.616 23.757 1.00 38.22 426 HIS A O 1
ATOM 3163 N N . GLU A 1 427 ? 17.598 -0.693 21.520 1.00 40.47 427 GLU A N 1
ATOM 3164 C CA . GLU A 1 427 ? 19.018 -0.454 21.273 1.00 40.47 427 GLU A CA 1
ATOM 3165 C C . GLU A 1 427 ? 19.155 1.019 20.893 1.00 40.47 427 GLU A C 1
ATOM 3167 O O . GLU A 1 427 ? 18.813 1.449 19.793 1.00 40.47 427 GLU A O 1
ATOM 3172 N N . GLU A 1 428 ? 19.590 1.806 21.873 1.00 37.69 428 GLU A N 1
ATOM 3173 C CA . GLU A 1 428 ? 20.068 3.167 21.687 1.00 37.69 428 GLU A CA 1
ATOM 3174 C C . GLU A 1 428 ? 21.334 3.132 20.824 1.00 37.69 428 GLU A C 1
ATOM 3176 O O . GLU A 1 428 ? 22.383 2.629 21.231 1.00 37.69 428 GLU A O 1
ATOM 3181 N N . THR A 1 429 ? 21.265 3.695 19.622 1.00 42.84 429 THR A N 1
ATOM 3182 C CA . THR A 1 429 ? 22.465 4.082 18.879 1.00 42.84 429 THR A CA 1
ATOM 3183 C C . THR A 1 429 ? 23.075 5.328 19.532 1.00 42.84 429 THR A C 1
ATOM 3185 O O . THR A 1 429 ? 22.385 6.346 19.632 1.00 42.84 429 THR A O 1
ATOM 3188 N N . PRO A 1 430 ? 24.356 5.318 19.943 1.00 45.44 430 PRO A N 1
ATOM 3189 C CA . PRO A 1 430 ? 24.992 6.501 20.502 1.00 45.44 430 PRO A CA 1
ATOM 3190 C C . PRO A 1 430 ? 25.295 7.513 19.390 1.00 45.44 430 PRO A C 1
ATOM 3192 O O . PRO A 1 430 ? 26.111 7.264 18.499 1.00 45.44 430 PRO A O 1
ATOM 3195 N N . VAL A 1 431 ? 24.660 8.684 19.471 1.00 42.38 431 VAL A N 1
ATOM 3196 C CA . VAL A 1 431 ? 25.019 9.868 18.683 1.00 42.38 431 VAL A CA 1
ATOM 3197 C C . VAL A 1 431 ? 26.424 10.301 19.102 1.00 42.38 431 VAL A C 1
ATOM 3199 O O . VAL A 1 431 ? 26.644 10.792 20.208 1.00 42.38 431 VAL A O 1
ATOM 3202 N N . LYS A 1 432 ? 27.404 10.100 18.218 1.00 45.53 432 LYS A N 1
ATOM 3203 C CA . LYS A 1 432 ? 28.733 10.694 18.367 1.00 45.53 432 LYS A CA 1
ATOM 3204 C C . LYS A 1 432 ? 28.609 12.200 18.154 1.00 45.53 432 LYS A C 1
ATOM 3206 O O . LYS A 1 432 ? 28.359 12.649 17.040 1.00 45.53 432 LYS A O 1
ATOM 3211 N N . HIS A 1 433 ? 28.816 12.961 19.224 1.00 36.62 433 HIS A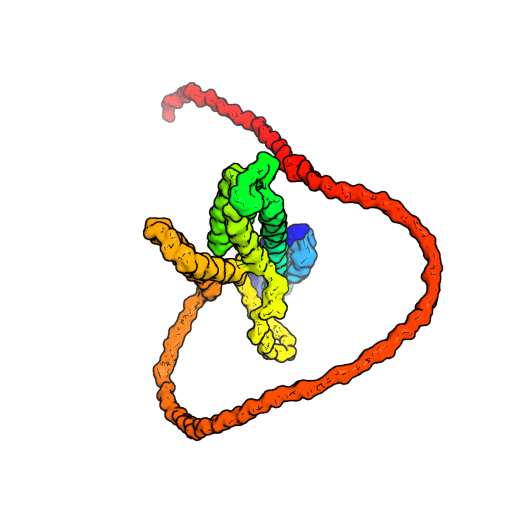 N 1
ATOM 3212 C CA . HIS A 1 433 ? 29.141 14.380 19.155 1.00 36.62 433 HIS A CA 1
ATOM 3213 C C . HIS A 1 433 ? 30.381 14.565 18.268 1.00 36.62 433 HIS A C 1
ATOM 3215 O O . HIS A 1 433 ? 31.470 14.108 18.612 1.00 36.62 433 HIS A O 1
ATOM 3221 N N . GLN A 1 434 ? 30.203 15.203 17.111 1.00 39.25 434 GLN A N 1
ATOM 3222 C CA . GLN A 1 434 ? 31.295 15.834 16.382 1.00 39.25 434 GLN A CA 1
ATOM 3223 C C . GLN A 1 434 ? 31.333 17.306 16.777 1.00 39.25 434 GLN A C 1
ATOM 3225 O O . GLN A 1 434 ? 30.391 18.061 16.539 1.00 39.25 434 GLN A O 1
ATOM 3230 N N . ASP A 1 435 ? 32.444 17.670 17.406 1.00 34.16 435 ASP A N 1
ATOM 3231 C CA . ASP A 1 435 ? 32.838 19.026 17.743 1.00 34.16 435 ASP A CA 1
ATOM 3232 C C . ASP A 1 435 ? 32.934 19.887 16.475 1.00 34.16 435 ASP A C 1
ATOM 3234 O O . ASP A 1 435 ? 33.861 19.746 15.676 1.00 34.16 435 ASP A O 1
ATOM 3238 N N . PHE A 1 436 ? 31.991 20.813 16.298 1.00 33.56 436 PHE A N 1
ATOM 3239 C CA . PHE A 1 436 ? 32.169 21.959 15.411 1.00 33.56 436 PHE A CA 1
ATOM 3240 C C . PHE A 1 436 ? 32.685 23.132 16.244 1.00 33.56 436 PHE A C 1
ATOM 3242 O O . PHE A 1 436 ? 31.932 23.836 16.919 1.00 33.56 436 PHE A O 1
ATOM 3249 N N . ALA A 1 437 ? 34.004 23.315 16.212 1.00 37.16 437 ALA A N 1
ATOM 3250 C CA . ALA A 1 437 ? 34.676 24.486 16.748 1.00 37.16 437 ALA A CA 1
ATOM 3251 C C . ALA A 1 437 ? 34.257 25.732 15.951 1.00 37.16 437 ALA A C 1
ATOM 3253 O O . ALA A 1 437 ? 34.561 25.871 14.767 1.00 37.16 437 ALA A O 1
ATOM 3254 N N . PHE A 1 438 ? 33.547 26.641 16.616 1.00 33.06 438 PHE A N 1
ATOM 3255 C CA . PHE A 1 438 ? 33.206 27.964 16.105 1.00 33.06 438 PHE A CA 1
ATOM 3256 C C . PHE A 1 438 ? 34.366 28.915 16.437 1.00 33.06 438 PHE A C 1
ATOM 3258 O O . PHE A 1 438 ? 34.447 29.463 17.538 1.00 33.06 438 PHE A O 1
ATOM 3265 N N . GLU A 1 439 ? 35.309 29.077 15.508 1.00 37.50 439 GLU A N 1
ATOM 3266 C CA . GLU A 1 439 ? 36.415 30.022 15.664 1.00 37.50 439 GLU A CA 1
ATOM 3267 C C . GLU A 1 439 ? 35.963 31.429 15.250 1.00 37.50 439 GLU A C 1
ATOM 3269 O O . GLU A 1 439 ? 35.845 31.785 14.079 1.00 37.50 439 GLU A O 1
ATOM 3274 N N . SER A 1 440 ? 35.660 32.229 16.269 1.00 36.25 440 SER A N 1
ATOM 3275 C CA . SER A 1 440 ? 35.405 33.663 16.188 1.00 36.25 440 SER A CA 1
ATOM 3276 C C . SER A 1 440 ? 36.706 34.415 15.889 1.00 36.25 440 SER A C 1
ATOM 3278 O O . SER A 1 440 ? 37.548 34.560 16.777 1.00 36.25 440 SER A O 1
ATOM 3280 N N . GLN A 1 441 ? 36.827 35.011 14.701 1.00 38.88 441 GLN A N 1
ATOM 3281 C CA . GLN A 1 441 ? 37.736 36.139 14.481 1.00 38.88 441 GLN A CA 1
ATOM 3282 C C . GLN A 1 441 ? 36.966 37.389 14.052 1.00 38.88 441 GLN A C 1
ATOM 3284 O O . GLN A 1 441 ? 36.457 37.512 12.943 1.00 38.88 441 GLN A O 1
ATOM 3289 N N . SER A 1 442 ? 36.916 38.340 14.982 1.00 41.38 442 SER A N 1
ATOM 3290 C CA . SER A 1 442 ? 36.571 39.735 14.745 1.00 41.38 442 SER A CA 1
ATOM 3291 C C . SER A 1 442 ? 37.825 40.546 14.392 1.00 41.38 442 SER A C 1
ATOM 3293 O O . SER A 1 442 ? 38.812 40.490 15.116 1.00 41.38 442 SER A O 1
ATOM 3295 N N . ASN A 1 443 ? 37.672 41.417 13.387 1.00 36.91 443 ASN A N 1
ATOM 3296 C CA . ASN A 1 443 ? 38.256 42.765 13.264 1.00 36.91 443 ASN A CA 1
ATOM 3297 C C . ASN A 1 443 ? 39.787 42.948 13.112 1.00 36.91 443 ASN A C 1
ATOM 3299 O O . ASN A 1 443 ? 40.508 42.859 14.100 1.00 36.91 443 ASN A O 1
ATOM 3303 N N . ARG A 1 444 ? 40.246 43.482 11.957 1.00 35.28 444 ARG A N 1
ATOM 3304 C CA . ARG A 1 444 ? 40.636 44.913 11.739 1.00 35.28 444 ARG A CA 1
ATOM 3305 C C . ARG A 1 444 ? 41.566 45.147 10.522 1.00 35.28 444 ARG A C 1
ATOM 3307 O O . ARG A 1 444 ? 42.520 44.403 10.349 1.00 35.28 444 ARG A O 1
ATOM 3314 N N . ARG A 1 445 ? 41.381 46.340 9.906 1.00 37.81 445 ARG A N 1
ATOM 3315 C CA . ARG A 1 445 ? 42.272 47.146 9.008 1.00 37.81 445 ARG A CA 1
ATOM 3316 C C . ARG A 1 445 ? 42.359 46.676 7.546 1.00 37.81 445 ARG A C 1
ATOM 3318 O O . ARG A 1 445 ? 42.368 45.484 7.316 1.00 37.81 445 ARG A O 1
ATOM 3325 N N . GLU A 1 446 ? 42.385 47.507 6.496 1.00 44.88 446 GLU A N 1
ATOM 3326 C CA . GLU A 1 446 ? 42.719 48.931 6.222 1.00 44.88 446 GLU A CA 1
ATOM 3327 C C . GLU A 1 446 ? 42.105 49.252 4.824 1.00 44.88 446 GLU A C 1
ATOM 3329 O O . GLU A 1 446 ? 42.111 48.385 3.962 1.00 44.88 446 GLU A O 1
ATOM 3334 N N . VAL A 1 447 ? 41.327 50.311 4.563 1.00 51.47 447 VAL A N 1
ATOM 3335 C CA . VAL A 1 447 ? 41.681 51.712 4.226 1.00 51.47 447 VAL A CA 1
ATOM 3336 C C . VAL A 1 447 ? 42.823 51.899 3.193 1.00 51.47 447 VAL A C 1
ATOM 3338 O O . VAL A 1 447 ? 43.984 51.699 3.519 1.00 51.47 447 VAL A O 1
ATOM 3341 N N . LEU A 1 448 ? 42.441 52.456 2.024 1.00 51.44 448 LEU A N 1
ATOM 3342 C CA . LEU A 1 448 ? 43.208 53.199 0.990 1.00 51.44 448 LEU A CA 1
ATOM 3343 C C . LEU A 1 448 ? 44.166 52.441 0.041 1.00 51.44 448 LEU A C 1
ATOM 3345 O O . LEU A 1 448 ? 45.334 52.245 0.361 1.00 51.44 448 LEU A O 1
ATOM 3349 N N . ARG A 1 449 ? 43.754 52.263 -1.225 1.00 46.78 449 ARG A N 1
ATOM 3350 C CA . ARG A 1 449 ? 44.118 53.145 -2.360 1.00 46.78 449 ARG A CA 1
ATOM 3351 C C . ARG A 1 449 ? 43.319 52.822 -3.615 1.00 46.78 449 ARG A C 1
ATOM 3353 O O . ARG A 1 449 ? 43.051 51.623 -3.831 1.00 46.78 449 ARG A O 1
#

Secondary structure (DSSP, 8-state):
--HHHHHHHHHHHHHHHHHHHHHHHHHHHHHHHS--S-SHHHHHHHHHHHHHHHHHHHHHHHHHHHHHHH-TTHHHHHHHHHHHHHHHHHHHHHHT-SS--HHHHHHHHHHHHHHHHHHHHHHHHHHHHHHHHHHHHHHHHHHHHHHHHHHHHHHHHHHHGGGPPPTT-PPPHHHHHHHHHHHHHHHHHHHHHHHHHHH-HHHHH-HHHHHHHHHHHHHHHHHHHHHHHT-HHHHHHHHHHHHHHHHHHHHHH-GGGTTTTS-TTS-S------------PPPP--SS-HHHHHHHHHHHHHHHHHHHHHHHHHTTTS-HHHHHHHHHHHHHHHHHHHHHHHHHHHHHS-SS--------S--PPP-PPPPPPPPPPPPPPP-------------------------------------------------------------------